Protein AF-A0A5M9ZD14-F1 (afdb_monomer)

Mean predicted aligned error: 18.4 Å

pLDDT: mean 81.66, std 18.52, range [24.38, 98.69]

Organism: NCBI:txid762209

Solvent-accessible surface area (backbone atoms only — not comparable to full-atom values): 22222 Å² total; per-residue (Å²): 129,84,83,84,88,86,49,47,55,30,32,34,32,35,40,88,86,69,51,64,46,78,39,60,49,67,65,59,52,51,51,42,41,77,70,63,27,47,74,73,44,73,58,47,63,34,36,91,59,62,51,54,27,35,31,33,34,32,81,85,81,71,45,62,46,79,38,73,49,67,63,61,52,52,51,42,40,77,68,69,26,47,75,76,46,72,62,51,22,42,48,97,82,53,92,69,62,75,44,78,37,75,40,82,88,79,68,45,69,47,76,41,55,50,66,66,58,45,24,54,76,65,63,47,58,75,46,59,40,27,67,62,55,50,73,68,48,54,73,43,79,76,60,50,78,82,82,63,76,72,62,29,50,70,83,40,42,55,83,86,72,79,87,34,40,36,59,33,53,39,47,62,69,61,32,42,82,67,40,58,78,55,100,46,49,60,42,32,26,38,32,70,20,58,43,69,64,47,76,46,73,37,33,62,75,35,101,39,103,44,53,26,45,49,36,76,39,46,75,60,18,71,60,38,41,31,22,31,46,52,71,79,51,55,58,68,55,33,31,48,56,71,48,32,68,67,39,45,42,57,29,46,35,67,64,49,63,73,39,59,54,52,51,62,59,77,40,74,50,79,16,66,91,36,40,55,61,52,45,14,41,42,44,41,48,28,60,76,69,65,30,44,35,33,67,61,31,50,52,38,44,48,62,49,37,71,79,41,82,80,46,40,21,69,60,69,60,66,68,82,80,68,76,74,82,77,80,79,85,74,83,84,77,82,92,77,82,83,87,77,87,83,80,77,76,71,44,76,62,40,60,83,65,38,79,47,78,57,80,69,37,37,29,26,27,62,89,72,73,45,72,26,34,19,39,63,46,101,84,69,49,40,19,33,35,117

Radius of gyration: 29.4 Å; Cα contacts (8 Å, |Δi|>4): 659; chains: 1; bounding box: 88×53×66 Å

Foldseek 3Di:
DDDDPDFQFWWWWAAPVGAIDIASDPVVVVVVVVVHIHTPGGQDGAHQDAQFWWWWAQPVVRHIDTDSDPVVVVVVVVVRIHTPGGRGHHHPPDPFDWDWAADPLVRHIDTHRDPVVSCVRNFDPPFDFLLVLLVVAAADPQFDDDDDPCLLPDAQDPPSPPPEGLVQVQCVVQFAPWDAPDPGHTQWTWHCALQASDIFTFGAPDDDPPGRQKDKAQLQHLSNQRGFPCVPPHSVLSNCSNRQSLRIHIHGPVSRVVCDNDALLRDAGPNLVNRLQSLLSVSVSCSLSSGHDYPSNSVSSVVSCVVPVRRHRDGDPDDRPPPPPDDDDDDDDDDDDDDDDDDDDEAEQDDFFDADDDFQHWYAHNPPRDIFGFHQDPVGTTGTHD

InterPro domains:
  IPR011089 GmrSD restriction endonucleases, C-terminal domain [PF07510] (166-303)
  IPR043708 Domain of unknown function DUF5648 [PF18885] (10-121)

Secondary structure (DSSP, 8-state):
-PPPS-SEEEEEEE-TTS-EEEES-HHHHHHHHHTT-EEEEEEEEEBSSSEEEEEEE-TTT--EEEES-HHHHHHHHHTTPEEEEEEEEE-TT-SSPPEEEEETTTTEEEEES-HHHHHHHHT-S-PPBHHHHHHTSPB---PPP---GGGG-STT---SSSSS-HHHHHHHHH-EEEEESSSS-EEEEEEE-TTT--EEEEETT-SSTTTTTEEEEESS-HHHHHHHTGGGS-HHHHHHHHT-TTTEEEEEHHHHHHHTT--TTT---S-GGGHHHHHHHHHHHHHHHT--B-HHHHHHHHHHHTT-TTPBPPP-SS------PPPPPPPPPPP-PPPPPPPPPPEEEEPTT-B-SSTT-EEEETTT--EEEEEE-TTS-EEEE-

Structure (mmCIF, N/CA/C/O backbone):
data_AF-A0A5M9ZD14-F1
#
_entry.id   AF-A0A5M9ZD14-F1
#
loop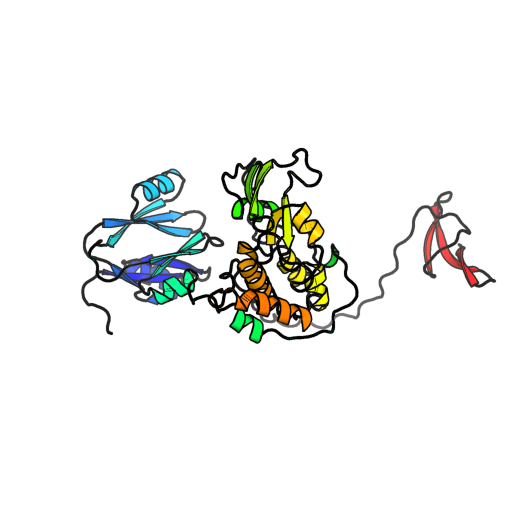_
_atom_site.group_PDB
_atom_site.id
_atom_site.type_symbol
_atom_site.label_atom_id
_atom_site.label_alt_id
_atom_site.label_comp_id
_atom_site.label_asym_id
_atom_site.label_entity_id
_atom_site.label_seq_id
_atom_site.pdbx_PDB_ins_code
_atom_site.Cartn_x
_atom_site.Cartn_y
_atom_site.Cartn_z
_atom_site.occupancy
_atom_site.B_iso_or_equiv
_atom_site.auth_seq_id
_atom_site.auth_comp_id
_atom_site.auth_asym_id
_atom_site.auth_atom_id
_atom_site.pdbx_PDB_model_num
ATOM 1 N N . MET A 1 1 ? -21.758 22.687 16.777 1.00 26.52 1 MET A N 1
ATOM 2 C CA . MET A 1 1 ? -22.695 23.215 17.800 1.00 26.52 1 MET A CA 1
ATOM 3 C C . MET A 1 1 ? -22.111 22.860 19.164 1.00 26.52 1 MET A C 1
ATOM 5 O O . MET A 1 1 ? -21.407 21.863 19.221 1.00 26.52 1 MET A O 1
ATOM 9 N N . ALA A 1 2 ? -22.281 23.705 20.186 1.00 25.52 2 ALA A N 1
ATOM 10 C CA . ALA A 1 2 ? -21.618 23.585 21.497 1.00 25.52 2 ALA A CA 1
ATOM 11 C C . ALA A 1 2 ? -21.820 22.197 22.157 1.00 25.52 2 ALA A C 1
ATOM 13 O O . ALA A 1 2 ? -22.874 21.598 21.937 1.00 25.52 2 ALA A O 1
ATOM 14 N N . PRO A 1 3 ? -20.832 21.672 22.915 1.00 34.97 3 PRO A N 1
ATOM 15 C CA . PRO A 1 3 ? -20.882 20.312 23.454 1.00 34.97 3 PRO A CA 1
ATOM 16 C C . PRO A 1 3 ? -21.982 20.166 24.515 1.00 34.97 3 PRO A C 1
ATOM 18 O O . PRO A 1 3 ? -22.250 21.097 25.271 1.00 34.97 3 PRO A O 1
ATOM 21 N N . ALA A 1 4 ? -22.629 18.999 24.534 1.00 38.41 4 ALA A N 1
ATOM 22 C CA . ALA A 1 4 ? -23.723 18.670 25.441 1.00 38.41 4 ALA A CA 1
ATOM 23 C C . ALA A 1 4 ? -23.246 18.629 26.906 1.00 38.41 4 ALA A C 1
ATOM 25 O O . ALA A 1 4 ? -22.314 17.900 27.242 1.00 38.41 4 ALA A O 1
ATOM 26 N N . GLU A 1 5 ? -23.901 19.417 27.760 1.00 46.12 5 GLU A N 1
ATOM 27 C CA . GLU A 1 5 ? -23.768 19.386 29.218 1.00 46.12 5 GLU A CA 1
ATOM 28 C C . GLU A 1 5 ? -24.297 18.050 29.775 1.00 46.12 5 GLU A C 1
ATOM 30 O O . GLU A 1 5 ? -25.431 17.677 29.468 1.00 46.12 5 GLU A O 1
ATOM 35 N N . GLY A 1 6 ? -23.516 17.356 30.620 1.00 61.09 6 GLY A N 1
ATOM 36 C CA . GLY A 1 6 ? -24.073 16.354 31.547 1.00 61.09 6 GLY A CA 1
ATOM 37 C C . GLY A 1 6 ? -23.301 15.052 31.808 1.00 61.09 6 GLY A C 1
ATOM 38 O O . GLY A 1 6 ? -23.844 14.209 32.512 1.00 61.09 6 GLY A O 1
ATOM 39 N N . GLY A 1 7 ? -22.092 14.847 31.272 1.00 74.62 7 GLY A N 1
ATOM 40 C CA . GLY A 1 7 ? -21.297 13.626 31.516 1.00 74.62 7 GLY A CA 1
ATOM 41 C C . GLY A 1 7 ? -19.986 13.866 32.279 1.00 74.62 7 GLY A C 1
ATOM 42 O O . GLY A 1 7 ? -19.564 15.006 32.467 1.00 74.62 7 GLY A O 1
ATOM 43 N N . VAL A 1 8 ? -19.310 12.788 32.686 1.00 87.19 8 VAL A N 1
ATOM 44 C CA . VAL A 1 8 ? -17.991 12.827 33.340 1.00 87.19 8 VAL A CA 1
ATOM 45 C C . VAL A 1 8 ? -16.915 13.097 32.290 1.00 87.19 8 VAL A C 1
ATOM 47 O O . VAL A 1 8 ? -16.758 12.321 31.350 1.00 87.19 8 VAL A O 1
ATOM 50 N N . ALA A 1 9 ? -16.163 14.189 32.424 1.00 89.50 9 ALA A N 1
ATOM 51 C CA . ALA A 1 9 ? -15.105 14.522 31.474 1.00 89.50 9 ALA A CA 1
ATOM 52 C C . ALA A 1 9 ? -13.996 13.455 31.470 1.00 89.50 9 ALA A C 1
ATOM 54 O O . ALA A 1 9 ? -13.417 13.147 32.511 1.00 89.50 9 ALA A O 1
ATOM 55 N N . VAL A 1 10 ? -13.677 12.929 30.287 1.00 91.06 10 VAL A N 1
ATOM 56 C CA . VAL A 1 10 ? -12.519 12.064 30.045 1.00 91.06 10 VAL A CA 1
ATOM 57 C C . VAL A 1 10 ? -11.438 12.899 29.371 1.00 91.06 10 VAL A C 1
ATOM 59 O O . VAL A 1 10 ? -11.589 13.364 28.237 1.00 91.06 10 VAL A O 1
ATOM 62 N N . TYR A 1 11 ? -10.341 13.103 30.086 1.00 92.88 11 TYR A N 1
ATOM 63 C CA . TYR A 1 11 ? -9.180 13.851 29.633 1.00 92.88 11 TYR A CA 1
ATOM 64 C C . TYR A 1 11 ? -8.234 12.952 28.846 1.00 92.88 11 TYR A C 1
ATOM 66 O O . TYR A 1 11 ? -7.996 11.815 29.254 1.00 92.88 11 TYR A O 1
ATOM 74 N N . ARG A 1 12 ? -7.666 13.469 27.753 1.00 93.50 12 ARG A N 1
ATOM 75 C CA . ARG A 1 12 ? -6.629 12.784 26.971 1.00 93.50 12 ARG A CA 1
ATOM 76 C C . ARG A 1 12 ? -5.285 13.459 27.192 1.00 93.50 12 ARG A C 1
ATOM 78 O O . ARG A 1 12 ? -5.146 14.667 27.018 1.00 93.50 12 ARG A O 1
ATOM 85 N N . LEU A 1 13 ? -4.289 12.664 27.558 1.00 92.50 13 LEU A N 1
ATOM 86 C CA . LEU A 1 13 ? -2.911 13.107 27.716 1.00 92.50 13 LEU A CA 1
ATOM 87 C C . LEU A 1 13 ? -2.007 12.330 26.767 1.00 92.50 13 LEU A C 1
ATOM 89 O O . LEU A 1 13 ? -2.210 11.136 26.548 1.00 92.50 13 LEU A O 1
ATOM 93 N N . ARG A 1 14 ? -0.976 12.993 26.243 1.00 91.69 14 ARG A N 1
ATOM 94 C CA . ARG A 1 14 ? 0.007 12.391 25.340 1.00 91.69 14 ARG A CA 1
ATOM 95 C C . ARG A 1 14 ? 1.419 12.485 25.903 1.00 91.69 14 ARG A C 1
ATOM 97 O O . ARG A 1 14 ? 1.877 13.567 26.276 1.00 91.69 14 ARG A O 1
ATOM 104 N N . SER A 1 15 ? 2.131 11.365 25.938 1.00 86.75 15 SER A N 1
ATOM 105 C CA . SER A 1 15 ? 3.527 11.330 26.375 1.00 86.75 15 SER A CA 1
ATOM 106 C C . SER A 1 15 ? 4.471 11.844 25.283 1.00 86.75 15 SER A C 1
ATOM 108 O O . SER A 1 15 ? 4.132 11.872 24.098 1.00 86.75 15 SER A O 1
ATOM 110 N N . ALA A 1 16 ? 5.705 12.194 25.656 1.00 78.62 16 ALA A N 1
ATOM 111 C CA . ALA A 1 16 ? 6.749 12.536 24.684 1.00 78.62 16 ALA A CA 1
ATOM 112 C C . ALA A 1 16 ? 7.099 11.370 23.735 1.00 78.62 16 ALA A C 1
ATOM 114 O O . ALA A 1 16 ? 7.580 11.604 22.629 1.00 78.62 16 ALA A O 1
ATOM 115 N N . ALA A 1 17 ? 6.838 10.127 24.154 1.00 75.06 17 ALA A N 1
ATOM 116 C CA . ALA A 1 17 ? 7.017 8.921 23.346 1.00 75.06 17 ALA A CA 1
ATOM 117 C C . ALA A 1 17 ? 5.806 8.611 22.440 1.00 75.06 17 ALA A C 1
ATOM 119 O O . ALA A 1 17 ? 5.826 7.617 21.723 1.00 75.06 17 ALA A O 1
ATOM 120 N N . GLY A 1 18 ? 4.758 9.444 22.462 1.00 78.88 18 GLY A N 1
ATOM 121 C CA . GLY A 1 18 ? 3.573 9.294 21.613 1.00 78.88 18 GLY A CA 1
ATOM 122 C C . GLY A 1 18 ? 2.477 8.376 22.165 1.00 78.88 18 GLY A C 1
ATOM 123 O O . GLY A 1 18 ? 1.499 8.140 21.461 1.00 78.88 18 GLY A O 1
ATOM 124 N N . LEU A 1 19 ? 2.607 7.893 23.406 1.00 83.50 19 LEU A N 1
ATOM 125 C CA . LEU A 1 19 ? 1.566 7.102 24.078 1.00 83.50 19 LEU A CA 1
ATOM 126 C C . LEU A 1 19 ? 0.399 7.992 24.502 1.00 83.50 19 LEU A C 1
ATOM 128 O O . LEU A 1 19 ? 0.628 9.123 24.944 1.00 83.50 19 LEU A O 1
ATOM 132 N N . HIS A 1 20 ? -0.823 7.465 24.434 1.00 88.75 20 HIS A N 1
ATOM 133 C CA . HIS A 1 20 ? -2.018 8.164 24.912 1.00 88.75 20 HIS A CA 1
ATOM 134 C C . HIS A 1 20 ? -2.520 7.584 26.238 1.00 88.75 20 HIS A C 1
ATOM 136 O O . HIS A 1 20 ? -2.524 6.373 26.449 1.00 88.75 20 HIS A O 1
ATOM 142 N N . HIS A 1 21 ? -2.976 8.468 27.124 1.00 91.06 21 HIS A N 1
ATOM 143 C CA . HIS A 1 21 ? -3.603 8.131 28.400 1.00 91.06 21 HIS A CA 1
ATOM 144 C C . HIS A 1 21 ? -4.958 8.818 28.516 1.00 91.06 21 HIS A C 1
ATOM 146 O O . HIS A 1 21 ? -5.083 9.987 28.147 1.00 91.06 21 HIS A O 1
ATOM 152 N N . TYR A 1 22 ? -5.953 8.103 29.039 1.00 93.12 22 TYR A N 1
ATOM 153 C CA . TYR A 1 22 ? -7.313 8.600 29.212 1.00 93.12 22 TYR A CA 1
ATOM 154 C C . TYR A 1 22 ? -7.723 8.471 30.671 1.00 93.12 22 TYR A C 1
ATOM 156 O O . TYR A 1 22 ? -7.606 7.402 31.273 1.00 93.12 22 TYR A O 1
ATOM 164 N N . THR A 1 23 ? -8.211 9.562 31.250 1.00 93.94 23 THR A N 1
ATOM 165 C CA . THR A 1 23 ? -8.587 9.573 32.662 1.00 93.94 23 THR A CA 1
ATOM 166 C C . THR A 1 23 ? -9.723 10.527 32.961 1.00 93.94 23 THR A C 1
ATOM 168 O O . THR A 1 23 ? -9.804 11.606 32.380 1.00 93.94 23 THR A O 1
ATOM 171 N N . THR A 1 24 ? -10.587 10.139 33.893 1.00 93.94 24 THR A N 1
ATOM 172 C CA . THR A 1 24 ? -11.551 11.037 34.537 1.00 93.94 24 THR A CA 1
ATOM 173 C C . THR A 1 24 ? -10.990 11.654 35.822 1.00 93.94 24 THR A C 1
ATOM 175 O O . THR A 1 24 ? -11.625 12.531 36.400 1.00 93.94 24 THR A O 1
ATOM 178 N N . ASP A 1 25 ? -9.827 11.196 36.303 1.00 93.06 25 ASP A N 1
ATOM 179 C CA . ASP A 1 25 ? -9.213 11.670 37.544 1.00 93.06 25 ASP A CA 1
ATOM 180 C C . ASP A 1 25 ? -8.361 12.920 37.286 1.00 93.06 25 ASP A C 1
ATOM 182 O O . ASP A 1 25 ? -7.311 12.888 36.636 1.00 93.06 25 ASP A O 1
ATOM 186 N N . GLU A 1 26 ? -8.808 14.046 37.837 1.00 92.19 26 GLU A N 1
ATOM 187 C CA . GLU A 1 26 ? -8.102 15.321 37.735 1.00 92.19 26 GLU A CA 1
ATOM 188 C C . GLU A 1 26 ? -6.732 15.305 38.424 1.00 92.19 26 GLU A C 1
ATOM 190 O O . GLU A 1 26 ? -5.818 15.999 37.973 1.00 92.19 26 GLU A O 1
ATOM 195 N N . ASN A 1 27 ? -6.548 14.496 39.472 1.00 93.88 27 ASN A N 1
ATOM 196 C CA . ASN A 1 27 ? -5.252 14.355 40.133 1.00 93.88 27 ASN A CA 1
ATOM 197 C C . ASN A 1 27 ? -4.269 13.585 39.252 1.00 93.88 27 ASN A C 1
ATOM 199 O O . ASN A 1 27 ? -3.108 13.983 39.152 1.00 93.88 27 ASN A O 1
ATOM 203 N N . GLU A 1 28 ? -4.722 12.520 38.583 1.00 94.25 28 GLU A N 1
ATOM 204 C CA . GLU A 1 28 ? -3.903 11.764 37.629 1.00 94.25 28 GLU A CA 1
ATOM 205 C C . GLU A 1 28 ? -3.504 12.657 36.445 1.00 94.25 28 GLU A C 1
ATOM 207 O O . GLU A 1 28 ? -2.322 12.749 36.105 1.00 94.25 28 GLU A O 1
ATOM 212 N N . ARG A 1 29 ? -4.461 13.414 35.889 1.00 94.88 29 ARG A N 1
ATOM 213 C CA . ARG A 1 29 ? -4.209 14.426 34.850 1.00 94.88 29 ARG A CA 1
ATOM 214 C C . ARG A 1 29 ? -3.164 15.450 35.293 1.00 94.88 29 ARG A C 1
ATOM 216 O O . ARG A 1 29 ? -2.201 15.704 34.564 1.00 94.88 29 ARG A O 1
ATOM 223 N N . ALA A 1 30 ? -3.335 16.045 36.474 1.00 92.94 30 ALA A N 1
ATOM 224 C CA . ALA A 1 30 ? -2.419 17.056 36.995 1.00 92.94 30 ALA A CA 1
ATOM 225 C C . ALA A 1 30 ? -1.018 16.476 37.234 1.00 92.94 30 ALA A C 1
ATOM 227 O O . ALA A 1 30 ? -0.016 17.094 36.866 1.00 92.94 30 ALA A O 1
ATOM 228 N N . TYR A 1 31 ? -0.948 15.267 37.797 1.00 94.94 31 TYR A N 1
ATOM 229 C CA . TYR A 1 31 ? 0.304 14.566 38.042 1.00 94.94 31 TYR A CA 1
ATOM 230 C C . TYR A 1 31 ? 1.053 14.289 36.736 1.00 94.94 31 TYR A C 1
ATOM 232 O O . TYR A 1 31 ? 2.214 14.671 36.610 1.00 94.94 31 TYR A O 1
ATOM 240 N N . LEU A 1 32 ? 0.398 13.688 35.742 1.00 93.56 32 LEU A N 1
ATOM 241 C CA . LEU A 1 32 ? 1.013 13.374 34.450 1.00 93.56 32 LEU A CA 1
ATOM 242 C C . LEU A 1 32 ? 1.480 14.639 33.719 1.00 93.56 32 LEU A C 1
ATOM 244 O O . LEU A 1 32 ? 2.602 14.677 33.207 1.00 93.56 32 LEU A O 1
ATOM 248 N N . THR A 1 33 ? 0.672 15.702 33.741 1.00 94.19 33 THR A N 1
ATOM 249 C CA . THR A 1 33 ? 1.029 17.002 33.148 1.00 94.19 33 THR A CA 1
ATOM 250 C C . THR A 1 33 ? 2.286 17.589 33.794 1.00 94.19 33 THR A C 1
ATOM 252 O O . THR A 1 33 ? 3.204 18.028 33.100 1.00 94.19 33 THR A O 1
ATOM 255 N N . ALA A 1 34 ? 2.389 17.530 35.127 1.00 94.38 34 ALA A N 1
ATOM 256 C CA . ALA A 1 34 ? 3.581 17.968 35.855 1.00 94.38 34 ALA A CA 1
ATOM 257 C C . ALA A 1 34 ? 4.836 17.130 35.534 1.00 94.38 34 ALA A C 1
ATOM 259 O O . ALA A 1 34 ? 5.955 17.608 35.718 1.00 94.38 34 ALA A O 1
ATOM 260 N N . HIS A 1 35 ? 4.661 15.908 35.022 1.00 93.38 35 HIS A N 1
ATOM 261 C CA . HIS A 1 35 ? 5.734 14.985 34.645 1.00 93.38 35 HIS A CA 1
ATOM 262 C C . HIS A 1 35 ? 5.933 14.890 33.123 1.00 93.38 35 HIS A C 1
ATOM 264 O O . HIS A 1 35 ? 6.439 13.890 32.613 1.00 93.38 35 HIS A O 1
ATOM 270 N N . GLY A 1 36 ? 5.577 15.950 32.391 1.00 89.88 36 GLY A N 1
ATOM 271 C CA . GLY A 1 36 ? 5.947 16.119 30.984 1.00 89.88 36 GLY A CA 1
ATOM 272 C C . GLY A 1 36 ? 4.992 15.480 29.979 1.00 89.88 36 GLY A C 1
ATOM 273 O O . GLY A 1 36 ? 5.316 15.433 28.791 1.00 89.88 36 GLY A O 1
ATOM 274 N N . TRP A 1 37 ? 3.821 15.013 30.415 1.00 95.19 37 TRP A N 1
ATOM 275 C CA . TRP A 1 37 ? 2.741 14.691 29.487 1.00 95.19 37 TRP A CA 1
ATOM 276 C C . TRP A 1 37 ? 2.092 15.976 28.977 1.00 95.19 37 TRP A C 1
ATOM 278 O O . TRP A 1 37 ? 1.906 16.942 29.715 1.00 95.19 37 TRP A O 1
ATOM 288 N N . THR A 1 38 ? 1.744 15.983 27.696 1.00 95.19 38 THR A N 1
ATOM 289 C CA . THR A 1 38 ? 0.945 17.050 27.096 1.00 95.19 38 THR A CA 1
ATOM 290 C C . THR A 1 38 ? -0.520 16.759 27.369 1.00 95.19 38 THR A C 1
ATOM 292 O O . THR A 1 38 ? -1.040 15.746 26.910 1.00 95.19 38 THR A O 1
ATOM 295 N N . ASP A 1 39 ? -1.175 17.641 28.110 1.00 93.69 39 ASP A N 1
ATOM 296 C CA . ASP A 1 39 ? -2.621 17.612 28.293 1.00 93.69 39 ASP A CA 1
ATOM 297 C C . ASP A 1 39 ? -3.311 18.148 27.034 1.00 93.69 39 ASP A C 1
ATOM 299 O O . ASP A 1 39 ? -3.132 19.309 26.659 1.00 93.69 39 ASP A O 1
ATOM 303 N N . GLU A 1 40 ? -4.071 17.288 26.362 1.00 88.88 40 GLU A N 1
ATOM 304 C CA . GLU A 1 40 ? -4.815 17.632 25.150 1.00 88.88 40 GLU A CA 1
ATOM 305 C C . GLU A 1 40 ? -6.254 18.078 25.467 1.00 88.88 40 GLU A C 1
ATOM 307 O O . GLU A 1 40 ? -7.003 18.443 24.561 1.00 88.88 40 GLU A O 1
ATOM 312 N N . GLY A 1 41 ? -6.628 18.112 26.752 1.00 91.00 41 GLY A N 1
ATOM 313 C CA . GLY A 1 41 ? -7.932 18.547 27.230 1.00 91.00 41 GLY A CA 1
ATOM 314 C C . GLY A 1 41 ? -8.971 17.428 27.283 1.00 91.00 41 GLY A C 1
ATOM 315 O O . GLY A 1 41 ? -8.656 16.239 27.339 1.00 91.00 41 GLY A O 1
ATOM 316 N N . VAL A 1 42 ? -10.245 17.828 27.323 1.00 89.25 42 VAL A N 1
ATOM 317 C CA . VAL A 1 42 ? -11.383 16.898 27.354 1.00 89.25 42 VAL A CA 1
ATOM 318 C C . VAL A 1 42 ? -11.549 16.266 25.975 1.00 89.25 42 VAL A C 1
ATOM 320 O O . VAL A 1 42 ? -11.886 16.962 25.019 1.00 89.25 42 VAL A O 1
ATOM 323 N N . ALA A 1 43 ? -11.342 14.953 25.874 1.00 84.38 43 ALA A N 1
ATOM 324 C CA . ALA A 1 43 ? -11.544 14.209 24.632 1.00 84.38 43 ALA A CA 1
ATOM 325 C C . ALA A 1 43 ? -13.020 13.875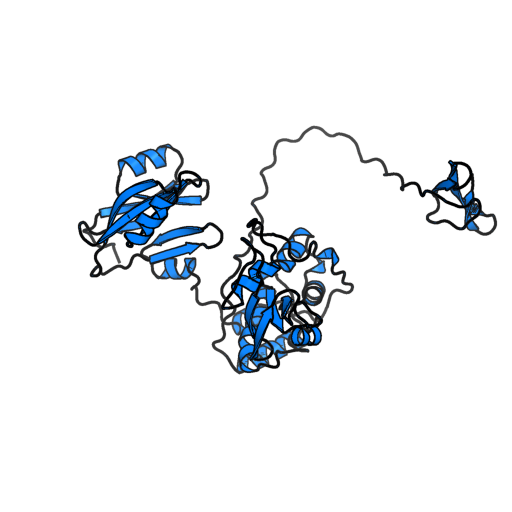 24.397 1.00 84.38 43 ALA A C 1
ATOM 327 O O . ALA A 1 43 ? -13.506 13.934 23.268 1.00 84.38 43 ALA A O 1
ATOM 328 N N . PHE A 1 44 ? -13.739 13.518 25.462 1.00 84.69 44 PHE A N 1
ATOM 329 C CA . PHE A 1 44 ? -15.179 13.274 25.445 1.00 84.69 44 PHE A CA 1
ATOM 330 C C . PHE A 1 44 ? -15.752 13.301 26.864 1.00 84.69 44 PHE A C 1
ATOM 332 O O . PHE A 1 44 ? -15.008 13.362 27.839 1.00 84.69 44 PHE A O 1
ATOM 339 N N . HIS A 1 45 ? -17.078 13.261 26.978 1.00 85.44 45 HIS A N 1
ATOM 340 C CA . HIS A 1 45 ? -17.767 13.081 28.254 1.00 85.44 45 HIS A CA 1
ATOM 341 C C . HIS A 1 45 ? -18.355 11.667 28.293 1.00 85.44 45 HIS A C 1
ATOM 343 O O . HIS A 1 45 ? -19.084 11.281 27.381 1.00 85.44 45 HIS A O 1
ATOM 349 N N . ALA A 1 46 ? -17.991 10.897 29.312 1.00 84.75 46 ALA A N 1
ATOM 350 C CA . ALA A 1 46 ? -18.529 9.575 29.604 1.00 84.75 46 ALA A CA 1
ATOM 351 C C . ALA A 1 46 ? -19.830 9.673 30.416 1.00 84.75 46 ALA A C 1
ATOM 353 O O . ALA A 1 46 ? -20.129 10.710 31.012 1.00 84.75 46 ALA A O 1
ATOM 354 N N . ASP A 1 47 ? -20.601 8.591 30.466 1.00 84.12 47 ASP A N 1
ATOM 355 C CA . ASP A 1 47 ? -21.823 8.538 31.265 1.00 84.12 47 ASP A CA 1
ATOM 356 C C . ASP A 1 47 ? -21.495 8.361 32.758 1.00 84.12 47 ASP A C 1
ATOM 358 O O . ASP A 1 47 ? -20.530 7.690 33.126 1.00 84.12 47 ASP A O 1
ATOM 362 N N . GLU A 1 48 ? -22.328 8.915 33.644 1.00 83.12 48 GLU A N 1
ATOM 363 C CA . GLU A 1 48 ? -22.196 8.704 35.097 1.00 83.12 48 GLU A CA 1
ATOM 364 C C . GLU A 1 48 ? -22.510 7.255 35.515 1.00 83.12 48 GLU A C 1
ATOM 366 O O . GLU A 1 48 ? -22.104 6.802 36.584 1.00 83.12 48 GLU A O 1
ATOM 371 N N . SER A 1 49 ? -23.250 6.514 34.685 1.00 82.12 49 SER A N 1
ATOM 372 C CA . SER A 1 49 ? -23.611 5.114 34.921 1.00 82.12 49 SER A CA 1
ATOM 373 C C . SER A 1 49 ? -23.843 4.371 33.604 1.00 82.12 49 SER A C 1
ATOM 375 O O . SER A 1 49 ? -24.192 4.976 32.591 1.00 82.12 49 SER A O 1
ATOM 377 N N . GLY A 1 50 ? -23.660 3.049 33.604 1.00 85.94 50 GLY A N 1
ATOM 378 C CA . GLY A 1 50 ? -23.805 2.230 32.401 1.00 85.94 50 GLY A CA 1
ATOM 379 C C . GLY A 1 50 ? -22.877 1.021 32.394 1.00 85.94 50 GLY A C 1
ATOM 380 O O . GLY A 1 50 ? -22.470 0.527 33.447 1.00 85.94 50 GLY A O 1
ATOM 381 N N . ALA A 1 51 ? -22.544 0.538 31.198 1.00 84.06 51 ALA A N 1
ATOM 382 C CA . ALA A 1 51 ? -21.561 -0.522 31.016 1.00 84.06 51 ALA A CA 1
ATOM 383 C C . ALA A 1 51 ? -20.164 -0.022 31.408 1.00 84.06 51 ALA A C 1
ATOM 385 O O . ALA A 1 51 ? -19.799 1.116 31.116 1.00 84.06 51 ALA A O 1
ATOM 386 N N . ASN A 1 52 ? -19.385 -0.875 32.069 1.00 90.00 52 ASN A N 1
ATOM 387 C CA . ASN A 1 52 ? -18.035 -0.540 32.513 1.00 90.00 52 ASN A CA 1
ATOM 388 C C . ASN A 1 52 ? -17.058 -0.555 31.340 1.00 90.00 52 ASN A C 1
ATOM 390 O O . ASN A 1 52 ? -16.978 -1.556 30.628 1.00 90.00 52 ASN A O 1
ATOM 394 N N . VAL A 1 53 ? -16.253 0.497 31.218 1.00 89.56 53 VAL A N 1
ATOM 395 C CA . VAL A 1 53 ? -14.995 0.452 30.471 1.00 89.56 53 VAL A CA 1
ATOM 396 C C . VAL A 1 53 ? -13.876 0.131 31.453 1.00 89.56 53 VAL A C 1
ATOM 398 O O . VAL A 1 53 ? -13.642 0.868 32.406 1.00 89.56 53 VAL A O 1
ATOM 401 N N . TYR A 1 54 ? -13.190 -0.981 31.239 1.00 91.19 54 TYR A N 1
ATOM 402 C CA . TYR A 1 54 ? -12.089 -1.460 32.067 1.00 91.19 54 TYR A CA 1
ATOM 403 C C . TYR A 1 54 ? -10.755 -0.920 31.561 1.00 91.19 54 TYR A C 1
ATOM 405 O O . TYR A 1 54 ? -10.518 -0.966 30.356 1.00 91.19 54 TYR A O 1
ATOM 413 N N . ARG A 1 55 ? -9.877 -0.474 32.469 1.00 95.31 55 ARG A N 1
ATOM 414 C CA . ARG A 1 55 ? -8.494 -0.076 32.165 1.00 95.31 55 ARG A CA 1
ATOM 415 C C . ARG A 1 55 ? -7.520 -1.166 32.593 1.00 95.31 55 ARG A C 1
ATOM 417 O O . ARG A 1 55 ? -7.558 -1.627 33.736 1.00 95.31 55 ARG A O 1
ATOM 424 N N . VAL A 1 56 ? -6.645 -1.568 31.679 1.00 92.38 56 VAL A N 1
ATOM 425 C CA . VAL A 1 56 ? -5.504 -2.443 31.968 1.00 92.38 56 VAL A CA 1
ATOM 426 C C . VAL A 1 56 ? -4.222 -1.790 31.456 1.00 92.38 56 VAL A C 1
ATOM 428 O O . VAL A 1 56 ? -4.218 -1.203 30.376 1.00 92.38 56 VAL A O 1
ATOM 431 N N . ASN A 1 57 ? -3.137 -1.892 32.213 1.00 92.31 57 ASN A N 1
ATOM 432 C CA . ASN A 1 57 ? -1.834 -1.327 31.876 1.00 92.31 57 ASN A CA 1
ATOM 433 C C . ASN A 1 57 ? -0.826 -2.445 31.600 1.00 92.31 57 ASN A C 1
ATOM 435 O O . ASN A 1 57 ? -0.737 -3.421 32.341 1.00 92.31 57 ASN A O 1
ATOM 439 N N . ASN A 1 58 ? -0.026 -2.292 30.553 1.00 88.25 58 ASN A N 1
ATOM 440 C CA . ASN A 1 58 ? 1.105 -3.165 30.297 1.00 88.25 58 ASN A CA 1
ATOM 441 C C . ASN A 1 58 ? 2.326 -2.654 31.083 1.00 88.25 58 ASN A C 1
ATOM 443 O O . ASN A 1 58 ? 2.879 -1.604 30.736 1.00 88.25 58 ASN A O 1
ATOM 447 N N . PRO A 1 59 ? 2.812 -3.375 32.109 1.00 87.00 59 PRO A N 1
ATOM 448 C CA . PRO A 1 59 ? 3.919 -2.898 32.938 1.00 87.00 59 PRO A CA 1
ATOM 449 C C . PRO A 1 59 ? 5.242 -2.754 32.169 1.00 87.00 59 PRO A C 1
ATOM 451 O O . PRO A 1 59 ? 6.112 -1.994 32.598 1.00 87.00 59 PRO A O 1
ATOM 454 N N . VAL A 1 60 ? 5.391 -3.446 31.032 1.00 81.69 60 VAL A N 1
ATOM 455 C CA . VAL A 1 60 ? 6.591 -3.411 30.185 1.00 81.69 60 VAL A CA 1
ATOM 456 C C . VAL A 1 60 ? 6.542 -2.230 29.220 1.00 81.69 60 VAL A C 1
ATOM 458 O O . VAL A 1 60 ? 7.470 -1.425 29.192 1.00 81.69 60 VAL A O 1
ATOM 461 N N . THR A 1 61 ? 5.465 -2.106 28.440 1.00 79.81 61 THR A N 1
ATOM 462 C CA . THR A 1 61 ? 5.362 -1.079 27.385 1.00 79.81 61 THR A CA 1
ATOM 463 C C . THR A 1 61 ? 4.791 0.248 27.882 1.00 79.81 61 THR A C 1
ATOM 465 O O . THR A 1 61 ? 4.893 1.248 27.177 1.00 79.81 61 THR A O 1
ATOM 468 N N . ARG A 1 62 ? 4.218 0.279 29.095 1.00 83.25 62 ARG A N 1
ATOM 469 C CA . ARG A 1 62 ? 3.469 1.416 29.669 1.00 83.25 62 ARG A CA 1
ATOM 470 C C . ARG A 1 62 ? 2.222 1.809 28.869 1.00 83.25 62 ARG A C 1
ATOM 472 O O . ARG A 1 62 ? 1.704 2.914 29.025 1.00 83.25 62 ARG A O 1
ATOM 479 N N . GLN A 1 63 ? 1.752 0.912 28.006 1.00 83.56 63 GLN A N 1
ATOM 480 C CA . GLN A 1 63 ? 0.533 1.100 27.230 1.00 83.56 63 GLN A CA 1
ATOM 481 C C . GLN A 1 63 ? -0.688 0.820 28.093 1.00 83.56 63 GLN A C 1
ATOM 483 O O . GLN A 1 63 ? -0.709 -0.151 28.848 1.00 83.56 63 GLN A O 1
ATOM 488 N N . HIS A 1 64 ? -1.720 1.639 27.927 1.00 88.62 64 HIS A N 1
ATOM 489 C CA . HIS A 1 64 ? -3.010 1.425 28.565 1.00 88.62 64 HIS A CA 1
ATOM 490 C C . HIS A 1 64 ? -4.012 0.944 27.520 1.00 88.62 64 HIS A C 1
ATOM 492 O O . HIS A 1 64 ? -4.099 1.500 26.425 1.00 88.62 64 HIS A O 1
ATOM 498 N N . HIS A 1 65 ? -4.784 -0.078 27.869 1.00 86.12 65 HIS A N 1
ATOM 499 C CA . HIS A 1 65 ? -5.882 -0.591 27.060 1.00 86.12 65 HIS A CA 1
ATOM 500 C C . HIS A 1 65 ? -7.208 -0.387 27.782 1.00 86.12 65 HIS A C 1
ATOM 502 O O . HIS A 1 65 ? -7.302 -0.587 28.996 1.00 86.12 65 HIS A O 1
ATOM 508 N N . TYR A 1 66 ? -8.227 0.001 27.017 1.00 89.12 66 TYR A N 1
ATOM 509 C CA . TYR A 1 66 ? -9.558 0.322 27.519 1.00 89.12 66 TYR A CA 1
ATOM 510 C C . TYR A 1 66 ? -10.591 -0.539 26.794 1.00 89.12 66 TYR A C 1
ATOM 512 O O . TYR A 1 66 ? -10.690 -0.505 25.565 1.00 89.12 66 TYR A O 1
ATOM 520 N N . THR A 1 67 ? -11.367 -1.327 27.535 1.00 84.88 67 THR A N 1
ATOM 521 C CA . THR A 1 67 ? -12.290 -2.295 26.928 1.00 84.88 67 THR A CA 1
ATOM 522 C C . THR A 1 67 ? -13.633 -2.392 27.630 1.00 84.88 67 THR A C 1
ATOM 524 O O . THR A 1 67 ? -13.716 -2.283 28.847 1.00 84.88 67 THR A O 1
ATOM 527 N N . LEU A 1 68 ? -14.688 -2.620 26.847 1.00 83.62 68 LEU A N 1
ATOM 528 C CA . LEU A 1 68 ? -16.022 -2.980 27.340 1.00 83.62 68 LEU A CA 1
ATOM 529 C C . LEU A 1 68 ? -16.156 -4.485 27.605 1.00 83.62 68 LEU A C 1
ATOM 531 O O . LEU A 1 68 ? -17.103 -4.912 28.265 1.00 83.62 68 LEU A O 1
ATOM 535 N N . ASP A 1 69 ? -15.235 -5.294 27.077 1.00 82.81 69 ASP A N 1
ATOM 536 C CA . ASP A 1 69 ? -15.280 -6.743 27.207 1.00 82.81 69 ASP A CA 1
ATOM 537 C C . ASP A 1 69 ? -14.540 -7.184 28.472 1.00 82.81 69 ASP A C 1
ATOM 539 O O . ASP A 1 69 ? -13.311 -7.120 28.575 1.00 82.81 69 ASP A O 1
ATOM 543 N N . ALA A 1 70 ? -15.307 -7.664 29.450 1.00 85.12 70 ALA A N 1
ATOM 544 C CA . ALA A 1 70 ? -14.752 -8.217 30.676 1.00 85.12 70 ALA A CA 1
ATOM 545 C C . ALA A 1 70 ? -13.829 -9.421 30.403 1.00 85.12 70 ALA A C 1
ATOM 547 O O . ALA A 1 70 ? -12.841 -9.579 31.118 1.00 85.12 70 ALA A O 1
ATOM 548 N N . ASN A 1 71 ? -14.087 -10.208 29.349 1.00 82.88 71 ASN A N 1
ATOM 549 C CA . ASN A 1 71 ? -13.241 -11.342 28.978 1.00 82.88 71 ASN A CA 1
ATOM 550 C C . ASN A 1 71 ? -11.894 -10.882 28.414 1.00 82.88 71 ASN A C 1
ATOM 552 O O . ASN A 1 71 ? -10.874 -11.485 28.731 1.00 82.88 71 ASN A O 1
ATOM 556 N N . GLU A 1 72 ? -11.866 -9.815 27.607 1.00 83.81 72 GLU A N 1
ATOM 557 C CA . GLU A 1 72 ? -10.613 -9.243 27.088 1.00 83.81 72 GLU A CA 1
ATOM 558 C C . GLU A 1 72 ? -9.749 -8.721 28.243 1.00 83.81 72 GLU A C 1
ATOM 560 O O . GLU A 1 72 ? -8.559 -9.025 28.322 1.00 83.81 72 GLU A O 1
ATOM 565 N N . LYS A 1 73 ? -10.365 -8.016 29.199 1.00 91.31 73 LYS A N 1
ATOM 566 C CA . LYS A 1 73 ? -9.714 -7.592 30.445 1.00 91.31 73 LYS A CA 1
ATOM 567 C C . LYS A 1 73 ? -9.164 -8.788 31.232 1.00 91.31 73 LYS A C 1
ATOM 569 O O . LYS A 1 73 ? -7.997 -8.770 31.610 1.00 91.31 73 LYS A O 1
ATOM 574 N N . ASP A 1 74 ? -9.981 -9.812 31.491 1.00 85.62 74 ASP A N 1
ATOM 575 C CA . ASP A 1 74 ? -9.564 -11.011 32.237 1.00 85.62 74 ASP A CA 1
ATOM 576 C C . ASP A 1 74 ? -8.420 -11.752 31.538 1.00 85.62 74 ASP A C 1
ATOM 578 O O . ASP A 1 74 ? -7.452 -12.159 32.185 1.00 85.62 74 ASP A O 1
ATOM 582 N N . TYR A 1 75 ? -8.495 -11.876 30.212 1.00 88.81 75 TYR A N 1
ATOM 583 C CA . TYR A 1 75 ? -7.450 -12.479 29.399 1.00 88.81 75 TYR A CA 1
ATOM 584 C C . TYR A 1 75 ? -6.138 -11.699 29.515 1.00 88.81 75 TYR A C 1
ATOM 586 O O . TYR A 1 75 ? -5.107 -12.294 29.816 1.00 88.81 75 TYR A O 1
ATOM 594 N N . LEU A 1 76 ? -6.157 -10.375 29.336 1.00 87.88 76 LEU A N 1
ATOM 595 C CA . LEU A 1 76 ? -4.950 -9.548 29.434 1.00 87.88 76 LEU A CA 1
ATOM 596 C C . LEU A 1 76 ? -4.341 -9.600 30.839 1.00 87.88 76 LEU A C 1
ATOM 598 O O . LEU A 1 76 ? -3.127 -9.766 30.973 1.00 87.88 76 LEU A O 1
ATOM 602 N N . SER A 1 77 ? -5.170 -9.553 31.885 1.00 92.44 77 SER A N 1
ATOM 603 C CA . SER A 1 77 ? -4.702 -9.689 33.267 1.00 92.44 77 SER A CA 1
ATOM 604 C C . SER A 1 77 ? -4.037 -11.034 33.545 1.00 92.44 77 SER A C 1
ATOM 606 O O . SER A 1 77 ? -2.993 -11.090 34.192 1.00 92.44 77 SER A O 1
ATOM 608 N N . ALA A 1 78 ? -4.588 -12.123 33.007 1.00 90.25 78 ALA A N 1
ATOM 609 C CA . ALA A 1 78 ? -3.968 -13.442 33.104 1.00 90.25 78 ALA A CA 1
ATOM 610 C C . ALA A 1 78 ? -2.619 -13.530 32.359 1.00 90.25 78 ALA A C 1
ATOM 612 O O . ALA A 1 78 ? -1.803 -14.395 32.676 1.00 90.25 78 ALA A O 1
ATOM 613 N N . HIS A 1 79 ? -2.366 -12.627 31.406 1.00 90.38 79 HIS A N 1
ATOM 614 C CA . HIS A 1 79 ? -1.157 -12.579 30.579 1.00 90.38 79 HIS A CA 1
ATOM 615 C C . HIS A 1 79 ? -0.238 -11.397 30.928 1.00 90.38 79 HIS A C 1
ATOM 617 O O . HIS A 1 79 ? 0.484 -10.882 30.074 1.00 90.38 79 HIS A O 1
ATOM 623 N N . GLY A 1 80 ? -0.229 -10.991 32.201 1.00 89.81 80 GLY A N 1
ATOM 624 C CA . GLY A 1 80 ? 0.782 -10.084 32.750 1.00 89.81 80 GLY A CA 1
ATOM 625 C C . GLY A 1 80 ? 0.494 -8.595 32.572 1.00 89.81 80 GLY A C 1
ATOM 626 O O . GLY A 1 80 ? 1.400 -7.789 32.774 1.00 89.81 80 GLY A O 1
ATOM 627 N N . TRP A 1 81 ? -0.734 -8.223 32.203 1.00 95.50 81 TRP A N 1
ATOM 628 C CA . TRP A 1 81 ? -1.193 -6.836 32.285 1.00 95.50 81 TRP A CA 1
ATOM 629 C C . TRP A 1 81 ? -1.803 -6.553 33.660 1.00 95.50 81 TRP A C 1
ATOM 631 O O . TRP A 1 81 ? -2.502 -7.386 34.235 1.00 95.50 81 TRP A O 1
ATOM 641 N N . ASP A 1 82 ? -1.592 -5.348 34.171 1.00 95.00 82 ASP A N 1
ATOM 642 C CA . ASP A 1 82 ? -2.133 -4.914 35.452 1.00 95.00 82 ASP A CA 1
ATOM 643 C C . ASP A 1 82 ? -3.548 -4.361 35.255 1.00 95.00 82 ASP A C 1
ATOM 645 O O . ASP A 1 82 ? -3.749 -3.403 34.511 1.00 95.00 82 ASP A O 1
ATOM 649 N N . TYR A 1 83 ? -4.550 -4.957 35.907 1.00 95.88 83 TYR A N 1
ATOM 650 C CA . TYR A 1 83 ? -5.900 -4.390 35.928 1.00 95.88 83 TYR A CA 1
ATOM 651 C C . TYR A 1 83 ? -5.981 -3.229 36.913 1.00 95.88 83 TYR A C 1
ATOM 653 O O . TYR A 1 83 ? -5.760 -3.407 38.109 1.00 95.88 83 TYR A O 1
ATOM 661 N N . GLU A 1 84 ? -6.346 -2.056 36.404 1.00 93.75 84 GLU A N 1
ATOM 662 C CA . GLU A 1 84 ? -6.352 -0.812 37.174 1.00 93.75 84 GLU A CA 1
ATOM 663 C C . GLU A 1 84 ? -7.750 -0.387 37.635 1.00 93.75 84 GLU A C 1
ATOM 665 O O . GLU A 1 84 ? -7.879 0.530 38.441 1.00 93.75 84 GLU A O 1
ATOM 670 N N . GLY A 1 85 ? -8.803 -1.063 37.166 1.00 94.31 85 GLY A N 1
ATOM 671 C CA . GLY A 1 85 ? -10.181 -0.786 37.565 1.00 94.31 85 GLY A CA 1
ATOM 672 C C . GLY A 1 85 ? -11.093 -0.372 36.412 1.00 94.31 85 GLY A C 1
ATOM 673 O O . GLY A 1 85 ? -10.768 -0.500 35.230 1.00 94.31 85 GLY A O 1
ATOM 674 N N . VAL A 1 86 ? -12.278 0.112 36.781 1.00 94.00 86 VAL A N 1
ATOM 675 C CA . VAL A 1 86 ? -13.223 0.729 35.845 1.00 94.00 86 VAL A CA 1
ATOM 676 C C . VAL A 1 86 ? -12.773 2.166 35.603 1.00 94.00 86 VAL A C 1
ATOM 678 O O . VAL A 1 86 ? -12.661 2.941 36.548 1.00 94.00 86 VAL A O 1
ATOM 681 N N . ALA A 1 87 ? -12.509 2.501 34.344 1.00 91.50 87 ALA A N 1
ATOM 682 C CA . ALA A 1 87 ? -12.047 3.816 33.921 1.00 91.50 87 ALA A CA 1
ATOM 683 C C . ALA A 1 87 ? -13.195 4.833 33.883 1.00 91.50 87 ALA A C 1
ATOM 685 O O . ALA A 1 87 ? -13.051 5.953 34.355 1.00 91.50 87 ALA A O 1
ATOM 686 N N . TRP A 1 88 ? -14.329 4.429 33.304 1.00 91.50 88 TRP A N 1
ATOM 687 C CA . TRP A 1 88 ? -15.573 5.196 33.219 1.00 91.50 88 TRP A CA 1
ATOM 688 C C . TRP A 1 88 ? -16.728 4.281 32.781 1.00 91.50 88 TRP A C 1
ATOM 690 O O . TRP A 1 88 ? -16.527 3.088 32.519 1.00 91.50 88 TRP A O 1
ATOM 700 N N . HIS A 1 89 ? -17.937 4.840 32.678 1.00 85.62 89 HIS A N 1
ATOM 701 C CA . HIS A 1 89 ? -19.116 4.136 32.179 1.00 85.62 89 HIS A CA 1
ATOM 702 C C . HIS A 1 89 ? -19.570 4.671 30.820 1.00 85.62 89 HIS A C 1
ATOM 704 O O . HIS A 1 89 ? -19.375 5.841 30.494 1.00 85.62 89 HIS A O 1
ATOM 710 N N . VAL A 1 90 ? -20.189 3.804 30.021 1.00 82.31 90 VAL A N 1
ATOM 711 C CA . VAL A 1 90 ? -20.844 4.190 28.766 1.00 82.31 90 VAL A CA 1
ATOM 712 C C . VAL A 1 90 ? -22.247 3.604 28.685 1.00 82.31 90 VAL A C 1
ATOM 714 O O . VAL A 1 90 ? -22.508 2.486 29.143 1.00 82.31 90 VAL A O 1
ATOM 717 N N . ASN A 1 91 ? -23.155 4.336 28.056 1.00 79.38 91 ASN A N 1
ATOM 718 C CA . ASN A 1 91 ? -24.514 3.900 27.799 1.00 79.38 91 ASN A CA 1
ATOM 719 C C . ASN A 1 91 ? -24.711 3.612 26.306 1.00 79.38 91 ASN A C 1
ATOM 721 O O . ASN A 1 91 ? -24.448 4.455 25.454 1.00 79.38 91 ASN A O 1
ATOM 725 N N . ALA A 1 92 ? -25.250 2.436 25.975 1.00 66.44 92 ALA A N 1
ATOM 726 C CA . ALA A 1 92 ? -25.581 2.078 24.592 1.00 66.44 92 ALA A CA 1
ATOM 727 C C . ALA A 1 92 ? -26.637 3.008 23.953 1.00 66.44 92 ALA A C 1
ATOM 729 O O . ALA A 1 92 ? -26.792 3.012 22.736 1.00 66.44 92 ALA A O 1
ATOM 730 N N . SER A 1 93 ? -27.358 3.785 24.768 1.00 64.81 93 SER A N 1
ATOM 731 C CA . SER A 1 93 ? -28.345 4.783 24.334 1.00 64.81 93 SER A CA 1
ATOM 732 C C . SER A 1 93 ? -27.761 6.195 24.191 1.00 64.81 93 SER A C 1
ATOM 734 O O . SER A 1 93 ? -28.513 7.127 23.903 1.00 64.81 93 SER A O 1
ATOM 736 N N . ALA A 1 94 ? -26.457 6.384 24.429 1.00 66.50 94 ALA A N 1
ATOM 737 C CA . ALA A 1 94 ? -25.808 7.682 24.291 1.00 66.50 94 ALA A CA 1
ATOM 738 C C . ALA A 1 94 ? -25.899 8.180 22.839 1.00 66.50 94 ALA A C 1
ATOM 740 O O . ALA A 1 94 ? -25.689 7.434 21.883 1.00 66.50 94 ALA A O 1
ATOM 741 N N . SER A 1 95 ? -26.206 9.466 22.666 1.00 60.41 95 SER A N 1
ATOM 742 C CA . SER A 1 95 ? -26.378 10.075 21.340 1.00 60.41 95 SER A CA 1
ATOM 743 C C . SER A 1 95 ? -25.060 10.347 20.609 1.00 60.41 95 SER A C 1
ATOM 745 O O . SER A 1 95 ? -25.084 10.690 19.429 1.00 60.41 95 SER A O 1
ATOM 747 N N . VAL A 1 96 ? -23.923 10.238 21.303 1.00 65.06 96 VAL A N 1
ATOM 748 C CA . VAL A 1 96 ? -22.583 10.466 20.752 1.00 65.06 96 VAL A CA 1
ATOM 749 C C . VAL A 1 96 ? -21.773 9.172 20.883 1.00 65.06 96 VAL A C 1
ATOM 751 O O . VAL A 1 96 ? -21.475 8.769 22.007 1.00 65.06 96 VAL A O 1
ATOM 754 N N . PRO A 1 97 ? -21.418 8.501 19.773 1.00 66.69 97 PRO A N 1
ATOM 755 C CA . PRO A 1 97 ? -20.561 7.322 19.822 1.00 66.69 97 PRO A CA 1
ATOM 756 C C . PRO A 1 97 ? -19.114 7.702 20.169 1.00 66.69 97 PRO A C 1
ATOM 758 O O . PRO A 1 97 ? -18.604 8.720 19.704 1.00 66.69 97 PRO A O 1
ATOM 761 N N . VAL A 1 98 ? -18.436 6.851 20.943 1.00 70.19 98 VAL A N 1
ATOM 762 C CA . VAL A 1 98 ? -16.975 6.888 21.111 1.00 70.19 98 VAL A CA 1
ATOM 763 C C . VAL A 1 98 ? -16.378 5.798 20.230 1.00 70.19 98 VAL A C 1
ATOM 765 O O . VAL A 1 98 ? -16.634 4.610 20.429 1.00 70.19 98 VAL A O 1
ATOM 768 N N . TYR A 1 99 ? -15.583 6.196 19.250 1.00 70.38 99 TYR A N 1
ATOM 769 C CA . TYR A 1 99 ? -14.898 5.294 18.342 1.00 70.38 99 TYR A CA 1
ATOM 770 C C . TYR A 1 99 ? -13.543 4.862 18.905 1.00 70.38 99 TYR A C 1
ATOM 772 O O . TYR A 1 99 ? -12.868 5.642 19.574 1.00 70.38 99 TYR A O 1
ATOM 780 N N . ARG A 1 100 ? -13.127 3.627 18.593 1.00 76.62 100 ARG A N 1
ATOM 781 C CA . ARG A 1 100 ? -11.803 3.072 18.921 1.00 76.62 100 ARG A CA 1
ATOM 782 C C . ARG A 1 100 ? -11.008 2.855 17.636 1.00 76.62 100 ARG A C 1
ATOM 784 O O . ARG A 1 100 ? -11.252 1.877 16.928 1.00 76.62 100 ARG A O 1
ATOM 791 N N . ALA A 1 101 ? -10.064 3.741 17.336 1.00 71.38 101 ALA A N 1
ATOM 792 C CA . ALA A 1 101 ? -9.088 3.538 16.267 1.00 71.38 101 ALA A CA 1
ATOM 793 C C . ALA A 1 101 ? -7.928 2.667 16.768 1.00 71.38 101 ALA A C 1
ATOM 795 O O . ALA A 1 101 ? -7.554 2.742 17.938 1.00 71.38 101 ALA A O 1
ATOM 796 N N . TYR A 1 102 ? -7.373 1.830 15.891 1.00 69.81 102 TYR A N 1
ATOM 797 C CA . TYR A 1 102 ? -6.252 0.946 16.205 1.00 69.81 102 TYR A CA 1
ATOM 798 C C . TYR A 1 102 ? -5.126 1.164 15.206 1.00 69.81 102 TYR A C 1
ATOM 800 O O . TYR A 1 102 ? -5.345 1.080 13.997 1.00 69.81 102 TYR A O 1
ATOM 808 N N . ASN A 1 103 ? -3.926 1.423 15.716 1.00 65.94 103 ASN A N 1
ATOM 809 C CA . ASN A 1 103 ? -2.726 1.466 14.905 1.00 65.94 103 ASN A CA 1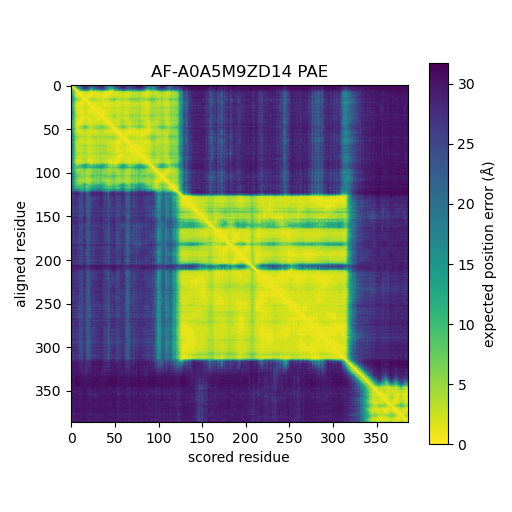
ATOM 810 C C . ASN A 1 103 ? -1.997 0.113 14.997 1.00 65.94 103 ASN A C 1
ATOM 812 O O . ASN A 1 103 ? -1.413 -0.180 16.042 1.00 65.94 103 ASN A O 1
ATOM 816 N N . PRO A 1 104 ? -1.974 -0.706 13.929 1.00 55.25 104 PRO A N 1
ATOM 817 C CA . PRO A 1 104 ? -1.347 -2.024 13.971 1.00 55.25 104 PRO A CA 1
ATOM 818 C C . PRO A 1 104 ? 0.177 -1.979 14.142 1.00 55.25 104 PRO A C 1
ATOM 820 O O . PRO A 1 104 ? 0.735 -2.925 14.692 1.00 55.25 104 PRO A O 1
ATOM 823 N N . SER A 1 105 ? 0.855 -0.899 13.728 1.00 54.44 105 SER A N 1
ATOM 824 C CA . SER A 1 105 ? 2.320 -0.813 13.826 1.00 54.44 105 SER A CA 1
ATOM 825 C C . SER A 1 105 ? 2.798 -0.492 15.239 1.00 54.44 105 SER A C 1
ATOM 827 O O . SER A 1 105 ? 3.791 -1.043 15.699 1.00 54.44 105 SER A O 1
ATOM 829 N N . THR A 1 106 ? 2.078 0.366 15.963 1.00 62.38 106 THR A N 1
ATOM 830 C CA . THR A 1 106 ? 2.418 0.717 17.354 1.00 62.38 106 THR A CA 1
ATOM 831 C C . THR A 1 106 ? 1.621 -0.082 18.381 1.00 62.38 106 THR A C 1
ATOM 833 O O . THR A 1 106 ? 1.908 -0.016 19.575 1.00 62.38 106 THR A O 1
ATOM 836 N N . ARG A 1 107 ? 0.603 -0.824 17.926 1.00 68.44 107 ARG A N 1
ATOM 837 C CA . ARG A 1 107 ? -0.426 -1.474 18.751 1.00 68.44 107 ARG A CA 1
ATOM 838 C C . ARG A 1 107 ? -1.171 -0.501 19.675 1.00 68.44 107 ARG A C 1
ATOM 840 O O . ARG A 1 107 ? -1.780 -0.925 20.651 1.00 68.44 107 ARG A O 1
ATOM 847 N N . GLU A 1 108 ? -1.131 0.793 19.364 1.00 71.38 108 GLU A N 1
ATOM 848 C CA . GLU A 1 108 ? -1.823 1.829 20.127 1.00 71.38 108 GLU A CA 1
ATOM 849 C C . GLU A 1 108 ? -3.297 1.895 19.740 1.00 71.38 108 GLU A C 1
ATOM 851 O O . GLU A 1 108 ? -3.676 1.712 18.578 1.00 71.38 108 GLU A O 1
ATOM 856 N N . HIS A 1 109 ? -4.116 2.252 20.720 1.00 75.94 109 HIS A N 1
ATOM 857 C CA . HIS A 1 109 ? -5.522 2.550 20.525 1.00 75.94 109 HIS A CA 1
ATOM 858 C C . HIS A 1 109 ? -5.786 4.035 20.795 1.00 75.94 109 HIS A C 1
ATOM 860 O O . HIS A 1 109 ? -5.257 4.614 21.744 1.00 75.94 109 HIS A O 1
ATOM 866 N N . LEU A 1 110 ? -6.624 4.654 19.963 1.00 79.31 110 LEU A N 1
ATOM 867 C CA . LEU A 1 110 ? -7.080 6.031 20.148 1.00 79.31 110 LEU A CA 1
ATOM 868 C C . LEU A 1 110 ? -8.604 6.054 20.275 1.00 79.31 110 LEU A C 1
ATOM 870 O O . LEU A 1 110 ? -9.299 5.450 19.456 1.00 79.31 110 LEU A O 1
ATOM 874 N N . TRP A 1 111 ? -9.112 6.764 21.284 1.00 77.69 111 TRP A N 1
ATOM 875 C CA . TRP A 1 111 ? -10.541 6.946 21.522 1.00 77.69 111 TRP A CA 1
ATOM 876 C C . TRP A 1 111 ? -10.949 8.384 21.245 1.00 77.69 111 TRP A C 1
ATOM 878 O O . TRP A 1 111 ? -10.315 9.331 21.714 1.00 77.69 111 TRP A O 1
ATOM 888 N N . LEU A 1 112 ? -12.013 8.536 20.466 1.00 74.94 112 LEU A N 1
ATOM 889 C CA . LEU A 1 112 ? -12.469 9.821 19.961 1.00 74.94 112 LEU A CA 1
ATOM 890 C C . LEU A 1 112 ? -13.964 9.787 19.658 1.00 74.94 112 LEU A C 1
ATOM 892 O O . LEU A 1 112 ? -14.515 8.733 19.361 1.00 74.94 112 LEU A O 1
ATOM 896 N N . THR A 1 1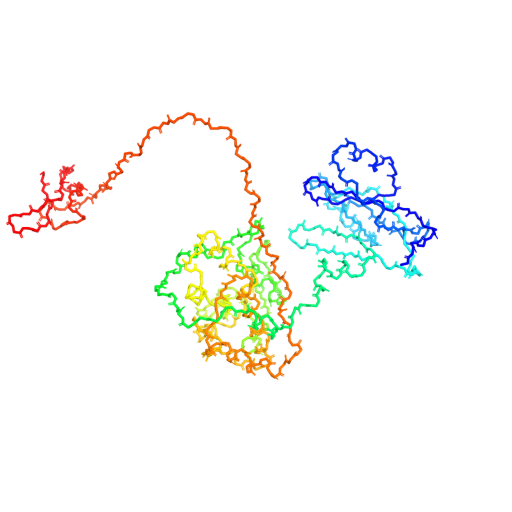13 ? -14.627 10.936 19.738 1.00 66.69 113 THR A N 1
ATOM 897 C CA . THR A 1 113 ? -16.069 11.069 19.447 1.00 66.69 113 THR A CA 1
ATOM 898 C C . THR A 1 113 ? -16.354 11.657 18.073 1.00 66.69 113 THR A C 1
ATOM 900 O O . THR A 1 113 ? -17.473 11.553 17.570 1.00 66.69 113 THR A O 1
ATOM 903 N N . ASP A 1 114 ? -15.347 12.261 17.446 1.00 64.75 114 ASP A N 1
ATOM 904 C CA . ASP A 1 114 ? -15.479 12.821 16.114 1.00 64.75 114 ASP A CA 1
ATOM 905 C C . ASP A 1 114 ? -15.386 11.694 15.075 1.00 64.75 114 ASP A C 1
ATOM 907 O O . ASP A 1 114 ? -14.359 11.031 14.920 1.00 64.75 114 ASP A O 1
ATOM 911 N N . ALA A 1 115 ? -16.499 11.454 14.380 1.00 56.84 115 ALA A N 1
ATOM 912 C CA . ALA A 1 115 ? -16.587 10.437 13.339 1.00 56.84 115 ALA A CA 1
ATOM 913 C C . ALA A 1 115 ? -15.641 10.733 12.169 1.00 56.84 115 ALA A C 1
ATOM 915 O O . ALA A 1 115 ? -15.082 9.807 11.598 1.00 56.84 115 ALA A O 1
ATOM 916 N N . HIS A 1 116 ? -15.420 12.010 11.847 1.00 50.47 116 HIS A N 1
ATOM 917 C CA . HIS A 1 116 ? -14.511 12.424 10.789 1.00 50.47 116 HIS A CA 1
ATOM 918 C C . HIS A 1 116 ? -13.048 12.249 11.205 1.00 50.47 116 HIS A C 1
ATOM 920 O O . HIS A 1 116 ? -12.239 11.824 10.393 1.00 50.47 116 HIS A O 1
ATOM 926 N N . GLU A 1 117 ? -12.687 12.504 12.462 1.00 55.28 117 GLU A N 1
ATOM 927 C CA . GLU A 1 117 ? -11.358 12.192 12.999 1.00 55.28 117 GLU A CA 1
ATOM 928 C C . GLU A 1 117 ? -11.154 10.667 13.081 1.00 55.28 117 GLU A C 1
ATOM 930 O O . GLU A 1 117 ? -10.083 10.179 12.731 1.00 55.28 117 GLU A O 1
ATOM 935 N N . TYR A 1 118 ? -12.182 9.887 13.440 1.00 52.97 118 TYR A N 1
ATOM 936 C CA . TYR A 1 118 ? -12.120 8.418 13.431 1.00 52.97 118 TYR A CA 1
ATOM 937 C C . TYR A 1 118 ? -11.973 7.871 12.021 1.00 52.97 118 TYR A C 1
ATOM 939 O O . TYR A 1 118 ? -11.206 6.943 11.802 1.00 52.97 118 TYR A O 1
ATOM 947 N N . GLU A 1 119 ? -12.652 8.476 11.057 1.00 50.91 119 GLU A N 1
ATOM 948 C CA . GLU A 1 119 ? -12.456 8.205 9.646 1.00 50.91 119 GLU A CA 1
ATOM 949 C C . GLU A 1 119 ? -11.036 8.605 9.233 1.00 50.91 119 GLU A C 1
ATOM 951 O O . GLU A 1 119 ? -10.292 7.768 8.754 1.00 50.91 119 GLU A O 1
ATOM 956 N N . VAL A 1 120 ? -10.567 9.821 9.489 1.00 54.56 120 VAL A N 1
ATOM 957 C CA . VAL A 1 120 ? -9.216 10.279 9.112 1.00 54.56 120 VAL A CA 1
ATOM 958 C C . VAL A 1 120 ? -8.103 9.413 9.725 1.00 54.56 120 VAL A C 1
ATOM 960 O O . VAL A 1 120 ? -7.133 9.105 9.033 1.00 54.56 120 VAL A O 1
ATOM 963 N N . ILE A 1 121 ? -8.248 8.981 10.980 1.00 59.22 121 ILE A N 1
ATOM 964 C CA . ILE A 1 121 ? -7.279 8.136 11.701 1.00 59.22 121 ILE A CA 1
ATOM 965 C C . ILE A 1 121 ? -7.461 6.648 11.355 1.00 59.22 121 ILE A C 1
ATOM 967 O O . ILE A 1 121 ? -6.485 5.903 11.299 1.00 59.22 121 ILE A O 1
ATOM 971 N N . GLY A 1 122 ? -8.694 6.218 11.084 1.00 52.50 122 GLY A N 1
ATOM 972 C CA . GLY A 1 122 ? -9.082 4.856 10.704 1.00 52.50 122 GLY A CA 1
ATOM 973 C C . GLY A 1 122 ? -9.042 4.557 9.198 1.00 52.50 122 GLY A C 1
ATOM 974 O O . GLY A 1 122 ? -9.252 3.409 8.818 1.00 52.50 122 GLY A O 1
ATOM 975 N N . GLY A 1 123 ? -8.750 5.543 8.335 1.00 48.72 123 GLY A N 1
ATOM 976 C CA . GLY A 1 123 ? -8.543 5.368 6.887 1.00 48.72 123 GLY A CA 1
ATOM 977 C C . GLY A 1 123 ? -9.645 5.862 5.924 1.00 48.72 123 GLY A C 1
ATOM 978 O O . GLY A 1 123 ? -9.802 5.291 4.848 1.00 48.72 123 GLY A O 1
ATOM 979 N N . ALA A 1 124 ? -10.389 6.918 6.245 1.00 42.56 124 ALA A N 1
ATOM 980 C CA . ALA A 1 124 ? -11.483 7.484 5.455 1.00 42.56 124 ALA A CA 1
ATOM 981 C C . ALA A 1 124 ? -11.549 9.032 5.478 1.00 42.56 124 ALA A C 1
ATOM 983 O O . ALA A 1 124 ? -12.614 9.630 5.559 1.00 42.56 124 ALA A O 1
ATOM 984 N N . ALA A 1 125 ? -10.446 9.714 5.158 1.00 43.47 125 ALA A N 1
ATOM 985 C CA . ALA A 1 125 ? -10.624 10.593 4.000 1.00 43.47 125 ALA A CA 1
ATOM 986 C C . ALA A 1 125 ? -10.913 9.637 2.837 1.00 43.47 125 ALA A C 1
ATOM 988 O O . ALA A 1 125 ? -10.105 8.730 2.621 1.00 43.47 125 ALA A O 1
ATOM 989 N N . ALA A 1 126 ? -12.061 9.752 2.157 1.00 52.66 126 ALA A N 1
ATOM 990 C CA . ALA A 1 126 ? -12.335 8.915 0.990 1.00 52.66 126 ALA A CA 1
ATOM 991 C C . ALA A 1 126 ? -11.087 8.948 0.104 1.00 52.66 126 ALA A C 1
ATOM 993 O O . ALA A 1 126 ? -10.690 10.027 -0.348 1.00 52.66 126 ALA A O 1
ATOM 994 N N . SER A 1 127 ? -10.413 7.797 -0.038 1.00 63.16 127 SER A N 1
ATOM 995 C CA . SER A 1 127 ? -9.167 7.743 -0.797 1.00 63.16 127 SER A CA 1
ATOM 996 C C . SER A 1 127 ? -9.438 8.388 -2.151 1.00 63.16 127 SER A C 1
ATOM 998 O O . SER A 1 127 ? -10.496 8.125 -2.734 1.00 63.16 127 SER A O 1
ATOM 1000 N N . PRO A 1 128 ? -8.570 9.295 -2.624 1.00 74.69 128 PRO A N 1
ATOM 1001 C CA . PRO A 1 128 ? -8.875 10.067 -3.815 1.00 74.69 128 PRO A CA 1
ATOM 1002 C C . PRO A 1 128 ? -9.174 9.114 -4.970 1.00 74.69 128 PRO A C 1
ATOM 1004 O O . PRO A 1 128 ? -8.600 8.017 -5.061 1.00 74.69 128 PRO A O 1
ATOM 1007 N N . LYS A 1 129 ? -10.094 9.516 -5.852 1.00 85.25 129 LYS A N 1
ATOM 1008 C CA . LYS A 1 129 ? -10.390 8.709 -7.032 1.00 85.25 129 LYS A CA 1
ATOM 1009 C C . LYS A 1 129 ? -9.096 8.491 -7.801 1.00 85.25 129 LYS A C 1
ATOM 1011 O O . LYS A 1 129 ? -8.312 9.423 -7.989 1.00 85.25 129 LYS A O 1
ATOM 1016 N N . ALA A 1 130 ? -8.886 7.270 -8.276 1.00 89.31 130 ALA A N 1
ATOM 1017 C CA . ALA A 1 130 ? -7.670 6.913 -8.992 1.00 89.31 130 ALA A CA 1
ATOM 1018 C C . ALA A 1 130 ? -7.452 7.815 -10.216 1.00 89.31 130 ALA A C 1
ATOM 1020 O O . ALA A 1 130 ? -6.318 8.176 -10.512 1.00 89.31 130 ALA A O 1
ATOM 1021 N N . ILE A 1 131 ? -8.534 8.259 -10.866 1.00 90.44 131 ILE A N 1
ATOM 1022 C CA . ILE A 1 131 ? -8.460 9.184 -12.001 1.00 90.44 131 ILE A CA 1
ATOM 1023 C C . ILE A 1 131 ? -7.910 10.564 -11.612 1.00 90.44 131 ILE A C 1
ATOM 1025 O O . ILE A 1 131 ? -7.116 11.134 -12.357 1.00 90.44 131 ILE A O 1
ATOM 1029 N N . ASP A 1 132 ? -8.263 11.079 -10.434 1.00 86.75 132 ASP A N 1
ATOM 1030 C CA . ASP A 1 132 ? -7.784 12.380 -9.959 1.00 86.75 132 ASP A CA 1
ATOM 1031 C C . ASP A 1 132 ? -6.296 12.305 -9.608 1.00 86.75 132 ASP A C 1
ATOM 1033 O O . ASP A 1 132 ? -5.522 13.196 -9.960 1.00 86.75 132 ASP A O 1
ATOM 1037 N N . VAL A 1 133 ? -5.872 11.197 -8.990 1.00 93.06 133 VAL A N 1
ATOM 1038 C CA . VAL A 1 133 ? -4.455 10.944 -8.698 1.00 93.06 133 VAL A CA 1
ATOM 1039 C C . VAL A 1 133 ? -3.652 10.769 -9.987 1.00 93.06 133 VAL A C 1
ATOM 1041 O O . VAL A 1 133 ? -2.585 11.364 -10.114 1.00 93.06 133 VAL A O 1
ATOM 1044 N N . LEU A 1 134 ? -4.172 10.011 -10.959 1.00 96.12 134 LEU A N 1
ATOM 1045 C CA . LEU A 1 134 ? -3.542 9.803 -12.266 1.00 96.12 134 LEU A CA 1
ATOM 1046 C C . LEU A 1 134 ? -3.320 11.131 -13.000 1.00 96.12 134 LEU A C 1
ATOM 1048 O O . LEU A 1 134 ? -2.244 11.350 -13.552 1.00 96.12 134 LEU A O 1
ATOM 1052 N N . ASN A 1 135 ? -4.299 12.038 -12.962 1.00 92.44 135 ASN A N 1
ATOM 1053 C CA . ASN A 1 135 ? -4.195 13.371 -13.566 1.00 92.44 135 ASN A CA 1
ATOM 1054 C C . ASN A 1 135 ? -3.115 14.254 -12.921 1.00 92.44 135 ASN A C 1
ATOM 1056 O O . ASN A 1 135 ? -2.648 15.197 -13.556 1.00 92.44 135 ASN A O 1
ATOM 1060 N N . GLY A 1 136 ? -2.722 13.960 -11.680 1.00 92.00 136 GLY A N 1
ATOM 1061 C CA . GLY A 1 136 ? -1.648 14.654 -10.972 1.00 92.00 136 GLY A CA 1
ATOM 1062 C C . GLY A 1 136 ? -0.256 14.044 -11.160 1.00 92.00 136 GLY A C 1
ATOM 1063 O O . GLY A 1 136 ? 0.712 14.614 -10.655 1.00 92.00 136 GLY A O 1
ATOM 1064 N N . LEU A 1 137 ? -0.124 12.897 -11.838 1.00 95.19 137 LEU A N 1
ATOM 1065 C CA . LEU A 1 137 ? 1.177 12.264 -12.058 1.00 95.19 137 LEU A CA 1
ATOM 1066 C C . LEU A 1 137 ? 1.984 12.994 -13.134 1.00 95.19 137 LEU A C 1
ATOM 1068 O O . LEU A 1 137 ? 1.462 13.427 -14.161 1.00 95.19 137 LEU A O 1
ATOM 1072 N N . THR A 1 138 ? 3.297 13.066 -12.925 1.00 97.50 138 THR A N 1
ATOM 1073 C CA . THR A 1 138 ? 4.225 13.569 -13.936 1.00 97.50 138 THR A CA 1
ATOM 1074 C C . THR A 1 138 ? 4.293 12.591 -15.107 1.00 97.50 138 THR A C 1
ATOM 1076 O O . THR A 1 138 ? 4.659 11.424 -14.938 1.00 97.50 138 THR A O 1
ATOM 1079 N N . ILE A 1 139 ? 3.978 13.083 -16.306 1.00 98.31 139 ILE A N 1
ATOM 1080 C CA . ILE A 1 139 ? 4.117 12.322 -17.549 1.00 98.31 139 ILE A CA 1
ATOM 1081 C C . ILE A 1 139 ? 5.518 12.554 -18.125 1.00 98.31 139 ILE A C 1
ATOM 1083 O O . ILE A 1 139 ? 5.903 13.692 -18.393 1.00 98.31 139 ILE A O 1
ATOM 1087 N N . SER A 1 140 ? 6.275 11.479 -18.338 1.00 97.56 140 SER A N 1
ATOM 1088 C CA . SER A 1 140 ? 7.589 11.501 -18.983 1.00 97.56 140 SER A CA 1
ATOM 1089 C C . SER A 1 140 ? 7.818 10.215 -19.774 1.00 97.56 140 SER A C 1
ATOM 1091 O O . SER A 1 140 ? 7.825 9.125 -19.207 1.00 97.56 140 SER A O 1
ATOM 1093 N N . ASP A 1 141 ? 8.074 10.345 -21.077 1.00 96.88 141 ASP A N 1
ATOM 1094 C CA . ASP A 1 141 ? 8.497 9.221 -21.930 1.00 96.88 141 ASP A CA 1
ATOM 1095 C C . ASP A 1 141 ? 10.014 8.962 -21.855 1.00 96.88 141 ASP A C 1
ATOM 1097 O O . ASP A 1 141 ? 10.525 8.006 -22.440 1.00 96.88 141 ASP A O 1
ATOM 1101 N N . THR A 1 142 ? 10.749 9.798 -21.117 1.00 96.06 142 THR A N 1
ATOM 1102 C CA . THR A 1 142 ? 12.179 9.607 -20.872 1.00 96.06 142 THR A CA 1
ATOM 1103 C C . THR A 1 142 ? 12.365 8.654 -19.699 1.00 96.06 142 THR A C 1
ATOM 1105 O O . THR A 1 142 ? 12.121 9.025 -18.549 1.00 96.06 142 THR A O 1
ATOM 1108 N N . LEU A 1 143 ? 12.824 7.439 -20.000 1.00 94.19 143 LEU A N 1
ATOM 1109 C CA . LEU A 1 143 ? 13.107 6.398 -19.015 1.00 94.19 143 LEU A CA 1
ATOM 1110 C C . LEU A 1 143 ? 14.602 6.322 -18.705 1.00 94.19 143 LEU A C 1
ATOM 1112 O O . LEU A 1 143 ? 15.440 6.384 -19.608 1.00 94.19 143 LEU A O 1
ATOM 1116 N N . ALA A 1 144 ? 14.935 6.154 -17.428 1.00 94.69 144 ALA A N 1
ATOM 1117 C CA . ALA A 1 144 ? 16.317 5.988 -17.011 1.00 94.69 144 ALA A CA 1
ATOM 1118 C C . ALA A 1 144 ? 16.897 4.664 -17.543 1.00 94.69 144 ALA A C 1
ATOM 1120 O O . ALA A 1 144 ? 16.261 3.615 -17.395 1.00 94.69 144 ALA A O 1
ATOM 1121 N N . PRO A 1 145 ? 18.090 4.691 -18.163 1.00 93.19 145 PRO A N 1
ATOM 1122 C CA . PRO A 1 145 ? 18.775 3.489 -18.600 1.00 93.19 145 PRO A CA 1
ATOM 1123 C C . PRO A 1 145 ? 19.493 2.813 -17.429 1.00 93.19 145 PRO A C 1
ATOM 1125 O O . PRO A 1 145 ? 19.653 3.380 -16.345 1.00 93.19 145 PRO A O 1
ATOM 1128 N N . GLY A 1 146 ? 19.987 1.603 -17.690 1.00 90.44 146 GLY A N 1
ATOM 1129 C CA . GLY A 1 146 ? 20.611 0.775 -16.665 1.00 90.44 146 GLY A CA 1
ATOM 1130 C C . GLY A 1 146 ? 19.583 0.282 -15.651 1.00 90.44 146 GLY A C 1
ATOM 1131 O O . GLY A 1 146 ? 18.495 0.832 -15.526 1.00 90.44 146 GLY A O 1
ATOM 1132 N N . TYR A 1 147 ? 19.902 -0.812 -14.980 1.00 93.56 147 TYR A N 1
ATOM 1133 C CA . TYR A 1 147 ? 19.177 -1.310 -13.820 1.00 93.56 147 TYR A CA 1
ATOM 1134 C C . TYR A 1 147 ? 20.017 -2.434 -13.228 1.00 93.56 147 TYR A C 1
ATOM 1136 O O . TYR A 1 147 ? 20.463 -3.318 -13.959 1.00 93.56 147 TYR A O 1
ATOM 1144 N N . ASP A 1 148 ? 20.216 -2.382 -11.921 1.00 93.06 148 ASP A N 1
ATOM 1145 C CA . ASP A 1 148 ? 20.786 -3.470 -11.147 1.00 93.06 148 ASP A CA 1
ATOM 1146 C C . ASP A 1 148 ? 19.877 -3.688 -9.936 1.00 93.06 148 ASP A C 1
ATOM 1148 O O . ASP A 1 148 ? 19.528 -2.737 -9.227 1.00 93.06 148 ASP A O 1
ATOM 1152 N N . ARG A 1 149 ? 19.428 -4.932 -9.756 1.00 92.06 149 ARG A N 1
ATOM 1153 C CA . ARG A 1 149 ? 18.500 -5.302 -8.687 1.00 92.06 149 ARG A CA 1
ATOM 1154 C C . ARG A 1 149 ? 19.144 -5.118 -7.319 1.00 92.06 149 ARG A C 1
ATOM 1156 O O . ARG A 1 149 ? 18.448 -4.705 -6.396 1.00 92.06 149 ARG A O 1
ATOM 1163 N N . ASP A 1 150 ? 20.451 -5.332 -7.220 1.00 92.81 150 ASP A N 1
ATOM 1164 C CA . ASP A 1 150 ? 21.183 -5.291 -5.954 1.00 92.81 150 ASP A CA 1
ATOM 1165 C C . ASP A 1 150 ? 21.215 -3.871 -5.359 1.00 92.81 150 ASP A C 1
ATOM 1167 O O . ASP A 1 150 ? 21.378 -3.691 -4.153 1.00 92.81 150 ASP A O 1
ATOM 1171 N N . LEU A 1 151 ? 20.949 -2.841 -6.174 1.00 92.56 151 LEU A N 1
ATOM 1172 C CA . LEU A 1 151 ? 20.815 -1.451 -5.721 1.00 92.56 151 LEU A CA 1
ATOM 1173 C C . LEU A 1 151 ? 19.562 -1.195 -4.872 1.00 92.56 151 LEU A C 1
ATOM 1175 O O . LEU A 1 151 ? 19.453 -0.126 -4.268 1.00 92.56 151 LEU A O 1
ATOM 1179 N N . PHE A 1 152 ? 18.611 -2.131 -4.843 1.00 93.38 152 PHE A N 1
ATOM 1180 C CA . PHE A 1 152 ? 17.437 -2.072 -3.971 1.00 93.38 152 PHE A CA 1
ATOM 1181 C C . PHE A 1 152 ? 17.666 -2.720 -2.601 1.00 93.38 152 PHE A C 1
ATOM 1183 O O . PHE A 1 152 ? 16.759 -2.720 -1.774 1.00 93.38 152 PHE A O 1
ATOM 1190 N N . GLY A 1 153 ? 18.888 -3.181 -2.331 1.00 90.56 153 GLY A N 1
ATOM 1191 C CA . GLY A 1 153 ? 19.278 -3.723 -1.040 1.00 90.56 153 GLY A CA 1
ATOM 1192 C C . GLY A 1 153 ? 18.758 -5.137 -0.801 1.00 90.56 153 GLY A C 1
ATOM 1193 O O . GLY A 1 153 ? 18.444 -5.880 -1.733 1.00 90.56 153 GLY A O 1
ATOM 1194 N N . GLU A 1 154 ? 18.726 -5.522 0.472 1.00 84.06 154 GLU A N 1
ATOM 1195 C CA . GLU A 1 154 ? 18.333 -6.862 0.887 1.00 84.06 154 GLU A CA 1
ATOM 1196 C C . GLU A 1 154 ? 16.873 -7.153 0.519 1.00 84.06 154 GLU A C 1
ATOM 1198 O O . GLU A 1 154 ? 15.958 -6.366 0.783 1.00 84.06 154 GLU A O 1
ATOM 1203 N N . SER A 1 155 ? 16.671 -8.301 -0.130 1.00 80.62 155 SER A N 1
ATOM 1204 C CA . SER A 1 155 ? 15.334 -8.786 -0.456 1.00 80.62 155 SER A CA 1
ATOM 1205 C C . SER A 1 155 ? 14.657 -9.288 0.809 1.00 80.62 155 SER A C 1
ATOM 1207 O O . SER A 1 155 ? 15.219 -10.133 1.501 1.00 80.62 155 SER A O 1
ATOM 1209 N N . TRP A 1 156 ? 13.433 -8.820 1.042 1.00 84.94 156 TRP A N 1
ATOM 1210 C CA . TRP A 1 156 ? 12.604 -9.207 2.184 1.00 84.94 156 TRP A CA 1
ATOM 1211 C C . TRP A 1 156 ? 13.194 -8.803 3.536 1.00 84.94 156 TRP A C 1
ATOM 1213 O O . TRP A 1 156 ? 13.006 -9.506 4.521 1.00 84.94 156 TRP A O 1
ATOM 1223 N N . ALA A 1 157 ? 13.898 -7.673 3.589 1.00 76.50 157 ALA A N 1
ATOM 1224 C CA . ALA A 1 157 ? 14.418 -7.147 4.842 1.00 76.50 157 ALA A CA 1
ATOM 1225 C C . ALA A 1 157 ? 13.283 -6.947 5.861 1.00 76.50 157 ALA A C 1
ATOM 1227 O O . ALA A 1 157 ? 12.186 -6.525 5.492 1.00 76.50 157 ALA A O 1
ATOM 1228 N N . ASP A 1 158 ? 13.559 -7.220 7.131 1.00 75.50 158 ASP A N 1
ATOM 1229 C CA . ASP A 1 158 ? 12.691 -6.812 8.234 1.00 75.50 158 ASP A CA 1
ATOM 1230 C C . ASP A 1 158 ? 12.824 -5.290 8.409 1.00 75.50 158 ASP A C 1
ATOM 1232 O O . ASP A 1 158 ? 13.795 -4.781 8.978 1.00 75.50 158 ASP A O 1
ATOM 1236 N N . VAL A 1 159 ? 11.899 -4.545 7.802 1.00 69.31 159 VAL A N 1
ATOM 1237 C CA . VAL A 1 159 ? 11.911 -3.074 7.808 1.00 69.31 159 VAL A CA 1
ATOM 1238 C C . VAL A 1 159 ? 11.010 -2.470 8.879 1.00 69.31 159 VAL A C 1
ATOM 1240 O O . VAL A 1 159 ? 11.124 -1.269 9.138 1.00 69.31 159 VAL A O 1
ATOM 1243 N N . ASP A 1 160 ? 10.121 -3.258 9.483 1.00 64.75 160 ASP A N 1
ATOM 1244 C CA . ASP A 1 160 ? 9.226 -2.811 10.552 1.00 64.75 160 ASP A CA 1
ATOM 1245 C C . ASP A 1 160 ? 9.707 -3.237 11.954 1.00 64.75 160 ASP A C 1
ATOM 1247 O O . ASP A 1 160 ? 9.198 -2.724 12.953 1.00 64.75 160 ASP A O 1
ATOM 1251 N N . GLY A 1 161 ? 10.757 -4.063 12.027 1.00 68.38 161 GLY A N 1
ATOM 1252 C CA . GLY A 1 161 ? 11.423 -4.486 13.254 1.00 68.38 161 GLY A CA 1
ATOM 1253 C C . GLY A 1 161 ? 10.605 -5.496 14.049 1.00 68.38 161 GLY A C 1
ATOM 1254 O O . GLY A 1 161 ? 10.698 -5.507 15.280 1.00 68.38 161 GLY A O 1
ATOM 1255 N N . ASN A 1 162 ? 9.756 -6.275 13.375 1.00 68.56 162 ASN A N 1
ATOM 1256 C CA . ASN A 1 162 ? 8.892 -7.271 14.003 1.00 68.56 162 ASN A CA 1
ATOM 1257 C C . ASN A 1 162 ? 9.534 -8.678 14.075 1.00 68.56 162 ASN A C 1
ATOM 1259 O O . ASN A 1 162 ? 8.874 -9.616 14.528 1.00 68.56 162 ASN A O 1
ATOM 1263 N N . ASP A 1 163 ? 10.808 -8.803 13.677 1.00 77.94 163 ASP A N 1
ATOM 1264 C CA . ASP A 1 163 ? 11.602 -10.032 13.540 1.00 77.94 163 ASP A CA 1
ATOM 1265 C C . ASP A 1 163 ? 11.111 -10.993 12.429 1.00 77.94 163 ASP A C 1
ATOM 1267 O O . ASP A 1 163 ? 11.630 -12.107 12.284 1.00 77.94 163 ASP A O 1
ATOM 1271 N N . CYS A 1 164 ? 10.137 -10.574 11.616 1.00 79.06 164 CYS A N 1
ATOM 1272 C CA . CYS A 1 164 ? 9.632 -11.279 10.444 1.00 79.06 164 CYS A CA 1
ATOM 1273 C C . CYS A 1 164 ? 10.224 -10.687 9.160 1.00 79.06 164 CYS A C 1
ATOM 1275 O O . CYS A 1 164 ? 10.399 -9.482 9.007 1.00 79.06 164 CYS A O 1
ATOM 1277 N N . ASP A 1 165 ? 10.538 -11.555 8.195 1.00 85.19 165 ASP A N 1
ATOM 1278 C CA . ASP A 1 165 ? 10.907 -11.076 6.867 1.00 85.19 165 ASP A CA 1
ATOM 1279 C C . ASP A 1 165 ? 9.666 -10.535 6.135 1.00 85.19 165 ASP A C 1
ATOM 1281 O O . ASP A 1 165 ? 8.550 -11.044 6.294 1.00 85.19 165 ASP A O 1
ATOM 1285 N N . THR A 1 166 ? 9.862 -9.526 5.281 1.00 84.50 166 THR A N 1
ATOM 1286 C CA . THR A 1 166 ? 8.736 -8.884 4.580 1.00 84.50 166 THR A CA 1
ATOM 1287 C C . THR A 1 166 ? 7.938 -9.89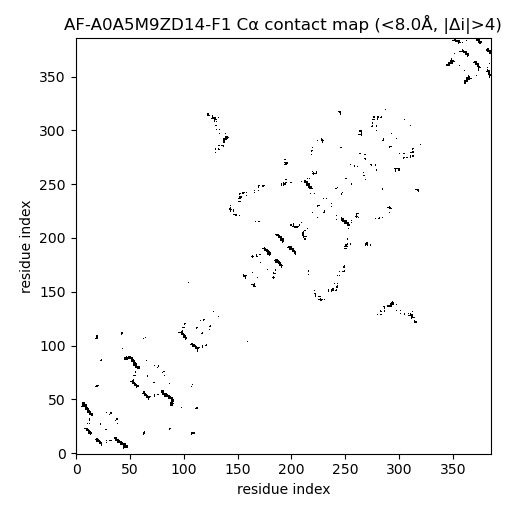4 3.740 1.00 84.50 166 THR A C 1
ATOM 1289 O O . THR A 1 166 ? 6.744 -9.713 3.518 1.00 84.50 166 THR A O 1
ATOM 1292 N N . ARG A 1 167 ? 8.549 -10.983 3.244 1.00 91.31 167 ARG A N 1
ATOM 1293 C CA . ARG A 1 167 ? 7.808 -11.986 2.459 1.00 91.31 167 ARG A CA 1
ATOM 1294 C C . ARG A 1 167 ? 6.743 -12.646 3.326 1.00 91.31 167 ARG A C 1
ATOM 1296 O O . ARG A 1 167 ? 5.607 -12.775 2.877 1.00 91.31 167 ARG A O 1
ATOM 1303 N N . ASP A 1 168 ? 7.100 -13.071 4.527 1.00 90.00 168 ASP A N 1
ATOM 1304 C CA . ASP A 1 168 ? 6.175 -13.711 5.452 1.00 90.00 168 ASP A CA 1
ATOM 1305 C C . ASP A 1 168 ? 5.076 -12.761 5.944 1.00 90.00 168 ASP A C 1
ATOM 1307 O O . ASP A 1 168 ? 3.926 -13.195 6.051 1.00 90.00 168 ASP A O 1
ATOM 1311 N N . ASP A 1 169 ? 5.366 -11.468 6.099 1.00 84.19 169 ASP A N 1
ATOM 1312 C CA . ASP A 1 169 ? 4.337 -10.459 6.386 1.00 84.19 169 ASP A CA 1
ATOM 1313 C C . ASP A 1 169 ? 3.310 -10.343 5.256 1.00 84.19 169 ASP A C 1
ATOM 1315 O O . ASP A 1 169 ? 2.100 -10.305 5.498 1.00 84.19 169 ASP A O 1
ATOM 1319 N N . ILE A 1 170 ? 3.767 -10.326 4.000 1.00 87.81 170 ILE A N 1
ATOM 1320 C CA . ILE A 1 170 ? 2.864 -10.235 2.846 1.00 87.81 170 ILE A CA 1
ATOM 1321 C C . ILE A 1 170 ? 2.052 -11.516 2.674 1.00 87.81 170 ILE A C 1
ATOM 1323 O O . ILE A 1 170 ? 0.848 -11.434 2.434 1.00 87.81 170 ILE A O 1
ATOM 1327 N N . LEU A 1 171 ? 2.663 -12.692 2.852 1.00 89.62 171 LEU A N 1
ATOM 1328 C CA . LEU A 1 171 ? 1.933 -13.962 2.828 1.00 89.62 171 LEU A CA 1
ATOM 1329 C C . LEU A 1 171 ? 0.859 -13.995 3.921 1.00 89.62 171 LEU A C 1
ATOM 1331 O O . LEU A 1 171 ? -0.288 -14.336 3.648 1.00 89.62 171 LEU A O 1
ATOM 1335 N N . ALA A 1 172 ? 1.206 -13.587 5.143 1.00 86.00 172 ALA A N 1
ATOM 1336 C CA . ALA A 1 172 ? 0.277 -13.515 6.262 1.00 86.00 172 ALA A CA 1
ATOM 1337 C C . ALA A 1 172 ? -0.879 -12.529 6.038 1.00 86.00 172 ALA A C 1
ATOM 1339 O O . ALA A 1 172 ? -1.983 -12.774 6.523 1.00 86.00 172 ALA A O 1
ATOM 1340 N N . ARG A 1 173 ? -0.618 -11.413 5.349 1.00 86.56 173 ARG A N 1
ATOM 1341 C CA . ARG A 1 173 ? -1.612 -10.379 5.041 1.00 86.56 173 ARG A CA 1
ATOM 1342 C C . ARG A 1 173 ? -2.573 -10.808 3.934 1.00 86.56 173 ARG A C 1
ATOM 1344 O O . ARG A 1 173 ? -3.764 -10.529 4.032 1.00 86.56 173 ARG A O 1
ATOM 1351 N N . ASP A 1 174 ? -2.046 -11.413 2.872 1.00 85.31 174 ASP A N 1
ATOM 1352 C CA . ASP A 1 174 ? -2.793 -11.644 1.629 1.00 85.31 174 ASP A CA 1
ATOM 1353 C C . ASP A 1 174 ? -3.480 -13.014 1.572 1.00 85.31 174 ASP A C 1
ATOM 1355 O O . ASP A 1 174 ? -4.400 -13.208 0.776 1.00 85.31 174 ASP A O 1
ATOM 1359 N N . MET A 1 175 ? -3.059 -13.968 2.405 1.00 86.81 175 MET A N 1
ATOM 1360 C CA . MET A 1 175 ? -3.663 -15.297 2.470 1.00 86.81 175 MET A CA 1
ATOM 1361 C C . MET A 1 175 ? -4.733 -15.408 3.552 1.00 86.81 175 MET A C 1
ATOM 1363 O O . MET A 1 175 ? -4.734 -14.716 4.568 1.00 86.81 175 MET A O 1
ATOM 1367 N N . THR A 1 176 ? -5.612 -16.381 3.354 1.00 86.44 176 THR A N 1
ATOM 1368 C CA . THR A 1 176 ? -6.529 -16.897 4.374 1.00 86.44 176 THR A CA 1
ATOM 1369 C C . THR A 1 176 ? -6.034 -18.250 4.887 1.00 86.44 176 THR A C 1
ATOM 1371 O O . THR A 1 176 ? -5.101 -18.825 4.323 1.00 86.44 176 THR A O 1
ATOM 1374 N N . ASP A 1 177 ? -6.610 -18.746 5.985 1.00 90.62 177 ASP A N 1
ATOM 1375 C CA . ASP A 1 177 ? -6.265 -20.050 6.581 1.00 90.62 177 ASP A CA 1
ATOM 1376 C C . ASP A 1 177 ? -4.757 -20.241 6.841 1.00 90.62 177 ASP A C 1
ATOM 1378 O O . ASP A 1 177 ? -4.190 -21.323 6.672 1.00 90.62 177 ASP A O 1
ATOM 1382 N N . VAL A 1 178 ? -4.091 -19.154 7.241 1.00 92.00 178 VAL A N 1
ATOM 1383 C CA . VAL A 1 178 ? -2.639 -19.101 7.428 1.00 92.00 178 VAL A CA 1
ATOM 1384 C C . VAL A 1 178 ? -2.213 -19.966 8.610 1.00 92.00 178 VAL A C 1
ATOM 1386 O O . VAL A 1 178 ? -2.587 -19.718 9.758 1.00 92.00 178 VAL A O 1
ATOM 1389 N N . VAL A 1 179 ? -1.335 -20.928 8.340 1.00 92.50 179 VAL A N 1
ATOM 1390 C CA . VAL A 1 179 ? -0.633 -21.717 9.356 1.00 92.50 179 VAL A CA 1
ATOM 1391 C C . VAL A 1 179 ? 0.813 -21.249 9.406 1.00 92.50 179 VAL A C 1
ATOM 1393 O O . VAL A 1 179 ? 1.469 -21.174 8.369 1.00 92.50 179 VAL A O 1
ATOM 1396 N N . ARG A 1 180 ? 1.337 -20.963 10.601 1.00 91.31 180 ARG A N 1
ATOM 1397 C CA . ARG A 1 180 ? 2.739 -20.563 10.805 1.00 91.31 180 ARG A CA 1
ATOM 1398 C C . ARG A 1 180 ? 3.552 -21.680 11.465 1.00 91.31 180 ARG A C 1
ATOM 1400 O O . ARG A 1 180 ? 3.011 -22.443 12.263 1.00 91.31 180 ARG A O 1
ATOM 1407 N N . LYS A 1 181 ? 4.842 -21.786 11.124 1.00 87.62 181 LYS A N 1
ATOM 1408 C CA . LYS A 1 181 ? 5.808 -22.694 11.777 1.00 87.62 181 LYS A CA 1
ATOM 1409 C C . LYS A 1 181 ? 6.335 -22.120 13.093 1.00 87.62 181 LYS A C 1
ATOM 1411 O O . LYS A 1 181 ? 6.645 -22.880 14.005 1.00 87.62 181 LYS A O 1
ATOM 1416 N N . ASP A 1 182 ? 6.434 -20.799 13.168 1.00 87.19 182 ASP A N 1
ATOM 1417 C CA . ASP A 1 182 ? 6.883 -20.024 14.324 1.00 87.19 182 ASP A CA 1
ATOM 1418 C C . ASP A 1 182 ? 6.126 -18.680 14.370 1.00 87.19 182 ASP A C 1
ATOM 1420 O O . ASP A 1 182 ? 5.032 -18.573 13.813 1.00 87.19 182 ASP A O 1
ATOM 1424 N N . ALA A 1 183 ? 6.658 -17.668 15.062 1.00 80.69 183 ALA A N 1
ATOM 1425 C CA . ALA A 1 183 ? 6.016 -16.357 15.175 1.00 80.69 183 ALA A CA 1
ATOM 1426 C C . ALA A 1 183 ? 5.784 -15.673 13.811 1.00 80.69 183 ALA A C 1
ATOM 1428 O O . ALA A 1 183 ? 4.806 -14.941 13.664 1.00 80.69 183 ALA A O 1
ATOM 1429 N N . CYS A 1 184 ? 6.624 -15.965 12.814 1.00 83.38 184 CYS A N 1
ATOM 1430 C CA . CYS A 1 184 ? 6.674 -15.249 11.543 1.00 83.38 184 CYS A CA 1
ATOM 1431 C C . CYS A 1 184 ? 6.439 -16.167 10.344 1.00 83.38 184 CYS A C 1
ATOM 1433 O O . CYS A 1 184 ? 5.624 -15.868 9.474 1.00 83.38 184 CYS A O 1
ATOM 1435 N N . LYS A 1 185 ? 7.119 -17.317 10.295 1.00 90.12 185 LYS A N 1
ATOM 1436 C CA . LYS A 1 185 ? 7.233 -18.122 9.079 1.00 90.12 185 LYS A CA 1
ATOM 1437 C C . LYS A 1 185 ? 5.911 -18.790 8.708 1.00 90.12 185 LYS A C 1
ATOM 1439 O O . LYS A 1 185 ? 5.510 -19.778 9.324 1.00 90.12 185 LYS A O 1
ATOM 1444 N N . VAL A 1 186 ? 5.264 -18.320 7.648 1.00 91.56 186 VAL A N 1
ATOM 1445 C CA . VAL A 1 186 ? 4.066 -18.918 7.052 1.00 91.56 186 VAL A CA 1
ATOM 1446 C C . VAL A 1 186 ? 4.422 -20.276 6.449 1.00 91.56 186 VAL A C 1
ATOM 1448 O O . VAL A 1 186 ? 5.277 -20.387 5.574 1.00 91.56 186 VAL A O 1
ATOM 1451 N N . ALA A 1 187 ? 3.790 -21.339 6.936 1.00 93.25 187 ALA A N 1
ATOM 1452 C CA . ALA A 1 187 ? 3.958 -22.712 6.468 1.00 93.25 187 ALA A CA 1
ATOM 1453 C C . ALA A 1 187 ? 3.031 -23.034 5.290 1.00 93.25 187 ALA A C 1
ATOM 1455 O O . ALA A 1 187 ? 3.450 -23.690 4.337 1.00 93.25 187 ALA A O 1
ATOM 1456 N N . SER A 1 188 ? 1.778 -22.592 5.388 1.00 94.12 188 SER A N 1
ATOM 1457 C CA . SER A 1 188 ? 0.716 -22.851 4.419 1.00 94.12 188 SER A CA 1
ATOM 1458 C C . SER A 1 188 ? -0.400 -21.816 4.552 1.00 94.12 188 SER A C 1
ATOM 1460 O O . SER A 1 188 ? -0.499 -21.132 5.571 1.00 94.12 188 SER A O 1
ATOM 1462 N N . GLY A 1 189 ? -1.252 -21.737 3.537 1.00 93.94 189 GLY A N 1
ATOM 1463 C CA . GLY A 1 189 ? -2.432 -20.877 3.512 1.00 93.94 189 GLY A CA 1
ATOM 1464 C C . GLY A 1 189 ? -3.172 -21.004 2.184 1.00 93.94 189 GLY A C 1
ATOM 1465 O O . GLY A 1 189 ? -2.773 -21.778 1.314 1.00 93.94 189 GLY A O 1
ATOM 1466 N N . THR A 1 190 ? -4.231 -20.226 2.018 1.00 89.00 190 THR A N 1
ATOM 1467 C CA . THR A 1 190 ? -5.014 -20.167 0.782 1.00 89.00 190 THR A CA 1
ATOM 1468 C C . THR A 1 190 ? -4.948 -18.755 0.216 1.00 89.00 190 THR A C 1
ATOM 1470 O O . THR A 1 190 ? -5.409 -17.804 0.852 1.00 89.00 190 THR A O 1
ATOM 1473 N N . LEU A 1 191 ? -4.384 -18.611 -0.985 1.00 90.56 191 LEU A N 1
ATOM 1474 C CA . LEU A 1 191 ? -4.378 -17.352 -1.726 1.00 90.56 191 LEU A CA 1
ATOM 1475 C C . LEU A 1 191 ? -5.543 -17.337 -2.718 1.00 90.56 191 LEU A C 1
ATOM 1477 O O . LEU A 1 191 ? -5.631 -18.192 -3.597 1.00 90.56 191 LEU A O 1
ATOM 1481 N N . HIS A 1 192 ? -6.409 -16.334 -2.614 1.00 87.94 192 HIS A N 1
ATOM 1482 C CA . HIS A 1 192 ? -7.323 -15.979 -3.697 1.00 87.94 192 HIS A CA 1
ATOM 1483 C C . HIS A 1 192 ? -6.584 -15.020 -4.628 1.00 87.94 192 HIS A C 1
ATOM 1485 O O . HIS A 1 192 ? -6.544 -13.816 -4.374 1.00 87.94 192 HIS A O 1
ATOM 1491 N N . ASP A 1 193 ? -5.932 -15.571 -5.651 1.00 92.62 193 ASP A N 1
ATOM 1492 C CA . ASP A 1 193 ? -4.953 -14.837 -6.441 1.00 92.62 193 ASP A CA 1
ATOM 1493 C C . ASP A 1 193 ? -5.622 -13.710 -7.244 1.00 92.62 193 ASP A C 1
ATOM 1495 O O . ASP A 1 193 ? -6.476 -13.960 -8.106 1.00 92.62 193 ASP A O 1
ATOM 1499 N N . PRO A 1 194 ? -5.231 -12.448 -7.005 1.00 85.25 194 PRO A N 1
ATOM 1500 C CA . PRO A 1 194 ? -5.852 -11.329 -7.683 1.00 85.25 194 PRO A CA 1
ATOM 1501 C C . PRO A 1 194 ? -5.486 -11.262 -9.171 1.00 85.25 194 PRO A C 1
ATOM 1503 O O . PRO A 1 194 ? -6.249 -10.671 -9.937 1.00 85.25 194 PRO A O 1
ATOM 1506 N N . TYR A 1 195 ? -4.363 -11.848 -9.612 1.00 93.50 195 TYR A N 1
ATOM 1507 C CA . TYR A 1 195 ? -3.893 -11.703 -10.994 1.00 93.50 195 TYR A CA 1
ATOM 1508 C C . TYR A 1 195 ? -4.587 -12.636 -11.989 1.00 93.50 195 TYR A C 1
ATOM 1510 O O . TYR A 1 195 ? -4.931 -12.222 -13.101 1.00 93.50 195 TYR A O 1
ATOM 1518 N N . THR A 1 196 ? -4.836 -13.872 -11.579 1.00 93.38 196 THR A N 1
ATOM 1519 C CA . THR A 1 196 ? -5.462 -14.932 -12.375 1.00 93.38 196 THR A CA 1
ATOM 1520 C C . THR A 1 196 ? -6.930 -15.140 -12.009 1.00 93.38 196 THR A C 1
ATOM 1522 O O . THR A 1 196 ? -7.700 -15.622 -12.836 1.00 93.38 196 THR A O 1
ATOM 1525 N N . GLY A 1 197 ? -7.346 -14.742 -10.798 1.00 86.69 197 GLY A N 1
ATOM 1526 C CA . GLY A 1 197 ? -8.681 -15.011 -10.257 1.00 86.69 197 GLY A CA 1
ATOM 1527 C C . GLY A 1 197 ? -8.859 -16.451 -9.768 1.00 86.69 197 GLY A C 1
ATOM 1528 O O . GLY A 1 197 ? -9.977 -16.859 -9.449 1.00 86.69 197 GLY A O 1
ATOM 1529 N N . THR A 1 198 ? -7.780 -17.235 -9.731 1.00 91.69 198 THR A N 1
ATOM 1530 C CA . THR A 1 198 ? -7.792 -18.613 -9.239 1.00 91.69 198 THR A CA 1
ATOM 1531 C C . THR A 1 198 ? -7.565 -18.662 -7.727 1.00 91.69 198 THR A C 1
ATOM 1533 O O . THR A 1 198 ? -7.231 -17.667 -7.088 1.00 91.69 198 THR A O 1
ATOM 1536 N N . THR A 1 199 ? -7.803 -19.824 -7.122 1.00 91.56 199 THR A N 1
ATOM 1537 C CA . THR A 1 199 ? -7.473 -20.065 -5.713 1.00 91.56 199 THR A CA 1
ATOM 1538 C C . THR A 1 199 ? -6.312 -21.043 -5.644 1.00 91.56 199 THR A C 1
ATOM 1540 O O . THR A 1 199 ? -6.390 -22.124 -6.226 1.00 91.56 199 THR A O 1
ATOM 1543 N N . ILE A 1 200 ? -5.258 -20.660 -4.928 1.00 90.12 200 ILE A N 1
ATOM 1544 C CA . ILE A 1 200 ? -4.001 -21.397 -4.822 1.00 90.12 200 ILE A CA 1
ATOM 1545 C C . ILE A 1 200 ? -3.831 -21.850 -3.373 1.00 90.12 200 ILE A C 1
ATOM 1547 O O . ILE A 1 200 ? -3.813 -21.035 -2.448 1.00 90.12 200 ILE A O 1
ATOM 1551 N N . ALA A 1 201 ? -3.705 -23.161 -3.174 1.00 93.12 201 ALA A N 1
ATOM 1552 C CA . ALA A 1 201 ? -3.339 -23.729 -1.884 1.00 93.12 201 ALA A CA 1
ATOM 1553 C C . ALA A 1 201 ? -1.815 -23.668 -1.731 1.00 93.12 201 ALA A C 1
ATOM 1555 O O . ALA A 1 201 ? -1.082 -24.421 -2.369 1.00 93.12 201 ALA A O 1
ATOM 1556 N N . PHE A 1 202 ? -1.341 -22.762 -0.883 1.00 92.81 202 PHE A N 1
ATOM 1557 C CA . PHE A 1 202 ? 0.075 -22.571 -0.617 1.00 92.81 202 PHE A CA 1
ATOM 1558 C C . PHE A 1 202 ? 0.581 -23.610 0.373 1.00 92.81 202 PHE A C 1
ATOM 1560 O O . PHE A 1 202 ? 0.036 -23.775 1.466 1.00 92.81 202 PHE A O 1
ATOM 1567 N N . THR A 1 203 ? 1.686 -24.260 0.030 1.00 92.31 203 THR A N 1
ATOM 1568 C CA . THR A 1 203 ? 2.524 -24.980 0.988 1.00 92.31 203 THR A CA 1
ATOM 1569 C C . THR A 1 203 ? 3.969 -24.613 0.711 1.00 92.31 203 THR A C 1
ATOM 1571 O O . THR A 1 203 ? 4.472 -24.833 -0.390 1.00 92.31 203 THR A O 1
ATOM 1574 N N . ARG A 1 204 ? 4.638 -24.055 1.721 1.00 88.75 204 ARG A N 1
ATOM 1575 C CA . ARG A 1 204 ? 6.026 -23.613 1.608 1.00 88.75 204 ARG A CA 1
ATOM 1576 C C . ARG A 1 204 ? 6.931 -24.779 1.212 1.00 88.75 204 ARG A C 1
ATOM 1578 O O . ARG A 1 204 ? 6.952 -25.803 1.899 1.00 88.75 204 ARG A O 1
ATOM 1585 N N . GLY A 1 205 ? 7.721 -24.587 0.158 1.00 83.56 205 GLY A N 1
ATOM 1586 C CA . GLY A 1 205 ? 8.596 -25.613 -0.414 1.00 83.56 205 GLY A CA 1
ATOM 1587 C C . GLY A 1 205 ? 7.872 -26.763 -1.128 1.00 83.56 205 GLY A C 1
ATOM 1588 O O . GLY A 1 205 ? 8.460 -27.835 -1.246 1.00 83.56 205 GLY A O 1
ATOM 1589 N N . GLY A 1 206 ? 6.613 -26.577 -1.544 1.00 77.44 206 GLY A N 1
ATOM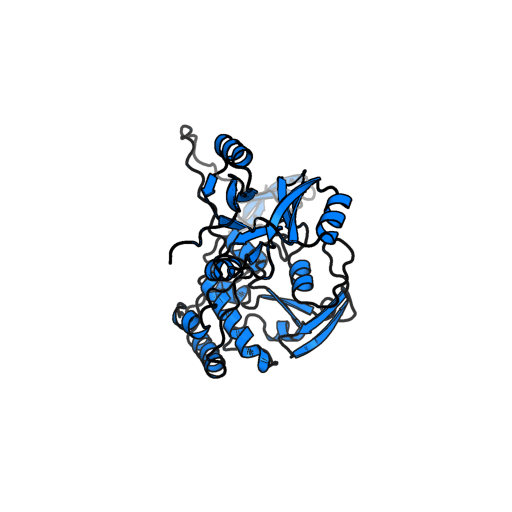 1590 C CA . GLY A 1 206 ? 5.854 -27.557 -2.334 1.00 77.44 206 GLY A CA 1
ATOM 1591 C C . GLY A 1 206 ? 6.352 -27.737 -3.780 1.00 77.44 206 GLY A C 1
ATOM 1592 O O . GLY A 1 206 ? 7.204 -26.985 -4.241 1.00 77.44 206 GLY A O 1
ATOM 1593 N N . ASP A 1 207 ? 5.781 -28.727 -4.483 1.00 61.97 207 ASP A N 1
ATOM 1594 C CA . ASP A 1 207 ? 6.240 -29.322 -5.762 1.00 61.97 207 ASP A CA 1
ATOM 1595 C C . ASP A 1 207 ? 6.194 -28.424 -7.024 1.00 61.97 207 ASP A C 1
ATOM 1597 O O . ASP A 1 207 ? 6.359 -28.922 -8.138 1.00 61.97 207 ASP A O 1
ATOM 1601 N N . SER A 1 208 ? 5.968 -27.117 -6.899 1.00 60.72 208 SER A N 1
ATOM 1602 C CA . SER A 1 208 ? 6.084 -26.174 -8.021 1.00 60.72 208 SER A CA 1
ATOM 1603 C C . SER A 1 208 ? 7.421 -25.438 -7.967 1.00 60.72 208 SER A C 1
ATOM 1605 O O . SER A 1 208 ? 7.930 -25.134 -6.887 1.00 60.72 208 SER A O 1
ATOM 1607 N N . ASP A 1 209 ? 7.982 -25.122 -9.137 1.00 54.56 209 ASP A N 1
ATOM 1608 C CA . ASP A 1 209 ? 9.315 -24.522 -9.309 1.00 54.56 209 ASP A CA 1
ATOM 1609 C C . ASP A 1 209 ? 9.502 -23.133 -8.634 1.00 54.56 209 ASP A C 1
ATOM 1611 O O . ASP A 1 209 ? 10.583 -22.549 -8.706 1.00 54.56 209 ASP A O 1
ATOM 1615 N N . HIS A 1 210 ? 8.511 -22.621 -7.886 1.00 62.69 210 HIS A N 1
ATOM 1616 C CA . HIS A 1 210 ? 8.542 -21.329 -7.188 1.00 62.69 210 HIS A CA 1
ATOM 1617 C C . HIS A 1 210 ? 7.793 -21.339 -5.833 1.00 62.69 210 HIS A C 1
ATOM 1619 O O . HIS A 1 210 ? 6.780 -20.662 -5.663 1.00 62.69 210 HIS A O 1
ATOM 1625 N N . ASP A 1 211 ? 8.306 -22.080 -4.840 1.00 74.06 211 ASP A N 1
ATOM 1626 C CA . ASP A 1 211 ? 7.838 -22.059 -3.433 1.00 74.06 211 ASP A CA 1
ATOM 1627 C C . ASP A 1 211 ? 6.317 -22.264 -3.297 1.00 74.06 211 ASP A C 1
ATOM 1629 O O . ASP A 1 211 ? 5.633 -21.468 -2.668 1.00 74.06 211 ASP A O 1
ATOM 1633 N N . GLY A 1 212 ? 5.759 -23.309 -3.914 1.00 78.62 212 GLY A N 1
ATOM 1634 C CA . GLY A 1 212 ? 4.324 -23.600 -3.801 1.00 78.62 212 GLY A CA 1
ATOM 1635 C C . GLY A 1 212 ? 3.419 -22.750 -4.704 1.00 78.62 212 GLY A C 1
ATOM 1636 O O . GLY A 1 212 ? 2.219 -22.680 -4.452 1.00 78.62 212 GLY A O 1
ATOM 1637 N N . GLY A 1 213 ? 3.976 -22.136 -5.755 1.00 86.75 213 GLY A N 1
ATOM 1638 C CA . GLY A 1 213 ? 3.224 -21.490 -6.840 1.00 86.75 213 GLY A CA 1
ATOM 1639 C C . GLY A 1 213 ? 2.922 -20.019 -6.580 1.00 86.75 213 GLY A C 1
ATOM 1640 O O . GLY A 1 213 ? 2.040 -19.447 -7.213 1.00 86.75 213 GLY A O 1
ATOM 1641 N N . ILE A 1 214 ? 3.600 -19.416 -5.596 1.00 91.56 214 ILE A N 1
ATOM 1642 C CA . ILE A 1 214 ? 3.316 -18.055 -5.140 1.00 91.56 214 ILE A CA 1
ATOM 1643 C C . ILE A 1 214 ? 4.597 -17.239 -5.024 1.00 91.56 214 ILE A C 1
ATOM 1645 O O . ILE A 1 214 ? 5.550 -17.570 -4.304 1.00 91.56 214 ILE A O 1
ATOM 1649 N N . GLN A 1 215 ? 4.568 -16.081 -5.671 1.00 92.94 215 GLN A N 1
ATOM 1650 C CA . GLN A 1 215 ? 5.598 -15.060 -5.579 1.00 92.94 215 GLN A CA 1
ATOM 1651 C C . GLN A 1 215 ? 5.052 -13.808 -4.889 1.00 92.94 215 GLN A C 1
ATOM 1653 O O . GLN A 1 215 ? 3.850 -13.560 -4.851 1.00 92.94 215 GLN A O 1
ATOM 1658 N N . ILE A 1 216 ? 5.959 -13.013 -4.320 1.00 94.38 216 ILE A N 1
ATOM 1659 C CA . ILE A 1 216 ? 5.614 -11.671 -3.856 1.00 94.38 216 ILE A CA 1
ATOM 1660 C C . ILE A 1 216 ? 6.028 -10.706 -4.960 1.00 94.38 216 ILE A C 1
ATOM 1662 O O . ILE A 1 216 ? 7.218 -10.554 -5.248 1.00 94.38 216 ILE A O 1
ATOM 1666 N N . ASP A 1 217 ? 5.040 -10.089 -5.593 1.00 96.94 217 ASP A N 1
ATOM 1667 C CA . ASP A 1 217 ? 5.240 -9.142 -6.677 1.00 96.94 217 ASP A CA 1
ATOM 1668 C C . ASP A 1 217 ? 5.394 -7.715 -6.154 1.00 96.94 217 ASP A C 1
ATOM 1670 O O . ASP A 1 217 ? 4.643 -7.260 -5.291 1.00 96.94 217 ASP A O 1
ATOM 1674 N N . HIS A 1 218 ? 6.316 -6.975 -6.764 1.00 97.88 218 HIS A N 1
ATOM 1675 C CA . HIS A 1 218 ? 6.305 -5.519 -6.755 1.00 97.88 218 HIS A CA 1
ATOM 1676 C C . HIS A 1 218 ? 5.317 -5.040 -7.830 1.00 97.88 218 HIS A C 1
ATOM 1678 O O . HIS A 1 218 ? 5.643 -4.999 -9.023 1.00 97.88 218 HIS A O 1
ATOM 1684 N N . VAL A 1 219 ? 4.112 -4.630 -7.413 1.00 97.88 219 VAL A N 1
ATOM 1685 C CA . VAL A 1 219 ? 2.997 -4.253 -8.311 1.00 97.88 219 VAL A CA 1
ATOM 1686 C C . VAL A 1 219 ? 3.422 -3.196 -9.339 1.00 97.88 219 VAL A C 1
ATOM 1688 O O . VAL A 1 219 ? 3.018 -3.255 -10.503 1.00 97.88 219 VAL A O 1
ATOM 1691 N N . VAL A 1 220 ? 4.301 -2.273 -8.936 1.00 98.38 220 VAL A N 1
ATOM 1692 C CA . VAL A 1 220 ? 5.203 -1.557 -9.848 1.00 98.38 220 VAL A CA 1
ATOM 1693 C C . VAL A 1 220 ? 6.589 -2.184 -9.690 1.00 98.38 220 VAL A C 1
ATOM 1695 O O . VAL A 1 220 ? 7.197 -2.079 -8.631 1.00 98.38 220 VAL A O 1
ATOM 1698 N N . ALA A 1 221 ? 7.083 -2.864 -10.727 1.00 98.31 221 ALA A N 1
ATOM 1699 C CA . ALA A 1 221 ? 8.314 -3.649 -10.631 1.00 98.31 221 ALA A CA 1
ATOM 1700 C C . ALA A 1 221 ? 9.541 -2.782 -10.297 1.00 98.31 221 ALA A C 1
ATOM 1702 O O . ALA A 1 221 ? 9.633 -1.643 -10.751 1.00 98.31 221 ALA A O 1
ATOM 1703 N N . LEU A 1 222 ? 10.542 -3.340 -9.606 1.00 98.06 222 LEU A N 1
ATOM 1704 C CA . LEU A 1 222 ? 11.773 -2.615 -9.241 1.00 98.06 222 LEU A CA 1
ATOM 1705 C C . LEU A 1 222 ? 12.471 -1.954 -10.447 1.00 98.06 222 LEU A C 1
ATOM 1707 O O . LEU A 1 222 ? 12.880 -0.795 -10.373 1.00 98.06 222 LEU A O 1
ATOM 1711 N N . SER A 1 223 ? 12.563 -2.654 -11.586 1.00 98.19 223 SER A N 1
ATOM 1712 C CA . SER A 1 223 ? 13.136 -2.077 -12.814 1.00 98.19 223 SER A CA 1
ATOM 1713 C C . SER A 1 223 ? 12.265 -0.954 -13.393 1.00 98.19 223 SER A C 1
ATOM 1715 O O . SER A 1 223 ? 12.787 0.058 -13.861 1.00 98.19 223 SER A O 1
ATOM 1717 N N . ASN A 1 224 ? 10.936 -1.077 -13.313 1.00 98.44 224 ASN A N 1
ATOM 1718 C CA . ASN A 1 224 ? 10.009 -0.020 -13.723 1.00 98.44 224 ASN A CA 1
ATOM 1719 C C . ASN A 1 224 ? 10.158 1.217 -12.825 1.00 98.44 224 ASN A C 1
ATOM 1721 O O . ASN A 1 224 ? 10.297 2.331 -13.330 1.00 98.44 224 ASN A O 1
ATOM 1725 N N . ALA A 1 225 ? 10.223 1.025 -11.506 1.00 98.50 225 ALA A N 1
ATOM 1726 C CA . ALA A 1 225 ? 10.480 2.090 -10.545 1.00 98.50 225 ALA A CA 1
ATOM 1727 C C . ALA A 1 225 ? 11.807 2.801 -10.845 1.00 98.50 225 ALA A C 1
ATOM 1729 O O . ALA A 1 225 ? 11.845 4.028 -10.917 1.00 98.50 225 ALA A O 1
ATOM 1730 N N . TRP A 1 226 ? 12.882 2.050 -11.115 1.00 98.50 226 TRP A N 1
ATOM 1731 C CA . TRP A 1 226 ? 14.178 2.608 -11.518 1.00 98.50 226 TRP A CA 1
ATOM 1732 C C . TRP A 1 226 ? 14.062 3.506 -12.753 1.00 98.50 226 TRP A C 1
ATOM 1734 O O . TRP A 1 226 ? 14.433 4.687 -12.708 1.00 98.50 226 TRP A O 1
ATOM 1744 N N . LYS A 1 227 ? 13.480 2.957 -13.827 1.00 98.12 227 LYS A N 1
ATOM 1745 C CA . LYS A 1 227 ? 13.258 3.636 -15.111 1.00 98.12 227 LYS A CA 1
ATOM 1746 C C . LYS A 1 227 ? 12.415 4.903 -14.961 1.00 98.12 227 LYS A C 1
ATOM 1748 O O . LYS A 1 227 ? 12.655 5.871 -15.675 1.00 98.12 227 LYS A O 1
ATOM 1753 N N . SER A 1 228 ? 11.457 4.906 -14.036 1.00 97.50 228 SER A N 1
ATOM 1754 C CA . SER A 1 228 ? 10.483 5.989 -13.858 1.00 97.50 228 SER A CA 1
ATOM 1755 C C . SER A 1 228 ? 10.834 7.010 -12.770 1.00 97.50 228 SER A C 1
ATOM 1757 O O . SER A 1 228 ? 10.136 8.016 -12.663 1.00 97.50 228 SER A O 1
ATOM 1759 N N . GLY A 1 229 ? 11.913 6.821 -12.002 1.00 97.44 229 GLY A N 1
ATOM 1760 C CA . GLY A 1 229 ? 12.401 7.845 -11.066 1.00 97.44 229 GLY A CA 1
ATOM 1761 C C . GLY A 1 229 ? 13.318 7.350 -9.947 1.00 97.44 229 GLY A C 1
ATOM 1762 O O . GLY A 1 229 ? 14.131 8.121 -9.445 1.00 97.44 229 GLY A O 1
ATOM 1763 N N . ALA A 1 230 ? 13.268 6.066 -9.589 1.00 97.38 230 ALA A N 1
ATOM 1764 C CA . ALA A 1 230 ? 14.024 5.531 -8.452 1.00 97.38 230 ALA A CA 1
ATOM 1765 C C . ALA A 1 230 ? 15.551 5.484 -8.654 1.00 97.38 230 ALA A C 1
ATOM 1767 O O . ALA A 1 230 ? 16.306 5.270 -7.702 1.00 97.38 230 ALA A O 1
ATOM 1768 N N . ASN A 1 231 ? 16.029 5.727 -9.876 1.00 96.94 231 ASN A N 1
ATOM 1769 C CA . ASN A 1 231 ? 17.456 5.858 -10.171 1.00 96.94 231 ASN A CA 1
ATOM 1770 C C . ASN A 1 231 ? 18.125 7.036 -9.435 1.00 96.94 231 ASN A C 1
ATOM 1772 O O . ASN A 1 231 ? 19.323 6.986 -9.177 1.00 96.94 231 ASN A O 1
ATOM 1776 N N . THR A 1 232 ? 17.365 8.067 -9.045 1.00 95.19 232 THR A N 1
ATOM 1777 C CA . THR A 1 232 ? 17.896 9.224 -8.301 1.00 95.19 232 THR A CA 1
ATOM 1778 C C . THR A 1 232 ? 17.745 9.094 -6.788 1.00 95.19 232 THR A C 1
ATOM 1780 O O . THR A 1 232 ? 18.110 10.011 -6.054 1.00 95.19 232 THR A O 1
ATOM 1783 N N . TRP A 1 233 ? 17.149 8.004 -6.307 1.00 95.31 233 TRP A N 1
ATOM 1784 C CA . TRP A 1 233 ? 16.921 7.787 -4.882 1.00 95.31 233 TRP A CA 1
ATOM 1785 C C . TRP A 1 233 ? 18.211 7.419 -4.148 1.00 95.31 233 TRP A C 1
ATOM 1787 O O . TRP A 1 233 ? 19.189 6.960 -4.745 1.00 95.31 233 TRP A O 1
ATOM 1797 N N . THR A 1 234 ? 18.201 7.595 -2.829 1.00 92.06 234 THR A N 1
ATOM 1798 C CA . THR A 1 234 ? 19.216 7.009 -1.949 1.00 92.06 234 THR A CA 1
ATOM 1799 C C . THR A 1 234 ? 19.013 5.496 -1.824 1.00 92.06 234 THR A C 1
ATOM 1801 O O . THR A 1 234 ? 17.924 4.981 -2.089 1.00 92.06 234 THR A O 1
ATOM 1804 N N . ASP A 1 235 ? 20.041 4.776 -1.369 1.00 86.50 235 ASP A N 1
ATOM 1805 C CA . ASP A 1 235 ? 19.938 3.333 -1.106 1.00 86.50 235 ASP A CA 1
ATOM 1806 C C . ASP A 1 235 ? 18.826 3.020 -0.094 1.00 86.50 235 ASP A C 1
ATOM 1808 O O . ASP A 1 235 ? 18.029 2.115 -0.313 1.00 86.50 235 ASP A O 1
ATOM 1812 N N . ALA A 1 236 ? 18.695 3.830 0.963 1.00 85.12 236 ALA A N 1
ATOM 1813 C CA . ALA A 1 236 ? 17.646 3.666 1.972 1.00 85.12 236 ALA A CA 1
ATOM 1814 C C . ALA A 1 236 ? 16.228 3.831 1.394 1.00 85.12 236 ALA A C 1
ATOM 1816 O O . ALA A 1 236 ? 15.314 3.101 1.769 1.00 85.12 236 ALA A O 1
ATOM 1817 N N . GLN A 1 237 ? 16.034 4.763 0.457 1.00 87.94 237 GLN A N 1
ATOM 1818 C CA . GLN A 1 237 ? 14.750 4.937 -0.227 1.00 87.94 237 GLN A CA 1
ATOM 1819 C C . GLN A 1 237 ? 14.421 3.742 -1.129 1.00 87.94 237 GLN A C 1
ATOM 1821 O O . GLN A 1 237 ? 13.275 3.296 -1.152 1.00 87.94 237 GLN A O 1
ATOM 1826 N N . ARG A 1 238 ? 15.414 3.199 -1.848 1.00 94.31 238 ARG A N 1
ATOM 1827 C CA . ARG A 1 238 ? 15.226 1.989 -2.660 1.00 94.31 238 ARG A CA 1
ATOM 1828 C C . ARG A 1 238 ? 14.932 0.762 -1.797 1.00 94.31 238 ARG A C 1
ATOM 1830 O O . ARG A 1 238 ? 13.997 0.036 -2.116 1.00 94.31 238 ARG A O 1
ATOM 1837 N N . LEU A 1 239 ? 15.652 0.583 -0.689 1.00 85.12 239 LEU A N 1
ATOM 1838 C CA . LEU A 1 239 ? 15.398 -0.492 0.273 1.00 85.12 239 LEU A CA 1
ATOM 1839 C C . LEU A 1 239 ? 13.987 -0.403 0.861 1.00 85.12 239 LEU A C 1
ATOM 1841 O O . LEU A 1 239 ? 13.274 -1.403 0.904 1.00 85.12 239 LEU A O 1
ATOM 1845 N N . SER A 1 240 ? 13.560 0.800 1.254 1.00 86.25 240 SER A N 1
ATOM 1846 C CA . SER A 1 240 ? 12.204 1.030 1.753 1.00 86.25 240 SER A CA 1
ATOM 1847 C C . SER A 1 240 ? 11.152 0.699 0.693 1.00 86.25 240 SER A C 1
ATOM 1849 O O . SER A 1 240 ? 10.198 0.000 0.998 1.00 86.25 240 SER A O 1
ATOM 1851 N N . TYR A 1 241 ? 11.339 1.122 -0.561 1.00 90.69 241 TYR A N 1
ATOM 1852 C CA . TYR A 1 241 ? 10.427 0.781 -1.657 1.00 90.69 241 TYR A CA 1
ATOM 1853 C C . TYR A 1 241 ? 10.336 -0.727 -1.913 1.00 90.69 241 TYR A C 1
ATOM 1855 O O . TYR A 1 241 ? 9.249 -1.254 -2.143 1.00 90.69 241 TYR A O 1
ATOM 1863 N N . ALA A 1 242 ? 11.475 -1.423 -1.885 1.00 92.00 242 ALA A N 1
ATOM 1864 C CA . ALA A 1 242 ? 11.539 -2.853 -2.155 1.00 92.00 242 ALA A CA 1
ATOM 1865 C C . ALA A 1 242 ? 10.830 -3.704 -1.095 1.00 92.00 242 ALA A C 1
ATOM 1867 O O . ALA A 1 242 ? 10.435 -4.825 -1.409 1.00 92.00 242 ALA A O 1
ATOM 1868 N N . ASN A 1 243 ? 10.650 -3.170 0.112 1.00 87.31 243 ASN A N 1
ATOM 1869 C CA . ASN A 1 243 ? 10.051 -3.868 1.244 1.00 87.31 243 ASN A CA 1
ATOM 1870 C C . ASN A 1 243 ? 8.743 -3.210 1.725 1.00 87.31 243 ASN A C 1
ATOM 1872 O O . ASN A 1 243 ? 8.233 -3.557 2.781 1.00 87.31 243 ASN A O 1
ATOM 1876 N N . ASP A 1 244 ? 8.172 -2.259 0.974 1.00 86.31 244 ASP A N 1
ATOM 1877 C CA . ASP A 1 244 ? 6.938 -1.581 1.387 1.00 86.31 244 ASP A CA 1
ATOM 1878 C C . ASP A 1 244 ? 5.700 -2.441 1.063 1.00 86.31 244 ASP A C 1
ATOM 1880 O O . ASP A 1 244 ? 5.426 -2.700 -0.117 1.00 86.31 244 ASP A O 1
ATOM 1884 N N . PRO A 1 245 ? 4.873 -2.819 2.059 1.00 84.44 245 PRO A N 1
ATOM 1885 C CA . PRO A 1 245 ? 3.659 -3.594 1.824 1.00 84.44 245 PRO A CA 1
ATOM 1886 C C . PRO A 1 245 ? 2.671 -2.949 0.844 1.00 84.44 245 PRO A C 1
ATOM 1888 O O . PRO A 1 245 ? 1.917 -3.659 0.180 1.00 84.44 245 PRO A O 1
ATOM 1891 N N . TYR A 1 246 ? 2.681 -1.626 0.684 1.00 81.69 246 TYR A N 1
ATOM 1892 C CA . TYR A 1 246 ? 1.903 -0.921 -0.334 1.00 81.69 246 TYR A CA 1
ATOM 1893 C C . TYR A 1 246 ? 2.295 -1.318 -1.758 1.00 81.69 246 TYR A C 1
ATOM 1895 O O . TYR A 1 246 ? 1.440 -1.400 -2.643 1.00 81.69 246 TYR A O 1
ATOM 1903 N N . VAL A 1 247 ? 3.580 -1.592 -1.981 1.00 91.75 247 VAL A N 1
ATOM 1904 C CA . VAL A 1 247 ? 4.141 -1.998 -3.275 1.00 91.75 247 VAL A CA 1
ATOM 1905 C C . VAL A 1 247 ? 3.974 -3.501 -3.500 1.00 91.75 247 VAL A C 1
ATOM 1907 O O . VAL A 1 247 ? 3.844 -3.922 -4.647 1.00 91.75 247 VAL A O 1
ATOM 1910 N N . LEU A 1 248 ? 3.932 -4.288 -2.422 1.00 93.81 248 LEU A N 1
ATOM 1911 C CA . LEU A 1 248 ? 4.028 -5.746 -2.462 1.00 93.81 248 LEU A CA 1
ATOM 1912 C C . LEU A 1 248 ? 2.683 -6.476 -2.427 1.00 93.81 248 LEU A C 1
ATOM 1914 O O . LEU A 1 248 ? 1.793 -6.113 -1.655 1.00 93.81 248 LEU A O 1
ATOM 1918 N N . LEU A 1 249 ? 2.543 -7.541 -3.212 1.00 92.62 249 LEU A N 1
ATOM 1919 C CA . LEU A 1 249 ? 1.340 -8.379 -3.264 1.00 92.62 249 LEU A CA 1
ATOM 1920 C C . LEU A 1 249 ? 1.714 -9.851 -3.462 1.00 92.62 249 LEU A C 1
ATOM 1922 O O . LEU A 1 249 ? 2.531 -10.149 -4.329 1.00 92.62 249 LEU A O 1
ATOM 1926 N N . ALA A 1 250 ? 1.123 -10.761 -2.688 1.00 92.88 250 ALA A N 1
ATOM 1927 C CA . ALA A 1 250 ? 1.221 -12.193 -2.966 1.00 92.88 250 ALA A CA 1
ATOM 1928 C C . ALA A 1 250 ? 0.371 -12.541 -4.194 1.00 92.88 250 ALA A C 1
ATOM 1930 O O . ALA A 1 250 ? -0.811 -12.193 -4.248 1.00 92.88 250 ALA A O 1
ATOM 1931 N N . VAL A 1 251 ? 0.979 -13.203 -5.178 1.00 95.19 251 VAL A N 1
ATOM 1932 C CA . VAL A 1 251 ? 0.352 -13.529 -6.465 1.00 95.19 251 VAL A CA 1
ATOM 1933 C C . VAL A 1 251 ? 0.830 -14.875 -7.004 1.00 95.19 251 VAL A C 1
ATOM 1935 O O . VAL A 1 251 ? 1.868 -15.388 -6.579 1.00 95.19 251 VAL A O 1
ATOM 1938 N N . ASP A 1 252 ? 0.083 -15.412 -7.965 1.00 94.88 252 ASP A N 1
ATOM 1939 C CA . ASP A 1 252 ? 0.492 -16.536 -8.815 1.00 94.88 252 ASP A CA 1
ATOM 1940 C C . ASP A 1 252 ? 1.882 -16.302 -9.439 1.00 94.88 252 ASP A C 1
ATOM 1942 O O . ASP A 1 252 ? 2.199 -15.205 -9.919 1.00 94.88 252 ASP A O 1
ATOM 1946 N N . ASP A 1 253 ? 2.726 -17.332 -9.400 1.00 92.88 253 ASP A N 1
ATOM 1947 C CA . ASP A 1 253 ? 4.111 -17.269 -9.861 1.00 92.88 253 ASP A CA 1
ATOM 1948 C C . ASP A 1 253 ? 4.220 -16.995 -11.367 1.00 92.88 253 ASP A C 1
ATOM 1950 O O . ASP A 1 253 ? 4.885 -16.036 -11.764 1.00 92.88 253 ASP A O 1
ATOM 1954 N N . GLN A 1 254 ? 3.522 -17.766 -12.200 1.00 92.38 254 GLN A N 1
ATOM 1955 C CA . GLN A 1 254 ? 3.568 -17.636 -13.652 1.00 92.38 254 GLN A CA 1
ATOM 1956 C C . GLN A 1 254 ? 3.008 -16.288 -14.107 1.00 92.38 254 GLN A C 1
ATOM 1958 O O . GLN A 1 254 ? 3.593 -15.635 -14.974 1.00 92.38 254 GLN A O 1
ATOM 1963 N N . ALA A 1 255 ? 1.915 -15.819 -13.500 1.00 94.50 255 ALA A N 1
ATOM 1964 C CA . ALA A 1 255 ? 1.365 -14.500 -13.795 1.00 94.50 255 ALA A CA 1
ATOM 1965 C C . ALA A 1 255 ? 2.374 -13.377 -13.498 1.00 94.50 255 ALA A C 1
ATOM 1967 O O . ALA A 1 255 ? 2.460 -12.402 -14.253 1.00 94.50 255 ALA A O 1
ATOM 1968 N N . ASN A 1 256 ? 3.158 -13.509 -12.424 1.00 95.69 256 ASN A N 1
ATOM 1969 C CA . ASN A 1 256 ? 4.211 -12.553 -12.096 1.00 95.69 256 ASN A CA 1
ATOM 1970 C C . ASN A 1 256 ? 5.404 -12.626 -13.067 1.00 95.69 256 ASN A C 1
ATOM 1972 O O . ASN A 1 256 ? 5.964 -11.599 -13.465 1.00 95.69 256 ASN A O 1
ATOM 1976 N N . GLU A 1 257 ? 5.774 -13.826 -13.507 1.00 93.19 257 GLU A N 1
ATOM 1977 C CA . GLU A 1 257 ? 6.808 -14.010 -14.527 1.00 93.19 257 GLU A CA 1
ATOM 1978 C C . GLU A 1 257 ? 6.401 -13.440 -15.887 1.00 93.19 257 GLU A C 1
ATOM 1980 O O . GLU A 1 257 ? 7.220 -12.813 -16.566 1.00 93.19 257 GLU A O 1
ATOM 1985 N N . ASP A 1 258 ? 5.130 -13.592 -16.258 1.00 95.00 258 ASP A N 1
ATOM 1986 C CA . ASP A 1 258 ? 4.553 -13.014 -17.470 1.00 95.00 258 ASP A CA 1
ATOM 1987 C C . ASP A 1 258 ? 4.524 -11.480 -17.397 1.00 95.00 258 ASP A C 1
ATOM 1989 O O . ASP A 1 258 ? 4.805 -10.800 -18.393 1.00 95.00 258 ASP A O 1
ATOM 1993 N N . LYS A 1 259 ? 4.242 -10.923 -16.209 1.00 96.69 259 LYS A N 1
ATOM 1994 C CA . LYS A 1 259 ? 4.266 -9.478 -15.942 1.00 96.69 259 LYS A CA 1
ATOM 1995 C C . LYS A 1 259 ? 5.656 -8.870 -16.123 1.00 96.69 259 LYS A C 1
ATOM 1997 O O . LYS A 1 259 ? 5.764 -7.758 -16.643 1.00 96.69 259 LYS A O 1
ATOM 2002 N N . ARG A 1 260 ? 6.728 -9.555 -15.715 1.00 94.38 260 ARG A N 1
ATOM 2003 C CA . ARG A 1 260 ? 8.111 -9.033 -15.779 1.00 94.38 260 ARG A CA 1
ATOM 2004 C C . ARG A 1 260 ? 8.224 -7.641 -15.128 1.00 94.38 260 ARG A C 1
ATOM 2006 O O . ARG A 1 260 ? 7.734 -7.395 -14.028 1.00 94.38 260 ARG A O 1
ATOM 2013 N N . ASP A 1 261 ? 8.884 -6.709 -15.815 1.00 95.19 261 ASP A N 1
ATOM 2014 C CA . ASP A 1 261 ? 8.988 -5.301 -15.451 1.00 95.19 261 ASP A CA 1
ATOM 2015 C C . ASP A 1 261 ? 8.030 -4.390 -16.237 1.00 95.19 261 ASP A C 1
ATOM 2017 O O . ASP A 1 261 ? 8.218 -3.167 -16.271 1.00 95.19 261 ASP A O 1
ATOM 2021 N N . TYR A 1 262 ? 7.010 -4.969 -16.875 1.00 97.69 262 TYR A N 1
ATOM 2022 C CA . TYR A 1 262 ? 6.073 -4.229 -17.703 1.00 97.69 262 TYR A CA 1
ATOM 2023 C C . TYR A 1 262 ? 5.243 -3.221 -16.898 1.00 97.69 262 TYR A C 1
ATOM 2025 O O . TYR A 1 262 ? 4.871 -3.436 -15.745 1.00 97.69 262 TYR A O 1
ATOM 2033 N N . ALA A 1 263 ? 4.973 -2.081 -17.534 1.00 96.94 263 ALA A N 1
ATOM 2034 C CA . ALA A 1 263 ? 3.984 -1.103 -17.096 1.00 96.94 263 ALA A CA 1
ATOM 2035 C C . ALA A 1 263 ? 2.570 -1.522 -17.543 1.00 96.94 263 ALA A C 1
ATOM 2037 O O . ALA A 1 263 ? 2.411 -2.430 -18.365 1.00 96.94 263 ALA A O 1
ATOM 2038 N N . ALA A 1 264 ? 1.545 -0.817 -17.050 1.00 97.00 264 ALA A N 1
ATOM 2039 C CA . ALA A 1 264 ? 0.139 -1.113 -17.346 1.00 97.00 264 ALA A CA 1
ATOM 2040 C C . ALA A 1 264 ? -0.238 -1.056 -18.844 1.00 97.00 264 ALA A C 1
ATOM 2042 O O . ALA A 1 264 ? -1.269 -1.597 -19.231 1.00 97.00 264 ALA A O 1
ATOM 2043 N N . ASP A 1 265 ? 0.564 -0.420 -19.708 1.00 98.12 265 ASP A N 1
ATOM 2044 C CA . ASP A 1 265 ? 0.344 -0.427 -21.164 1.00 98.12 265 ASP A CA 1
ATOM 2045 C C . ASP A 1 265 ? 0.803 -1.713 -21.860 1.00 98.12 265 ASP A C 1
ATOM 2047 O O . ASP A 1 265 ? 0.440 -1.949 -23.014 1.00 98.12 265 ASP A O 1
ATOM 2051 N N . LYS A 1 266 ? 1.621 -2.528 -21.190 1.00 98.00 266 LYS A N 1
ATOM 2052 C CA . LYS A 1 266 ? 2.179 -3.771 -21.738 1.00 98.00 266 LYS A CA 1
ATOM 2053 C C . LYS A 1 266 ? 1.616 -5.016 -21.080 1.00 98.00 266 LYS A C 1
ATOM 2055 O O . LYS A 1 266 ? 1.557 -6.050 -21.738 1.00 98.00 266 LYS A O 1
ATOM 2060 N N . TRP A 1 267 ? 1.194 -4.915 -19.825 1.00 98.50 267 TRP A N 1
ATOM 2061 C CA . TRP A 1 267 ? 0.629 -6.037 -19.097 1.00 98.50 267 TRP A CA 1
ATOM 2062 C C . TRP A 1 267 ? -0.478 -5.572 -18.150 1.00 98.50 267 TRP A C 1
ATOM 2064 O O . TRP A 1 267 ? -0.326 -4.590 -17.424 1.00 98.50 267 TRP A O 1
ATOM 2074 N N . LEU A 1 268 ? -1.588 -6.305 -18.157 1.00 98.00 268 LEU A N 1
ATOM 2075 C CA . LEU A 1 268 ? -2.671 -6.210 -17.185 1.00 98.00 268 LEU A CA 1
ATOM 2076 C C . LEU A 1 268 ? -3.002 -7.631 -16.712 1.00 98.00 268 LEU A C 1
ATOM 2078 O O . LEU A 1 268 ? -2.874 -8.564 -17.509 1.00 98.00 268 LEU A O 1
ATOM 2082 N N . PRO A 1 269 ? -3.483 -7.802 -15.469 1.00 95.88 269 PRO A N 1
ATOM 2083 C CA . PRO A 1 269 ? -3.937 -9.096 -14.983 1.00 95.88 269 PRO A CA 1
ATOM 2084 C C . PRO A 1 269 ? -4.968 -9.753 -15.904 1.00 95.88 269 PRO A C 1
ATOM 2086 O O . PRO A 1 269 ? -5.883 -9.082 -16.399 1.00 95.88 269 PRO A O 1
ATOM 2089 N N . ALA A 1 270 ? -4.862 -11.072 -16.085 1.00 95.19 270 ALA A N 1
ATOM 2090 C CA . ALA A 1 270 ? -5.856 -11.859 -16.818 1.00 95.19 270 ALA A CA 1
ATOM 2091 C C . ALA A 1 270 ? -7.230 -11.820 -16.124 1.00 95.19 270 ALA A C 1
ATOM 2093 O O . ALA A 1 270 ? -8.272 -11.841 -16.784 1.00 95.19 270 ALA A O 1
ATOM 2094 N N . ASN A 1 271 ? -7.236 -11.688 -14.795 1.00 92.12 271 ASN A N 1
ATOM 2095 C CA . ASN A 1 271 ? -8.429 -11.434 -14.005 1.00 92.12 271 ASN A CA 1
ATOM 2096 C C . ASN A 1 271 ? -8.983 -10.022 -14.256 1.00 92.12 271 ASN A C 1
ATOM 2098 O O . ASN A 1 271 ? -8.632 -9.048 -13.583 1.00 92.12 271 ASN A O 1
ATOM 2102 N N . THR A 1 272 ? -9.888 -9.916 -15.226 1.00 90.00 272 THR A N 1
ATOM 2103 C CA . THR A 1 272 ? -10.480 -8.633 -15.635 1.00 90.00 272 THR A CA 1
ATOM 2104 C C . THR A 1 272 ? -11.198 -7.896 -14.502 1.00 90.00 272 THR A C 1
ATOM 2106 O O . THR A 1 272 ? -11.126 -6.669 -14.454 1.00 90.00 272 THR A O 1
ATOM 2109 N N . SER A 1 273 ? -11.807 -8.596 -13.534 1.00 85.50 273 SER A N 1
ATOM 2110 C CA . SER A 1 273 ? -12.482 -7.938 -12.405 1.00 85.50 273 SER A CA 1
ATOM 2111 C C . SER A 1 273 ? -11.513 -7.245 -11.443 1.00 85.50 273 SER A C 1
ATOM 2113 O O . SER A 1 273 ? -11.934 -6.391 -10.668 1.00 85.50 273 SER A O 1
ATOM 2115 N N . TYR A 1 274 ? -10.222 -7.589 -11.487 1.00 90.69 274 TYR A N 1
ATOM 2116 C CA . TYR A 1 274 ? -9.189 -6.982 -10.648 1.00 90.69 274 TYR A CA 1
ATOM 2117 C C . TYR A 1 274 ? -8.426 -5.838 -11.340 1.00 90.69 274 TYR A C 1
ATOM 2119 O O . TYR A 1 274 ? -7.714 -5.084 -10.677 1.00 90.69 274 TYR A O 1
ATOM 2127 N N . GLN A 1 275 ? -8.582 -5.642 -12.655 1.00 95.25 275 GLN A N 1
ATOM 2128 C CA . GLN A 1 275 ? -7.788 -4.661 -13.411 1.00 95.25 275 GLN A CA 1
ATOM 2129 C C . GLN A 1 275 ? -7.928 -3.223 -12.884 1.00 95.25 275 GLN A C 1
ATOM 2131 O O . GLN A 1 275 ? -6.937 -2.495 -12.822 1.00 95.25 275 GLN A O 1
ATOM 2136 N N . CYS A 1 276 ? -9.120 -2.825 -12.432 1.00 91.31 276 CYS A N 1
ATOM 2137 C CA . CYS A 1 276 ? -9.344 -1.521 -11.804 1.00 91.31 276 CYS A CA 1
ATOM 2138 C C . CYS A 1 276 ? -8.538 -1.342 -10.514 1.00 91.31 276 CYS A C 1
ATOM 2140 O O . CYS A 1 276 ? -7.843 -0.337 -10.357 1.00 91.31 276 CYS A O 1
ATOM 2142 N N . SER A 1 277 ? -8.572 -2.334 -9.623 1.00 91.00 277 SER A N 1
ATOM 2143 C CA . SER A 1 277 ? -7.790 -2.339 -8.383 1.00 91.00 277 SER A CA 1
ATOM 2144 C C . SER A 1 277 ? -6.286 -2.355 -8.661 1.00 91.00 277 SER A C 1
ATOM 2146 O O . SER A 1 277 ? -5.534 -1.624 -8.017 1.00 91.00 277 SER A O 1
ATOM 2148 N N . TYR A 1 278 ? -5.845 -3.125 -9.660 1.00 94.88 278 TYR A N 1
ATOM 2149 C CA . TYR A 1 278 ? -4.451 -3.178 -10.101 1.00 94.88 278 TYR A CA 1
ATOM 2150 C C . TYR A 1 278 ? -3.940 -1.811 -10.576 1.00 94.88 278 TYR A C 1
ATOM 2152 O O . TYR A 1 278 ? -2.936 -1.306 -10.068 1.00 94.88 278 TYR A O 1
ATOM 2160 N N . VAL A 1 279 ? -4.662 -1.175 -11.504 1.00 98.12 279 VAL A N 1
ATOM 2161 C CA . VAL A 1 279 ? -4.308 0.150 -12.031 1.00 98.12 279 VAL A CA 1
ATOM 2162 C C . VAL A 1 279 ? -4.354 1.209 -10.931 1.00 98.12 279 VAL A C 1
ATOM 2164 O O . VAL A 1 279 ? -3.420 2.000 -10.802 1.00 98.12 279 VAL A O 1
ATOM 2167 N N . ALA A 1 280 ? -5.388 1.202 -10.088 1.00 94.25 280 ALA A N 1
ATOM 2168 C CA . ALA A 1 280 ? -5.500 2.138 -8.975 1.00 94.25 280 ALA A CA 1
ATOM 2169 C C . ALA A 1 280 ? -4.342 2.002 -7.977 1.00 94.25 280 ALA A C 1
ATOM 2171 O O . ALA A 1 280 ? -3.822 3.009 -7.491 1.00 94.25 280 ALA A O 1
ATOM 2172 N N . ARG A 1 281 ? -3.886 0.772 -7.714 1.00 94.31 281 ARG A N 1
ATOM 2173 C CA . ARG A 1 281 ? -2.714 0.518 -6.875 1.00 94.31 281 ARG A CA 1
ATOM 2174 C C . ARG A 1 281 ? -1.425 1.025 -7.517 1.00 94.31 281 ARG A C 1
ATOM 2176 O O . ARG A 1 281 ? -0.659 1.703 -6.837 1.00 94.31 281 ARG A O 1
ATOM 2183 N N . GLN A 1 282 ? -1.200 0.787 -8.812 1.00 98.19 282 GLN A N 1
ATOM 2184 C CA . GLN A 1 282 ? -0.039 1.356 -9.511 1.00 98.19 282 GLN A CA 1
ATOM 2185 C C . GLN A 1 282 ? -0.028 2.888 -9.465 1.00 98.19 282 GLN A C 1
ATOM 2187 O O . GLN A 1 282 ? 1.009 3.482 -9.176 1.00 98.19 282 GLN A O 1
ATOM 2192 N N . ILE A 1 283 ? -1.177 3.532 -9.686 1.00 97.75 283 ILE A N 1
ATOM 2193 C CA . ILE A 1 283 ? -1.323 4.992 -9.597 1.00 97.75 283 ILE A CA 1
ATOM 2194 C C . ILE A 1 283 ? -0.987 5.488 -8.188 1.00 97.75 283 ILE A C 1
ATOM 2196 O O . ILE A 1 283 ? -0.214 6.438 -8.034 1.00 97.75 283 ILE A O 1
ATOM 2200 N N . GLY A 1 284 ? -1.526 4.827 -7.160 1.00 93.12 284 GLY A N 1
ATOM 2201 C CA . GLY A 1 284 ? -1.218 5.124 -5.764 1.00 93.12 284 GLY A CA 1
ATOM 2202 C C . GLY A 1 284 ? 0.281 5.024 -5.477 1.00 93.12 284 GLY A C 1
ATOM 2203 O O . GLY A 1 284 ? 0.863 5.955 -4.920 1.00 93.12 284 GLY A O 1
ATOM 2204 N N . ILE A 1 285 ? 0.930 3.937 -5.913 1.00 95.88 285 ILE A N 1
ATOM 2205 C CA . ILE A 1 285 ? 2.374 3.716 -5.739 1.00 95.88 285 ILE A CA 1
ATOM 2206 C C . ILE A 1 285 ? 3.164 4.828 -6.436 1.00 95.88 285 ILE A C 1
ATOM 2208 O O . ILE A 1 285 ? 4.017 5.467 -5.818 1.00 95.88 285 ILE A O 1
ATOM 2212 N N . LYS A 1 286 ? 2.862 5.117 -7.706 1.00 97.56 286 LYS A N 1
ATOM 2213 C CA . LYS A 1 286 ? 3.575 6.155 -8.460 1.00 97.56 286 LYS A CA 1
ATOM 2214 C C . LYS A 1 286 ? 3.403 7.540 -7.834 1.00 97.56 286 LYS A C 1
ATOM 2216 O O . LYS 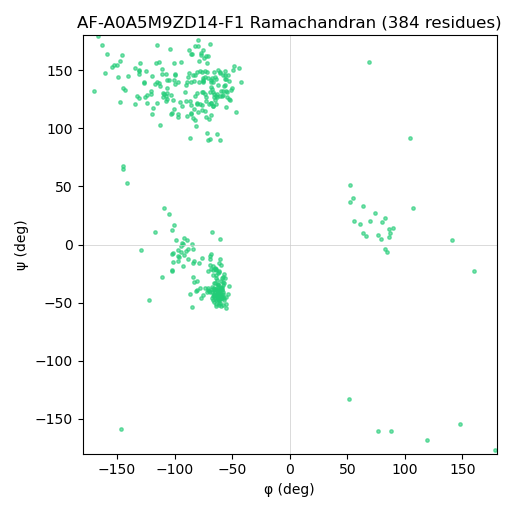A 1 286 ? 4.371 8.293 -7.754 1.00 97.56 286 LYS A O 1
ATOM 2221 N N . SER A 1 287 ? 2.226 7.839 -7.285 1.00 94.88 287 SER A N 1
ATOM 2222 C CA . SER A 1 287 ? 1.973 9.080 -6.544 1.00 94.88 287 SER A CA 1
ATOM 2223 C C . SER A 1 287 ? 2.743 9.164 -5.218 1.00 94.88 287 SER A C 1
ATOM 2225 O O . SER A 1 287 ? 3.369 10.198 -4.937 1.00 94.88 287 SER A O 1
ATOM 2227 N N . LYS A 1 288 ? 2.743 8.078 -4.423 1.00 88.75 288 LYS A N 1
ATOM 2228 C CA . LYS A 1 288 ? 3.458 7.968 -3.136 1.00 88.75 288 LYS A CA 1
ATOM 2229 C C . LYS A 1 288 ? 4.956 8.196 -3.322 1.00 88.75 288 LYS A C 1
ATOM 2231 O O . LYS A 1 288 ? 5.553 8.984 -2.594 1.00 88.75 288 LYS A O 1
ATOM 2236 N N . TYR A 1 289 ? 5.536 7.574 -4.344 1.00 92.88 289 TYR A N 1
ATOM 2237 C CA . TYR A 1 289 ? 6.979 7.576 -4.582 1.00 92.88 289 TYR A CA 1
ATOM 2238 C C . TYR A 1 289 ? 7.463 8.593 -5.615 1.00 92.88 289 TYR A C 1
ATOM 2240 O O . TYR A 1 289 ? 8.651 8.632 -5.924 1.00 92.88 289 TYR A O 1
ATOM 2248 N N . LYS A 1 290 ? 6.570 9.438 -6.144 1.00 93.81 290 LYS A N 1
ATOM 2249 C CA . LYS A 1 290 ? 6.904 10.438 -7.175 1.00 93.81 290 LYS A CA 1
ATOM 2250 C C . LYS A 1 290 ? 7.569 9.813 -8.407 1.00 93.81 290 LYS A C 1
ATOM 2252 O O . LYS A 1 290 ? 8.505 10.372 -8.971 1.00 93.81 290 LYS A O 1
ATOM 2257 N N . LEU A 1 291 ? 7.077 8.644 -8.810 1.00 97.56 291 LEU A N 1
ATOM 2258 C CA . LEU A 1 291 ? 7.481 7.981 -10.044 1.00 97.56 291 LEU A CA 1
ATOM 2259 C C . LEU A 1 291 ? 6.679 8.541 -11.220 1.00 97.56 291 LEU A C 1
ATOM 2261 O O . LEU A 1 291 ? 5.494 8.853 -11.090 1.00 97.56 291 LEU A O 1
ATOM 2265 N N . ASN A 1 292 ? 7.319 8.620 -12.379 1.00 97.88 292 ASN A N 1
ATOM 2266 C CA . ASN A 1 292 ? 6.682 9.080 -13.604 1.00 97.88 292 ASN A CA 1
ATOM 2267 C C . ASN A 1 292 ? 5.820 7.980 -14.247 1.00 97.88 292 ASN A C 1
ATOM 2269 O O . ASN A 1 292 ? 6.041 6.777 -14.053 1.00 97.88 292 ASN A O 1
ATOM 2273 N N . VAL A 1 293 ? 4.871 8.409 -15.076 1.00 98.38 293 VAL A N 1
ATOM 2274 C CA . VAL A 1 293 ? 4.178 7.554 -16.052 1.00 98.38 293 VAL A CA 1
ATOM 2275 C C . VAL A 1 293 ? 4.580 7.948 -17.467 1.00 98.38 293 VAL A C 1
ATOM 2277 O O . VAL A 1 293 ? 4.813 9.123 -17.743 1.00 98.38 293 VAL A O 1
ATOM 2280 N N . THR A 1 294 ? 4.643 6.986 -18.384 1.00 98.62 294 THR A N 1
ATOM 2281 C CA . THR A 1 294 ? 4.764 7.308 -19.818 1.00 98.62 294 THR A CA 1
ATOM 2282 C C . THR A 1 294 ? 3.410 7.744 -20.383 1.00 98.62 294 THR A C 1
ATOM 2284 O O . THR A 1 294 ? 2.360 7.485 -19.789 1.00 98.62 294 THR A O 1
ATOM 2287 N N . ASN A 1 295 ? 3.394 8.366 -21.562 1.00 98.44 295 ASN A N 1
ATOM 2288 C CA . ASN A 1 295 ? 2.146 8.678 -22.264 1.00 98.44 295 ASN A CA 1
ATOM 2289 C C . ASN A 1 295 ? 1.334 7.412 -22.585 1.00 98.44 295 ASN A C 1
ATOM 2291 O O . ASN A 1 295 ? 0.103 7.439 -22.525 1.00 98.44 295 ASN A O 1
ATOM 2295 N N . ALA A 1 296 ? 2.005 6.313 -22.943 1.00 98.44 296 ALA A N 1
ATOM 2296 C CA . ALA A 1 296 ? 1.349 5.039 -23.232 1.00 98.44 296 ALA A CA 1
ATOM 2297 C C . ALA A 1 296 ? 0.712 4.445 -21.968 1.00 98.44 296 ALA A C 1
ATOM 2299 O O . ALA A 1 296 ? -0.469 4.097 -21.981 1.00 98.44 296 ALA A O 1
ATOM 2300 N N . GLU A 1 297 ? 1.467 4.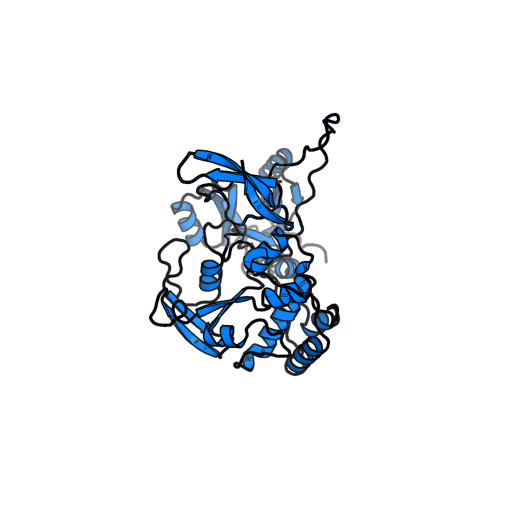418 -20.869 1.00 98.69 297 GLU A N 1
ATOM 2301 C CA . GLU A 1 297 ? 1.011 3.939 -19.562 1.00 98.69 297 GLU A CA 1
ATOM 2302 C C . GLU A 1 297 ? -0.166 4.765 -19.031 1.00 98.69 297 GLU A C 1
ATOM 2304 O O . GLU A 1 297 ? -1.191 4.193 -18.668 1.00 98.69 297 GLU A O 1
ATOM 2309 N N . TYR A 1 298 ? -0.078 6.100 -19.066 1.00 98.69 298 TYR A N 1
ATOM 2310 C CA . TYR A 1 298 ? -1.165 6.985 -18.637 1.00 98.69 298 TYR A CA 1
ATOM 2311 C C . TYR A 1 298 ? -2.472 6.689 -19.391 1.00 98.69 298 TYR A C 1
ATOM 2313 O O . TYR A 1 298 ? -3.538 6.588 -18.783 1.00 98.69 298 TYR A O 1
ATOM 2321 N N . ARG A 1 299 ? -2.405 6.513 -20.721 1.00 98.62 299 ARG A N 1
ATOM 2322 C CA . ARG A 1 299 ? -3.589 6.192 -21.538 1.00 98.62 299 ARG A CA 1
ATOM 2323 C C . ARG A 1 299 ? -4.154 4.818 -21.200 1.00 98.62 299 ARG A C 1
ATOM 2325 O O . ARG A 1 299 ? -5.367 4.690 -21.091 1.00 98.62 299 ARG A O 1
ATOM 2332 N N . ALA A 1 300 ? -3.298 3.813 -21.024 1.00 98.69 300 ALA A N 1
ATOM 2333 C CA . ALA A 1 300 ? -3.733 2.472 -20.649 1.00 98.69 300 ALA A CA 1
ATOM 2334 C C . ALA A 1 300 ? -4.437 2.473 -19.284 1.00 98.69 300 ALA A C 1
ATOM 2336 O O . ALA A 1 300 ? -5.549 1.961 -19.168 1.00 98.69 300 ALA A O 1
ATOM 2337 N N . MET A 1 301 ? -3.844 3.132 -18.283 1.00 98.56 301 MET A N 1
ATOM 2338 C CA . MET A 1 301 ? -4.444 3.290 -16.957 1.00 98.56 301 MET A CA 1
ATOM 2339 C C . MET A 1 301 ? -5.795 4.010 -17.029 1.00 98.56 301 MET A C 1
ATOM 2341 O O . MET A 1 301 ? -6.772 3.549 -16.442 1.00 98.56 301 MET A O 1
ATOM 2345 N N . ARG A 1 302 ? -5.884 5.107 -17.788 1.00 98.25 302 ARG A N 1
ATOM 2346 C CA . ARG A 1 302 ? -7.138 5.846 -17.974 1.00 98.25 302 ARG A CA 1
ATOM 2347 C C . ARG A 1 302 ? -8.222 5.000 -18.640 1.00 98.25 302 ARG A C 1
ATOM 2349 O O . ARG A 1 302 ? -9.340 4.985 -18.143 1.00 98.25 302 ARG A O 1
ATOM 2356 N N . ASN A 1 303 ? -7.888 4.264 -19.700 1.00 98.31 303 ASN A N 1
ATOM 2357 C CA . ASN A 1 303 ? -8.842 3.395 -20.395 1.00 98.31 303 ASN A CA 1
ATOM 2358 C C . ASN A 1 303 ? -9.433 2.329 -19.462 1.00 98.31 303 ASN A C 1
ATOM 2360 O O . ASN A 1 303 ? -10.617 2.023 -19.559 1.00 98.31 303 ASN A O 1
ATOM 2364 N N . VAL A 1 304 ? -8.625 1.773 -18.550 1.00 97.81 304 VAL A N 1
ATOM 2365 C CA . VAL A 1 304 ? -9.135 0.861 -17.516 1.00 97.81 304 VAL A CA 1
ATOM 2366 C C . VAL A 1 304 ? -10.071 1.614 -16.567 1.00 97.81 304 VAL A C 1
ATOM 2368 O O . VAL A 1 304 ? -11.199 1.177 -16.348 1.00 97.81 304 VAL A O 1
ATOM 2371 N N . LEU A 1 305 ? -9.652 2.770 -16.043 1.00 95.62 305 LEU A N 1
ATOM 2372 C CA . LEU A 1 305 ? -10.459 3.554 -15.099 1.00 95.62 305 LEU A CA 1
ATOM 2373 C C . LEU A 1 305 ? -11.774 4.097 -15.674 1.00 95.62 305 LEU A C 1
ATOM 2375 O O . LEU A 1 305 ? -12.727 4.271 -14.916 1.00 95.62 305 LEU A O 1
ATOM 2379 N N . ASP A 1 306 ? -11.871 4.308 -16.987 1.00 95.69 306 ASP A N 1
ATOM 2380 C CA . ASP A 1 306 ? -13.124 4.688 -17.651 1.00 95.69 306 ASP A CA 1
ATOM 2381 C C . ASP A 1 306 ? -14.212 3.603 -17.480 1.00 95.69 306 ASP A C 1
ATOM 2383 O O . ASP A 1 306 ? -15.404 3.910 -17.509 1.00 95.69 306 ASP A O 1
ATOM 2387 N N . THR A 1 307 ? -13.823 2.346 -17.223 1.00 93.81 307 THR A N 1
ATOM 2388 C CA . THR A 1 307 ? -14.758 1.249 -16.909 1.00 93.81 307 THR A CA 1
ATOM 2389 C C . THR A 1 307 ? -15.186 1.214 -15.436 1.00 93.81 307 THR A C 1
ATOM 2391 O O . THR A 1 307 ? -16.171 0.563 -15.092 1.00 93.81 307 THR A O 1
ATOM 2394 N N . CYS A 1 308 ? -14.485 1.943 -14.561 1.00 90.00 308 CYS A N 1
ATOM 2395 C CA . CYS A 1 308 ? -14.695 1.966 -13.112 1.00 90.00 308 CYS A CA 1
ATOM 2396 C C . CYS A 1 308 ? -14.449 3.368 -12.507 1.00 90.00 308 CYS A C 1
ATOM 2398 O O . CYS A 1 308 ? -13.570 3.552 -11.663 1.00 90.00 308 CYS A O 1
ATOM 2400 N N . PRO A 1 309 ? -15.269 4.379 -12.858 1.00 85.44 309 PRO A N 1
ATOM 2401 C CA . PRO A 1 309 ? -15.038 5.794 -12.514 1.00 85.44 309 PRO A CA 1
ATOM 2402 C C . PRO A 1 309 ? -15.165 6.138 -11.016 1.00 85.44 309 PRO A C 1
ATOM 2404 O O . PRO A 1 309 ? -14.888 7.269 -10.601 1.00 85.44 309 PRO A O 1
ATOM 2407 N N . ALA A 1 310 ? -15.624 5.190 -10.196 1.00 82.69 310 ALA A N 1
ATOM 2408 C CA . ALA A 1 310 ? -15.679 5.307 -8.741 1.00 82.69 310 ALA A CA 1
ATOM 2409 C C . ALA A 1 310 ? -14.449 4.701 -8.041 1.00 82.69 310 ALA A C 1
ATOM 2411 O O . ALA A 1 310 ? -14.327 4.848 -6.828 1.00 82.69 310 ALA A O 1
ATOM 2412 N N . GLN A 1 311 ? -13.547 4.039 -8.778 1.00 87.81 311 GLN A N 1
ATOM 2413 C CA . GLN A 1 311 ? -12.368 3.397 -8.209 1.00 87.81 311 GLN A CA 1
ATOM 2414 C C . GLN A 1 311 ? -11.475 4.426 -7.510 1.00 87.81 311 GLN A C 1
ATOM 2416 O O . GLN A 1 311 ? -11.064 5.434 -8.094 1.00 87.81 311 GLN A O 1
ATOM 2421 N N . THR A 1 312 ? -11.138 4.143 -6.259 1.00 85.94 312 THR A N 1
ATOM 2422 C CA . THR A 1 312 ? -10.198 4.919 -5.452 1.00 85.94 312 THR A CA 1
ATOM 2423 C C . THR A 1 312 ? -8.839 4.230 -5.421 1.00 85.94 312 THR A C 1
ATOM 2425 O O . THR A 1 312 ? -8.735 3.021 -5.660 1.00 85.94 312 THR A O 1
ATOM 2428 N N . VAL A 1 313 ? -7.775 4.992 -5.161 1.00 84.00 313 VAL A N 1
ATOM 2429 C CA . VAL A 1 313 ? -6.481 4.377 -4.825 1.00 84.00 313 VAL A CA 1
ATOM 2430 C C . VAL A 1 313 ? -6.597 3.649 -3.478 1.00 84.00 313 VAL A C 1
ATOM 2432 O O . VAL A 1 313 ? -7.364 4.101 -2.627 1.00 84.00 313 VAL A O 1
ATOM 2435 N N . PRO A 1 314 ? -5.866 2.546 -3.241 1.00 78.12 314 PRO A N 1
ATOM 2436 C CA . PRO A 1 314 ? -5.886 1.885 -1.939 1.00 78.12 314 PRO A CA 1
ATOM 2437 C C . PRO A 1 314 ? -5.449 2.842 -0.823 1.00 78.12 314 PRO A C 1
ATOM 2439 O O . PRO A 1 314 ? -4.416 3.512 -0.961 1.00 78.12 314 PRO A O 1
ATOM 2442 N N . ALA A 1 315 ? -6.224 2.881 0.268 1.00 64.69 315 ALA A N 1
ATOM 2443 C CA . ALA A 1 315 ? -5.880 3.618 1.481 1.00 64.69 315 ALA A CA 1
ATOM 2444 C C . ALA A 1 315 ? -4.528 3.129 2.025 1.00 64.69 315 ALA A C 1
ATOM 2446 O O . ALA A 1 315 ? -4.169 1.961 1.866 1.00 64.69 315 ALA A O 1
ATOM 2447 N N . GLY A 1 316 ? -3.754 4.044 2.610 1.00 52.88 316 GLY A N 1
ATOM 2448 C CA . GLY A 1 316 ? -2.337 3.853 2.914 1.00 52.88 316 GLY A CA 1
ATOM 2449 C C . GLY A 1 316 ? -2.022 2.700 3.866 1.00 52.88 316 GLY A C 1
ATOM 2450 O O . GLY A 1 316 ? -1.831 2.916 5.060 1.00 52.88 316 GLY A O 1
ATOM 2451 N N . VAL A 1 317 ? -1.803 1.504 3.321 1.00 38.28 317 VAL A N 1
ATOM 2452 C CA . VAL A 1 317 ? -0.968 0.493 3.975 1.00 38.28 317 VAL A CA 1
ATOM 2453 C C . VAL A 1 317 ? 0.467 1.001 3.865 1.00 38.28 317 VAL A C 1
ATOM 2455 O O . VAL A 1 317 ? 1.118 0.827 2.846 1.00 38.28 317 VAL A O 1
ATOM 2458 N N . GLY A 1 318 ? 0.884 1.771 4.866 1.00 31.53 318 GLY A N 1
ATOM 2459 C CA . GLY A 1 318 ? 2.119 2.545 4.892 1.00 31.53 318 GLY A CA 1
ATOM 2460 C C . GLY A 1 318 ? 1.845 4.029 4.669 1.00 31.53 318 GLY A C 1
ATOM 2461 O O . GLY A 1 318 ? 1.846 4.509 3.530 1.00 31.53 318 GLY A O 1
ATOM 2462 N N . ALA A 1 319 ? 1.652 4.762 5.768 1.00 27.81 319 ALA A N 1
ATOM 2463 C CA . ALA A 1 319 ? 1.797 6.212 5.808 1.00 27.81 319 ALA A CA 1
ATOM 2464 C C . ALA A 1 319 ? 3.071 6.651 5.049 1.00 27.81 319 ALA A C 1
ATOM 2466 O O . ALA A 1 319 ? 4.038 5.884 4.972 1.00 27.81 319 ALA A O 1
ATOM 2467 N N . PRO A 1 320 ? 3.125 7.868 4.479 1.00 27.98 320 PRO A N 1
ATOM 2468 C CA . PRO A 1 320 ? 4.398 8.418 4.048 1.00 27.98 320 PRO A CA 1
ATOM 2469 C C . PRO A 1 320 ? 5.339 8.404 5.253 1.00 27.98 320 PRO A C 1
ATOM 2471 O O . PRO A 1 320 ? 5.071 9.060 6.261 1.00 27.98 320 PRO A O 1
ATOM 2474 N N . VAL A 1 321 ? 6.440 7.659 5.152 1.00 26.78 321 VAL A N 1
ATOM 2475 C CA . VAL A 1 321 ? 7.581 7.875 6.033 1.00 26.78 321 VAL A CA 1
ATOM 2476 C C . VAL A 1 321 ? 8.063 9.281 5.702 1.00 26.78 321 VAL A C 1
ATOM 2478 O O . VAL A 1 321 ? 8.760 9.514 4.714 1.00 26.78 321 VAL A O 1
ATOM 2481 N N . SER A 1 322 ? 7.596 10.253 6.478 1.00 24.38 322 SER A N 1
ATOM 2482 C CA . SER A 1 322 ? 8.240 11.552 6.524 1.00 24.38 322 SER A CA 1
ATOM 2483 C C . SER A 1 322 ? 9.682 11.279 6.963 1.00 24.38 322 SER A C 1
ATOM 2485 O O . SER A 1 322 ? 9.872 10.550 7.942 1.00 24.38 322 SER A O 1
ATOM 2487 N N . PRO A 1 323 ? 10.707 11.773 6.248 1.00 29.22 323 PRO A N 1
ATOM 2488 C CA . PRO A 1 323 ? 12.081 11.589 6.681 1.00 29.22 323 PRO A CA 1
ATOM 2489 C C . PRO A 1 323 ? 12.204 12.140 8.101 1.00 29.22 323 PRO A C 1
ATOM 2491 O O . PRO A 1 323 ? 11.712 13.235 8.385 1.00 29.22 323 PRO A O 1
ATOM 2494 N N . ALA A 1 324 ? 12.824 11.357 8.985 1.00 28.36 324 ALA A N 1
ATOM 2495 C CA . ALA A 1 324 ? 13.092 11.750 10.359 1.00 28.36 324 ALA A CA 1
ATOM 2496 C C . ALA A 1 324 ? 13.589 13.210 10.423 1.00 28.36 324 ALA A C 1
ATOM 2498 O O . ALA A 1 324 ? 14.377 13.624 9.560 1.00 28.36 324 ALA A O 1
ATOM 2499 N N . PRO A 1 325 ? 13.155 14.010 11.417 1.00 26.78 325 PRO A N 1
ATOM 2500 C CA . PRO A 1 325 ? 13.674 15.355 11.592 1.00 26.78 325 PRO A CA 1
ATOM 2501 C C . PRO A 1 325 ? 15.199 15.293 11.688 1.00 26.78 325 PRO A C 1
ATOM 2503 O O . PRO A 1 325 ? 15.774 14.528 12.463 1.00 26.78 325 PRO A O 1
ATOM 2506 N N . LYS A 1 326 ? 15.852 16.097 10.849 1.00 29.69 326 LYS A N 1
ATOM 2507 C CA . LYS A 1 326 ? 17.304 16.256 10.823 1.00 29.69 326 LYS A CA 1
ATOM 2508 C C . LYS A 1 326 ? 17.780 16.593 12.247 1.00 29.69 326 LYS A C 1
ATOM 2510 O O . LYS A 1 326 ? 17.271 17.568 12.803 1.00 29.69 326 LYS A O 1
ATOM 2515 N N . PRO A 1 327 ? 18.731 15.851 12.845 1.00 29.50 327 PRO A N 1
ATOM 2516 C CA . PRO A 1 327 ? 19.261 16.225 14.147 1.00 29.50 327 PRO A CA 1
ATOM 2517 C C . PRO A 1 327 ? 19.895 17.619 14.064 1.00 29.50 327 PRO A C 1
ATOM 2519 O O . PRO A 1 327 ? 20.644 17.933 13.132 1.00 29.50 327 PRO A O 1
ATOM 2522 N N . THR A 1 328 ? 19.547 18.469 15.028 1.00 30.73 328 THR A N 1
ATOM 2523 C CA . THR A 1 328 ? 20.088 19.817 15.222 1.00 30.73 328 THR A CA 1
ATOM 2524 C C . THR A 1 328 ? 21.621 19.755 15.338 1.00 30.73 328 THR A C 1
ATOM 2526 O O . THR A 1 328 ? 22.135 18.810 15.941 1.00 30.73 328 THR A O 1
ATOM 2529 N N . PRO A 1 329 ? 22.389 20.720 14.793 1.00 28.72 329 PRO A N 1
ATOM 2530 C CA . PRO A 1 329 ? 23.847 20.634 14.781 1.00 28.72 329 PRO A CA 1
ATOM 2531 C C . PRO A 1 329 ? 24.416 20.800 16.196 1.00 28.72 329 PRO A C 1
ATOM 2533 O O . PRO A 1 329 ? 24.223 21.840 16.825 1.00 28.72 329 PRO A O 1
ATOM 2536 N N . ALA A 1 330 ? 25.151 19.800 16.682 1.00 32.16 330 ALA A N 1
ATOM 2537 C CA . ALA A 1 330 ? 26.063 19.965 17.813 1.00 32.16 330 ALA A CA 1
ATOM 2538 C C . ALA A 1 330 ? 27.314 20.761 17.362 1.00 32.16 330 ALA A C 1
ATOM 2540 O O . ALA A 1 330 ? 27.681 20.694 16.185 1.00 32.16 330 ALA A O 1
ATOM 2541 N N . PRO A 1 331 ? 27.951 21.548 18.252 1.00 30.89 331 PRO A N 1
ATOM 2542 C CA . PRO A 1 331 ? 28.927 22.571 17.875 1.00 30.89 331 PRO A CA 1
ATOM 2543 C C . PRO A 1 331 ? 30.183 21.995 17.209 1.00 30.89 331 PRO A C 1
ATOM 2545 O O . PRO A 1 331 ? 30.687 20.943 17.600 1.00 30.89 331 PRO A O 1
ATOM 2548 N N . SER A 1 332 ? 30.693 22.728 16.214 1.00 29.41 332 SER A N 1
ATOM 2549 C CA . SER A 1 332 ? 31.862 22.375 15.403 1.00 29.41 332 SER A CA 1
ATOM 2550 C C . SER A 1 332 ? 33.097 22.012 16.237 1.00 29.41 332 SER A C 1
ATOM 2552 O O . SER A 1 332 ? 33.591 22.864 16.981 1.00 29.41 332 SER A O 1
ATOM 2554 N N . PRO A 1 333 ? 33.693 20.823 16.044 1.00 31.25 333 PRO A N 1
ATOM 2555 C CA . PRO A 1 333 ? 35.100 20.620 16.347 1.00 31.25 333 PRO A CA 1
ATOM 2556 C C . PRO A 1 333 ? 35.975 21.271 15.258 1.00 31.25 333 PRO A C 1
ATOM 2558 O O . PRO A 1 333 ? 35.664 21.220 14.068 1.00 31.25 333 PRO A O 1
ATOM 2561 N N . SER A 1 334 ? 37.069 21.904 15.690 1.00 31.05 334 SER A N 1
ATOM 2562 C CA . SER A 1 334 ? 38.114 22.519 14.855 1.00 31.05 334 SER A CA 1
ATOM 2563 C C . SER A 1 334 ? 38.625 21.609 13.721 1.00 31.05 334 SER A C 1
ATOM 2565 O O . SER A 1 334 ? 38.599 20.384 13.851 1.00 31.05 334 SER A O 1
ATOM 2567 N N . PRO A 1 335 ? 39.144 22.186 12.618 1.00 35.12 335 PRO A N 1
ATOM 2568 C CA . PRO A 1 335 ? 39.480 21.436 11.411 1.00 35.12 335 PRO A CA 1
ATOM 2569 C C . PRO A 1 335 ? 40.675 20.495 11.623 1.00 35.12 335 PRO A C 1
ATOM 2571 O O . PRO A 1 335 ? 41.706 20.883 12.170 1.00 35.12 335 PRO A O 1
ATOM 2574 N N . SER A 1 336 ? 40.546 19.264 11.125 1.00 31.12 336 SER A N 1
ATOM 2575 C CA . SER A 1 336 ? 41.635 18.293 10.961 1.00 31.12 336 SER A CA 1
ATOM 2576 C C . SER A 1 336 ? 41.625 17.702 9.540 1.00 31.12 336 SER A C 1
ATOM 2578 O O . SER A 1 336 ? 40.613 17.811 8.847 1.00 31.12 336 SER A O 1
ATOM 2580 N N . PRO A 1 337 ? 42.774 17.193 9.058 1.00 35.66 337 PRO A N 1
ATOM 2581 C CA . PRO A 1 337 ? 43.255 17.442 7.698 1.00 35.66 337 PRO A CA 1
ATOM 2582 C C . PRO A 1 337 ? 42.712 16.484 6.624 1.00 35.66 337 PRO A C 1
ATOM 2584 O O . PRO A 1 337 ? 42.166 15.426 6.921 1.00 35.66 337 PRO A O 1
ATOM 2587 N N . ALA A 1 338 ? 42.879 16.896 5.361 1.00 35.22 338 ALA A N 1
ATOM 2588 C CA . ALA A 1 338 ? 42.351 16.266 4.147 1.00 35.22 338 ALA A CA 1
ATOM 2589 C C . ALA A 1 338 ? 42.606 14.740 4.028 1.00 35.22 338 ALA A C 1
ATOM 2591 O O . ALA A 1 338 ? 43.648 14.261 4.483 1.00 35.22 338 ALA A O 1
ATOM 2592 N N . PRO A 1 339 ? 41.716 13.977 3.352 1.00 35.22 339 PRO A N 1
ATOM 2593 C CA . PRO A 1 339 ? 41.885 12.536 3.184 1.00 35.22 339 PRO A CA 1
ATOM 2594 C C . PRO A 1 339 ? 43.079 12.192 2.280 1.00 35.22 339 PRO A C 1
ATOM 2596 O O . PRO A 1 339 ? 43.235 12.742 1.189 1.00 35.22 339 PRO A O 1
ATOM 2599 N N . GLN A 1 340 ? 43.896 11.230 2.715 1.00 33.84 340 GLN A N 1
ATOM 2600 C CA . GLN A 1 340 ? 44.931 10.592 1.896 1.00 33.84 340 GLN A CA 1
ATOM 2601 C C . GLN A 1 340 ? 44.323 9.542 0.938 1.00 33.84 340 GLN A C 1
ATOM 2603 O O . GLN A 1 340 ? 43.340 8.893 1.299 1.00 33.84 340 GLN A O 1
ATOM 2608 N N . PRO A 1 341 ? 44.913 9.306 -0.253 1.00 37.44 341 PRO A N 1
ATOM 2609 C CA . PRO A 1 341 ? 44.429 8.294 -1.195 1.00 37.44 341 PRO A CA 1
ATOM 2610 C C . PRO A 1 341 ? 44.548 6.872 -0.623 1.00 37.44 341 PRO A C 1
ATOM 2612 O O . PRO A 1 341 ? 45.632 6.459 -0.206 1.00 37.44 341 PRO A O 1
ATOM 2615 N N . GLN A 1 342 ? 43.459 6.098 -0.644 1.00 44.97 342 GLN A N 1
ATOM 2616 C CA . GLN A 1 342 ? 43.479 4.675 -0.287 1.00 44.97 342 GLN A CA 1
ATOM 2617 C C . GLN A 1 342 ? 44.243 3.854 -1.344 1.00 44.97 342 GLN A C 1
ATOM 2619 O O . GLN A 1 342 ? 44.007 3.985 -2.545 1.00 44.97 342 GLN A O 1
ATOM 2624 N N . GLN A 1 343 ? 45.174 3.002 -0.896 1.00 46.78 343 GLN A N 1
ATOM 2625 C CA . GLN A 1 343 ? 45.935 2.095 -1.764 1.00 46.78 343 GLN A CA 1
ATOM 2626 C C . GLN A 1 343 ? 45.083 0.895 -2.227 1.00 46.78 343 GLN A C 1
ATOM 2628 O O . GLN A 1 343 ? 44.342 0.333 -1.422 1.00 46.78 343 GLN A O 1
ATOM 2633 N N . PRO A 1 344 ? 45.222 0.445 -3.490 1.00 53.78 344 PRO A N 1
ATOM 2634 C CA . PRO A 1 344 ? 44.497 -0.716 -4.002 1.00 53.78 344 PRO A CA 1
ATOM 2635 C C . PRO A 1 344 ? 44.961 -2.034 -3.353 1.00 53.78 344 PRO A C 1
ATOM 2637 O O . PRO A 1 344 ? 46.153 -2.243 -3.120 1.00 53.78 344 PRO A O 1
ATOM 2640 N N . ALA A 1 345 ? 44.007 -2.934 -3.093 1.00 58.66 345 ALA A N 1
ATOM 2641 C CA . ALA A 1 345 ? 44.213 -4.217 -2.413 1.00 58.66 345 ALA A CA 1
ATOM 2642 C C . ALA A 1 345 ? 45.197 -5.166 -3.141 1.00 58.66 345 ALA A C 1
ATOM 2644 O O . ALA A 1 345 ? 45.278 -5.193 -4.371 1.00 58.66 345 ALA A O 1
ATOM 2645 N N . VAL A 1 346 ? 45.940 -5.971 -2.366 1.00 68.75 346 VAL A N 1
ATOM 2646 C CA . VAL A 1 346 ? 47.008 -6.870 -2.852 1.00 68.75 346 VAL A CA 1
ATOM 2647 C C . VAL A 1 346 ? 46.455 -8.240 -3.282 1.00 68.75 346 VAL A C 1
ATOM 2649 O O . VAL A 1 346 ? 45.863 -8.960 -2.478 1.00 68.75 346 VAL A O 1
ATOM 2652 N N . GLN A 1 347 ? 46.704 -8.654 -4.529 1.00 76.06 347 GLN A N 1
ATOM 2653 C CA . GLN A 1 347 ? 46.241 -9.935 -5.090 1.00 76.06 347 GLN A CA 1
ATOM 2654 C C . GLN A 1 347 ? 47.157 -11.114 -4.708 1.00 76.06 347 GLN A C 1
ATOM 2656 O O . GLN A 1 347 ? 48.363 -11.072 -4.938 1.00 76.06 347 GLN A O 1
ATOM 2661 N N . HIS A 1 348 ? 46.619 -12.208 -4.167 1.00 81.75 348 HIS A N 1
ATOM 2662 C CA . HIS A 1 348 ? 47.419 -13.361 -3.723 1.00 81.75 348 HIS A CA 1
ATOM 2663 C C . HIS A 1 348 ? 47.426 -14.503 -4.752 1.00 81.75 348 HIS A C 1
ATOM 2665 O O . HIS A 1 348 ? 46.438 -14.740 -5.439 1.00 81.75 348 HIS A O 1
ATOM 2671 N N . GLY A 1 349 ? 48.542 -15.236 -4.855 1.00 79.31 349 GLY A N 1
ATOM 2672 C CA . GLY A 1 349 ? 48.643 -16.432 -5.703 1.00 79.31 349 GLY A CA 1
ATOM 2673 C C . GLY A 1 349 ? 48.938 -16.155 -7.181 1.00 79.31 349 GLY A C 1
ATOM 2674 O O . GLY A 1 349 ? 48.664 -17.002 -8.033 1.00 79.31 349 GLY A O 1
ATOM 2675 N N . ILE A 1 350 ? 49.524 -15.000 -7.500 1.00 86.25 350 ILE A N 1
ATOM 2676 C CA . ILE A 1 350 ? 49.842 -14.622 -8.881 1.00 86.25 350 ILE A CA 1
ATOM 2677 C C . ILE A 1 350 ? 51.014 -15.443 -9.447 1.00 86.25 350 ILE A C 1
ATOM 2679 O O . ILE A 1 350 ? 51.880 -15.941 -8.717 1.00 86.25 350 ILE A O 1
ATOM 2683 N N . THR A 1 351 ? 51.071 -15.553 -10.775 1.00 85.88 351 THR A N 1
ATOM 2684 C CA . THR A 1 351 ? 52.186 -16.195 -11.486 1.00 85.88 351 THR A CA 1
ATOM 2685 C C . THR A 1 351 ? 53.120 -15.122 -12.064 1.00 85.88 351 THR A C 1
ATOM 2687 O O . THR A 1 351 ? 52.647 -14.266 -12.818 1.00 85.88 351 THR A O 1
ATOM 2690 N N . PRO A 1 352 ? 54.431 -15.132 -11.743 1.00 86.00 352 PRO A N 1
ATOM 2691 C CA . PRO A 1 352 ? 55.382 -14.155 -12.278 1.00 86.00 352 PRO A CA 1
ATOM 2692 C C . PRO A 1 352 ? 55.357 -14.106 -13.812 1.00 86.00 352 PRO A C 1
ATOM 2694 O O . PRO A 1 352 ? 55.412 -15.143 -14.467 1.00 86.00 352 PRO A O 1
ATOM 2697 N N . GLY A 1 353 ? 55.275 -12.902 -14.390 1.00 81.44 353 GLY A N 1
ATOM 2698 C CA . GLY A 1 353 ? 55.224 -12.699 -15.843 1.00 81.44 353 GLY A CA 1
ATOM 2699 C C . GLY A 1 353 ? 53.845 -12.854 -16.504 1.00 81.44 353 GLY A C 1
ATOM 2700 O O . GLY A 1 353 ? 53.734 -12.571 -17.695 1.00 81.44 353 GLY A O 1
ATOM 2701 N N . ALA A 1 354 ? 52.791 -13.237 -15.772 1.00 87.88 354 ALA A N 1
ATOM 2702 C CA . ALA A 1 354 ? 51.421 -13.266 -16.300 1.00 87.88 354 ALA A CA 1
ATOM 2703 C C . ALA A 1 354 ? 50.849 -11.850 -16.524 1.00 87.88 354 ALA A C 1
ATOM 2705 O O . ALA A 1 354 ? 51.383 -10.872 -15.994 1.00 87.88 354 ALA A O 1
ATOM 2706 N N . PHE A 1 355 ? 49.778 -11.734 -17.328 1.00 88.75 355 PHE A N 1
ATOM 2707 C CA . PHE A 1 355 ? 49.032 -10.475 -17.497 1.00 88.75 355 PHE A CA 1
ATOM 2708 C C . PHE A 1 355 ? 48.434 -10.001 -16.169 1.00 88.75 355 PHE A C 1
ATOM 2710 O O . PHE A 1 355 ? 48.076 -10.815 -15.319 1.00 88.75 355 PHE A O 1
ATOM 2717 N N . CYS A 1 356 ? 48.322 -8.687 -16.004 1.00 86.06 356 CYS A N 1
ATOM 2718 C CA . CYS A 1 356 ? 47.761 -8.076 -14.806 1.00 86.06 356 CYS A CA 1
ATOM 2719 C C . CYS A 1 356 ? 47.023 -6.775 -15.135 1.00 86.06 356 CYS A C 1
ATOM 2721 O O . CYS A 1 356 ? 47.282 -6.151 -16.160 1.00 86.06 356 CYS A O 1
ATOM 2723 N N . SER A 1 357 ? 46.105 -6.376 -14.257 1.00 82.44 357 SER A N 1
ATOM 2724 C CA . SER A 1 357 ? 45.385 -5.102 -14.304 1.00 82.44 357 SER A CA 1
ATOM 2725 C C . SER A 1 357 ? 44.806 -4.811 -12.909 1.00 82.44 357 SER A C 1
ATOM 2727 O O . SER A 1 357 ? 44.453 -5.772 -12.217 1.00 82.44 357 SER A O 1
ATOM 2729 N N . PRO A 1 358 ? 44.691 -3.543 -12.471 1.00 82.44 358 PRO A N 1
ATOM 2730 C CA . PRO A 1 358 ? 45.184 -2.324 -13.123 1.00 82.44 358 PRO A CA 1
ATOM 2731 C C . PRO A 1 358 ? 46.707 -2.132 -12.985 1.00 82.44 358 PRO A C 1
ATOM 2733 O O . PRO A 1 358 ? 47.373 -2.803 -12.192 1.00 82.44 358 PRO A O 1
ATOM 2736 N N . ALA A 1 359 ? 47.277 -1.200 -13.757 1.00 83.31 359 ALA A N 1
ATOM 2737 C CA . ALA A 1 359 ? 48.681 -0.804 -13.622 1.00 83.31 359 ALA A CA 1
ATOM 2738 C C . ALA A 1 359 ? 48.965 -0.311 -12.193 1.00 83.31 359 ALA A C 1
ATOM 2740 O O . ALA A 1 359 ? 48.174 0.428 -11.615 1.00 83.31 359 ALA A O 1
ATOM 2741 N N . GLY A 1 360 ? 50.087 -0.729 -11.608 1.00 82.81 360 GLY A N 1
ATOM 2742 C CA . GLY A 1 360 ? 50.440 -0.382 -10.229 1.00 82.81 360 GLY A CA 1
ATOM 2743 C C . GLY A 1 360 ? 49.823 -1.281 -9.152 1.00 82.81 360 GLY A C 1
ATOM 2744 O O . GLY A 1 360 ? 50.237 -1.177 -7.996 1.00 82.81 360 GLY A O 1
ATOM 2745 N N . ALA A 1 361 ? 48.928 -2.214 -9.506 1.00 86.56 361 ALA A N 1
ATOM 2746 C CA . ALA A 1 361 ? 48.442 -3.228 -8.571 1.00 86.56 361 ALA A CA 1
ATOM 2747 C C . ALA A 1 361 ? 49.604 -4.039 -7.973 1.00 86.56 361 ALA A C 1
ATOM 2749 O O . ALA A 1 361 ? 50.635 -4.252 -8.623 1.00 86.56 361 ALA A O 1
ATOM 2750 N N . LYS A 1 362 ? 49.436 -4.501 -6.731 1.00 89.31 362 LYS A N 1
ATOM 2751 C CA . LYS A 1 362 ? 50.402 -5.346 -6.017 1.00 89.31 362 LYS A CA 1
ATOM 2752 C C . LYS A 1 362 ? 49.879 -6.775 -5.954 1.00 89.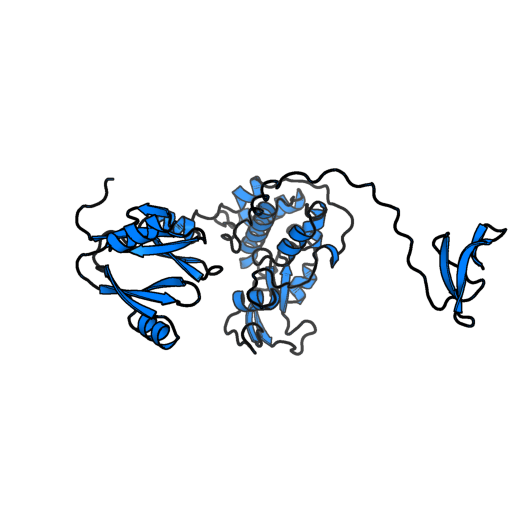31 362 LYS A C 1
ATOM 2754 O O . LYS A 1 362 ? 48.685 -6.978 -5.753 1.00 89.31 362 LYS A O 1
ATOM 2759 N N . GLY A 1 363 ? 50.760 -7.761 -6.093 1.00 87.19 363 GLY A N 1
ATOM 2760 C CA . GLY A 1 363 ? 50.377 -9.160 -5.930 1.00 87.19 363 GLY A CA 1
ATOM 2761 C C . GLY A 1 363 ? 51.495 -10.054 -5.407 1.00 87.19 363 GLY A C 1
ATOM 2762 O O . GLY A 1 363 ? 52.665 -9.741 -5.589 1.00 87.19 363 GLY A O 1
ATOM 2763 N N . ILE A 1 364 ? 51.150 -11.159 -4.747 1.00 87.19 364 ILE A N 1
ATOM 2764 C CA . ILE A 1 364 ? 52.093 -12.081 -4.093 1.00 87.19 364 ILE A CA 1
ATOM 2765 C C . ILE A 1 364 ? 52.231 -13.380 -4.898 1.00 87.19 364 ILE A C 1
ATOM 2767 O O . ILE A 1 364 ? 51.241 -14.053 -5.194 1.00 87.19 364 ILE A O 1
ATOM 2771 N N . GLY A 1 365 ? 53.469 -13.735 -5.255 1.00 87.62 365 GLY A N 1
ATOM 2772 C CA . GLY A 1 365 ? 53.804 -14.892 -6.087 1.00 87.62 365 GLY A CA 1
ATOM 2773 C C . GLY A 1 365 ? 53.475 -16.238 -5.439 1.00 87.62 365 GLY A C 1
ATOM 2774 O O . GLY A 1 365 ? 53.973 -16.551 -4.359 1.00 87.62 365 GLY A O 1
ATOM 2775 N N . LYS A 1 366 ? 52.715 -17.088 -6.142 1.00 76.00 366 LYS A N 1
ATOM 2776 C CA . LYS A 1 366 ? 52.218 -18.390 -5.643 1.00 76.00 366 LYS A CA 1
ATOM 2777 C C . LYS A 1 366 ? 53.308 -19.358 -5.158 1.00 76.00 366 LYS A C 1
ATOM 2779 O O . LYS A 1 366 ? 53.035 -20.197 -4.311 1.00 76.00 366 LYS A O 1
ATOM 2784 N N . LYS A 1 367 ? 54.524 -19.281 -5.714 1.00 70.81 367 LYS A N 1
ATOM 2785 C CA . LYS A 1 367 ? 55.630 -20.214 -5.411 1.00 70.81 367 LYS A CA 1
ATOM 2786 C C . LYS A 1 367 ? 56.694 -19.659 -4.465 1.00 70.81 367 LYS A C 1
ATOM 2788 O O . LYS A 1 367 ? 57.449 -20.439 -3.905 1.00 70.81 367 LYS A O 1
ATOM 2793 N N . ASN A 1 368 ? 56.809 -18.339 -4.342 1.00 73.88 368 ASN A N 1
ATOM 2794 C CA . ASN A 1 368 ? 57.928 -17.702 -3.642 1.00 73.88 368 ASN A CA 1
ATOM 2795 C C . ASN A 1 368 ? 57.504 -16.674 -2.588 1.00 73.88 368 ASN A C 1
ATOM 2797 O O . ASN A 1 368 ? 58.376 -16.137 -1.916 1.00 73.88 368 ASN A O 1
ATOM 2801 N N . GLY A 1 369 ? 56.208 -16.367 -2.459 1.00 77.25 369 GLY A N 1
ATOM 2802 C CA . GLY A 1 369 ? 55.708 -15.395 -1.482 1.00 77.25 369 GLY A CA 1
ATOM 2803 C C . GLY A 1 369 ? 56.209 -13.963 -1.706 1.00 77.25 369 GLY A C 1
ATOM 2804 O O . GLY A 1 369 ? 56.022 -13.104 -0.853 1.00 77.25 369 GLY A O 1
ATOM 2805 N N . VAL A 1 370 ? 56.859 -13.687 -2.841 1.00 87.19 370 VAL A N 1
ATOM 2806 C CA . VAL A 1 370 ? 57.445 -12.379 -3.146 1.00 87.19 370 VAL A CA 1
ATOM 2807 C C . VAL A 1 370 ? 56.371 -11.456 -3.708 1.00 87.19 370 VAL A C 1
ATOM 2809 O O . VAL A 1 370 ? 55.555 -11.880 -4.526 1.00 87.19 370 VAL A O 1
ATOM 2812 N N . THR A 1 371 ? 56.407 -10.184 -3.318 1.00 88.25 371 THR A N 1
ATOM 2813 C CA . THR A 1 371 ? 55.542 -9.142 -3.881 1.00 88.25 371 THR A CA 1
ATOM 2814 C C . THR A 1 371 ? 56.021 -8.710 -5.268 1.00 88.25 371 THR A C 1
ATOM 2816 O O . THR A 1 371 ? 57.187 -8.377 -5.468 1.00 88.25 371 THR A O 1
ATOM 2819 N N . TYR A 1 372 ? 55.092 -8.665 -6.216 1.00 89.12 372 TYR A N 1
ATOM 2820 C CA . TYR A 1 372 ? 55.240 -8.151 -7.570 1.00 89.12 372 TYR A CA 1
ATOM 2821 C C . TYR A 1 372 ? 54.321 -6.942 -7.758 1.00 89.12 372 TYR A C 1
ATOM 2823 O O . TYR A 1 372 ? 53.301 -6.785 -7.088 1.00 89.12 372 TYR A O 1
ATOM 2831 N N . THR A 1 373 ? 54.681 -6.088 -8.706 1.00 92.19 373 THR A N 1
ATOM 2832 C CA . THR A 1 373 ? 53.904 -4.932 -9.143 1.00 92.19 373 THR A CA 1
ATOM 2833 C C . THR A 1 373 ? 53.503 -5.108 -10.602 1.00 92.19 373 THR A C 1
ATOM 2835 O O . THR A 1 373 ? 54.308 -5.537 -11.433 1.00 92.19 373 THR A O 1
ATOM 2838 N N . CYS A 1 374 ? 52.266 -4.754 -10.925 1.00 90.19 374 CYS A N 1
ATOM 2839 C CA . CYS A 1 374 ? 51.767 -4.768 -12.288 1.00 90.19 374 CYS A CA 1
ATOM 2840 C C . CYS A 1 374 ? 52.372 -3.606 -13.097 1.00 90.19 374 CYS A C 1
ATOM 2842 O O . CYS A 1 374 ? 52.061 -2.444 -12.834 1.00 90.19 374 CYS A O 1
ATOM 2844 N N . LYS A 1 375 ? 53.266 -3.902 -14.052 1.00 91.50 375 LYS A N 1
ATOM 2845 C CA . LYS A 1 375 ? 53.997 -2.906 -14.864 1.00 91.50 375 LYS A CA 1
ATOM 2846 C C . LYS A 1 375 ? 53.911 -3.247 -16.352 1.00 91.50 375 LYS A C 1
ATOM 2848 O O . LYS A 1 375 ? 53.854 -4.424 -16.708 1.00 91.50 375 LYS A O 1
ATOM 2853 N N . ALA A 1 376 ? 53.935 -2.234 -17.215 1.00 90.44 376 ALA A N 1
ATOM 2854 C CA . ALA A 1 376 ? 53.972 -2.438 -18.660 1.00 90.44 376 ALA A CA 1
ATOM 2855 C C . ALA A 1 376 ? 55.324 -3.034 -19.097 1.00 90.44 376 ALA A C 1
ATOM 2857 O O . ALA A 1 376 ? 56.372 -2.661 -18.568 1.00 90.44 376 ALA A O 1
ATOM 2858 N N . ASP A 1 377 ? 55.306 -3.981 -20.035 1.00 84.50 377 ASP A N 1
ATOM 2859 C CA . ASP A 1 377 ? 56.503 -4.428 -20.750 1.00 84.50 377 ASP A CA 1
ATOM 2860 C C . ASP A 1 377 ? 56.878 -3.446 -21.878 1.00 84.50 377 ASP A C 1
ATOM 2862 O O . ASP A 1 377 ? 56.159 -2.485 -22.145 1.00 84.50 377 ASP A O 1
ATOM 2866 N N . ASN A 1 378 ? 57.998 -3.688 -22.569 1.00 81.56 378 ASN A N 1
ATOM 2867 C CA . ASN A 1 378 ? 58.463 -2.832 -23.674 1.00 81.56 378 ASN A CA 1
ATOM 2868 C C . ASN A 1 378 ? 57.470 -2.750 -24.853 1.00 81.56 378 ASN A C 1
ATOM 2870 O O . ASN A 1 378 ? 57.638 -1.909 -25.727 1.00 81.56 378 ASN A O 1
ATOM 2874 N N . ALA A 1 379 ? 56.452 -3.617 -24.886 1.00 82.38 379 ALA A N 1
ATOM 2875 C CA . ALA A 1 379 ? 55.367 -3.605 -25.862 1.00 82.38 379 ALA A CA 1
ATOM 2876 C C . ALA A 1 379 ? 54.062 -3.009 -25.285 1.00 82.38 379 ALA A C 1
ATOM 2878 O O . ALA A 1 379 ? 53.000 -3.169 -25.881 1.00 82.38 379 ALA A O 1
ATOM 2879 N N . GLY A 1 380 ? 54.115 -2.357 -24.117 1.00 82.69 380 GLY A N 1
ATOM 2880 C CA . GLY A 1 380 ? 52.982 -1.682 -23.478 1.00 82.69 380 GLY A CA 1
ATOM 2881 C C . GLY A 1 380 ? 52.006 -2.599 -22.733 1.00 82.69 380 GLY A C 1
ATOM 2882 O O . GLY A 1 380 ? 50.990 -2.125 -22.231 1.00 82.69 380 GLY A O 1
ATOM 2883 N N . ARG A 1 381 ? 52.277 -3.906 -22.622 1.00 89.56 381 ARG A N 1
ATOM 2884 C CA . ARG A 1 381 ? 51.353 -4.869 -21.993 1.00 89.56 381 ARG A CA 1
ATOM 2885 C C . ARG A 1 381 ? 51.642 -5.016 -20.507 1.00 89.56 381 ARG A C 1
ATOM 2887 O O . ARG A 1 381 ? 52.781 -5.266 -20.118 1.00 89.56 381 ARG A O 1
ATOM 2894 N N . LEU A 1 382 ? 50.609 -4.934 -19.676 1.00 91.62 382 LEU A N 1
ATOM 2895 C CA . LEU A 1 382 ? 50.739 -5.042 -18.224 1.00 91.62 382 LEU A CA 1
ATOM 2896 C C . LEU A 1 382 ? 51.038 -6.478 -17.770 1.00 91.62 382 LEU A C 1
ATOM 2898 O O . LEU A 1 382 ? 50.284 -7.407 -18.070 1.00 91.62 382 LEU A O 1
ATOM 2902 N N . ARG A 1 383 ? 52.145 -6.655 -17.037 1.00 89.81 383 ARG A N 1
ATOM 2903 C CA . ARG A 1 383 ? 52.632 -7.938 -16.504 1.00 89.81 383 ARG A CA 1
ATOM 2904 C C . ARG A 1 383 ? 53.064 -7.836 -15.043 1.00 89.81 383 ARG A C 1
ATOM 2906 O O . ARG A 1 383 ? 53.575 -6.803 -14.611 1.00 89.81 383 ARG A O 1
ATOM 2913 N N . TRP A 1 384 ? 52.963 -8.940 -14.306 1.00 87.56 384 TRP A N 1
ATOM 2914 C CA . TRP A 1 384 ? 53.531 -9.044 -12.959 1.00 87.56 384 TRP A CA 1
ATOM 2915 C C . TRP A 1 384 ? 55.062 -9.048 -13.004 1.00 87.56 384 TRP A C 1
ATOM 2917 O O . TRP A 1 384 ? 55.682 -10.005 -13.479 1.00 87.56 384 TRP A O 1
ATOM 2927 N N . ARG A 1 385 ? 55.675 -7.970 -12.505 1.00 85.62 385 ARG A N 1
ATOM 2928 C CA . ARG A 1 385 ? 57.129 -7.749 -12.456 1.00 85.62 385 ARG A CA 1
ATOM 2929 C C . ARG A 1 385 ? 57.564 -7.461 -11.026 1.00 85.62 385 ARG A C 1
ATOM 2931 O O . ARG A 1 385 ? 56.775 -6.933 -10.252 1.00 85.62 385 ARG A O 1
ATOM 2938 N N . ARG A 1 386 ? 58.788 -7.837 -10.665 1.00 81.56 386 ARG A N 1
ATOM 2939 C CA . ARG A 1 386 ? 59.299 -7.548 -9.322 1.00 81.56 386 ARG A CA 1
ATOM 2940 C C . ARG A 1 386 ? 59.478 -6.037 -9.113 1.00 81.56 386 ARG A C 1
ATOM 2942 O O . ARG A 1 386 ? 59.672 -5.288 -10.110 1.00 81.56 386 ARG A O 1
#

Nearest PDB structures (foldseek):
  5ijl-assembly1_A  TM=4.424E-01  e=8.236E+00  Pyrococcus abyssi GE5

Sequence (386 aa):
MAPAEGGVAVYRLRSAAGLHHYTTDENERAYLTAHGWTDEGVAFHADESGANVYRVNNPVTRQHHYTLDANEKDYLSAHGWDYEGVAWHVNASASVPVYRAYNPSTREHLWLTDAHEYEVIGGAAASPKAIDVLNGLTISDTLAPGYDRDLFGESWADVDGNDCDTRDDILARDMTDVVRKDACKVASGTLHDPYTGTTIAFTRGGDSDHDGGIQIDHVVALSNAWKSGANTWTDAQRLSYANDPYVLLAVDDQANEDKRDYAADKWLPANTSYQCSYVARQIGIKSKYKLNVTNAEYRAMRNVLDTCPAQTVPAGVGAPVSPAPKPTPAPSPSPSPAPQPQQPAVQHGITPGAFCSPAGAKGIGKKNGVTYTCKADNAGRLRWRR